Protein 5KCK (pdb70)

B-factor: mean 40.06, std 18.2, range [15.93, 125.51]

Structure (mmCIF, N/CA/C/O backbone):
data_5KCK
#
_entry.id   5KCK
#
_cell.length_a   120.946
_cell.length_b   86.127
_cell.length_c   55.792
_cell.angle_alpha   90.000
_cell.angle_beta   93.450
_cell.angle_gamma   90.000
#
_symmetry.space_group_name_H-M   'C 1 2 1'
#
loop_
_entity.id
_entity.type
_entity.pdbx_description
1 polymer 'Anthranilate synthase component I'
2 non-polymer GLYCEROL
3 water water
#
loop_
_atom_site.group_PDB
_atom_site.id
_atom_site.type_symbol
_atom_site.label_atom_id
_atom_site.label_alt_id
_atom_site.label_comp_id
_atom_site.label_asym_id
_atom_site.label_entity_id
_atom_site.label_seq_id
_atom_site.pdbx_PDB_ins_code
_atom_site.Cartn_x
_atom_site.Cartn_y
_atom_site.Cartn_z
_atom_site.occupancy
_atom_site.B_iso_or_equiv
_atom_site.auth_seq_id
_atom_site.auth_comp_id
_atom_site.auth_asym_id
_atom_site.auth_atom_id
_atom_site.pdbx_PDB_model_num
ATOM 1 N N . SER A 1 1 ? -25.091 24.362 16.695 1.00 67.63 -1 SER A N 1
ATOM 2 C CA . SER A 1 1 ? -25.470 25.289 15.634 1.00 70.77 -1 SER A CA 1
ATOM 3 C C . SER A 1 1 ? -24.258 25.866 14.898 1.00 65.78 -1 SER A C 1
ATOM 4 O O . SER A 1 1 ? -24.409 26.573 13.899 1.00 72.10 -1 SER A O 1
ATOM 7 N N . ASN A 1 2 ? -23.055 25.592 15.402 1.00 71.17 0 ASN A N 1
ATOM 8 C CA . ASN A 1 2 ? -21.848 26.016 14.705 1.00 57.22 0 ASN A CA 1
ATOM 9 C C . ASN A 1 2 ? -20.675 25.171 15.180 1.00 43.63 0 ASN A C 1
ATOM 10 O O . ASN A 1 2 ? -20.546 24.897 16.376 1.00 50.14 0 ASN A O 1
ATOM 15 N N . ALA A 1 3 ? -19.846 24.738 14.233 1.00 30.38 1 ALA A N 1
ATOM 16 C CA . ALA A 1 3 ? -18.578 24.083 14.524 1.00 32.21 1 ALA A CA 1
ATOM 17 C C . ALA A 1 3 ? -17.530 24.689 13.603 1.00 30.45 1 ALA A C 1
ATOM 18 O O . ALA A 1 3 ? -17.828 25.004 12.448 1.00 33.76 1 ALA A O 1
ATOM 20 N N . GLU A 1 4 ? -16.311 24.861 14.108 1.00 30.25 2 GLU A N 1
ATOM 21 C CA . GLU A 1 4 ? -15.285 25.548 13.339 1.00 33.24 2 GLU A CA 1
ATOM 22 C C . GLU A 1 4 ? -13.913 24.975 13.652 1.00 29.94 2 GLU A C 1
ATOM 23 O O . GLU A 1 4 ? -13.603 24.688 14.808 1.00 32.69 2 GLU A O 1
ATOM 29 N N . ARG A 1 5 ? -13.095 24.825 12.613 1.00 25.23 3 ARG A N 1
ATOM 30 C CA . ARG A 1 5 ? -11.677 24.542 12.763 1.00 28.50 3 ARG A CA 1
ATOM 31 C C . ARG A 1 5 ? -10.876 25.664 12.116 1.00 31.18 3 ARG A C 1
ATOM 32 O O . ARG A 1 5 ? -11.216 26.138 11.026 1.00 28.26 3 ARG A O 1
ATOM 40 N N . ILE A 1 6 ? -9.829 26.105 12.803 1.00 26.59 4 ILE A N 1
ATOM 41 C CA . ILE A 1 6 ? -8.915 27.110 12.277 1.00 29.05 4 ILE A CA 1
ATOM 42 C C . ILE A 1 6 ? -7.684 26.385 11.767 1.00 26.09 4 ILE A C 1
ATOM 43 O O . ILE A 1 6 ? -7.080 25.593 12.498 1.00 28.27 4 ILE A O 1
ATOM 48 N N . ILE A 1 7 ? -7.324 26.638 10.514 1.00 26.60 5 ILE A N 1
ATOM 49 C CA . ILE A 1 7 ? -6.102 26.114 9.917 1.00 26.59 5 ILE A CA 1
ATOM 50 C C . ILE A 1 7 ? -5.142 27.273 9.696 1.00 24.25 5 ILE A C 1
ATOM 51 O O . ILE A 1 7 ? -5.543 28.339 9.216 1.00 27.36 5 ILE A O 1
ATOM 56 N N . HIS A 1 8 ? -3.875 27.067 10.044 1.00 25.29 6 HIS A N 1
ATOM 57 C CA . HIS A 1 8 ? -2.881 28.102 9.795 1.00 33.10 6 HIS A CA 1
ATOM 58 C C . HIS A 1 8 ? -2.725 28.316 8.291 1.00 32.22 6 HIS A C 1
ATOM 59 O O . HIS A 1 8 ? -2.749 27.366 7.501 1.00 25.73 6 HIS A O 1
ATOM 66 N N . GLY A 1 9 ? -2.601 29.582 7.893 1.00 31.88 7 GLY A N 1
ATOM 67 C CA . GLY A 1 9 ? -2.676 29.950 6.486 1.00 28.71 7 GLY A CA 1
ATOM 68 C C . GLY A 1 9 ? -1.505 29.493 5.628 1.00 33.65 7 GLY A C 1
ATOM 69 O O . GLY A 1 9 ? -1.585 29.610 4.399 1.00 29.93 7 GLY A O 1
ATOM 70 N N . ASP A 1 10 ? -0.440 28.971 6.230 1.00 29.27 8 ASP A N 1
ATOM 71 C CA . ASP A 1 10 ? 0.784 28.688 5.495 1.00 24.39 8 ASP A CA 1
ATOM 72 C C . ASP A 1 10 ? 0.861 27.261 4.971 1.00 29.64 8 ASP A C 1
ATOM 73 O O . ASP A 1 10 ? 1.897 26.886 4.411 1.00 29.69 8 ASP A O 1
ATOM 78 N N . VAL A 1 11 ? -0.182 26.450 5.151 1.00 22.73 9 VAL A N 1
ATOM 79 C CA . VAL A 1 11 ? -0.169 25.063 4.696 1.00 26.60 9 VAL A CA 1
ATOM 80 C C . VAL A 1 11 ? -1.316 24.751 3.753 1.00 29.94 9 VAL A C 1
ATOM 81 O O . VAL A 1 11 ? -1.476 23.594 3.348 1.00 33.55 9 VAL A O 1
ATOM 85 N N . LEU A 1 12 ? -2.115 25.744 3.390 1.00 29.83 10 LEU A N 1
ATOM 86 C CA . LEU A 1 12 ? -3.259 25.539 2.521 1.00 24.11 10 LEU A CA 1
ATOM 87 C C . LEU A 1 12 ? -3.553 26.861 1.831 1.00 24.10 10 LEU A C 1
ATOM 88 O O . LEU A 1 12 ? -3.528 27.912 2.467 1.00 28.59 10 LEU A O 1
ATOM 93 N N . SER A 1 13 ? -3.801 26.798 0.533 1.00 31.13 11 SER A N 1
ATOM 94 C CA . SER A 1 13 ? -4.283 27.908 -0.262 1.00 26.21 11 SER A CA 1
ATOM 95 C C . SER A 1 13 ? -5.702 27.607 -0.741 1.00 24.58 11 SER A C 1
ATOM 96 O O . SER A 1 13 ? -6.158 26.461 -0.664 1.00 25.44 11 SER A O 1
ATOM 99 N N . PRO A 1 14 ? -6.446 28.612 -1.218 1.00 25.46 12 PRO A N 1
ATOM 100 C CA . PRO A 1 14 ? -7.799 28.312 -1.718 1.00 26.89 12 PRO A CA 1
ATOM 101 C C . PRO A 1 14 ? -7.783 27.448 -2.967 1.00 24.08 12 PRO A C 1
ATOM 102 O O . PRO A 1 14 ? -8.732 26.687 -3.199 1.00 23.56 12 PRO A O 1
ATOM 106 N N . ILE A 1 15 ? -6.719 27.515 -3.763 1.00 21.98 13 ILE A N 1
ATOM 107 C CA . ILE A 1 15 ? -6.597 26.610 -4.898 1.00 21.56 13 ILE A CA 1
ATOM 108 C C . ILE A 1 15 ? -6.403 25.175 -4.421 1.00 29.43 13 ILE A C 1
ATOM 109 O O . ILE A 1 15 ? -7.092 24.254 -4.880 1.00 25.73 13 ILE A O 1
ATOM 114 N N . LEU A 1 16 ? -5.461 24.962 -3.493 1.00 26.04 14 LEU A N 1
ATOM 115 C CA . LEU A 1 16 ? -5.247 23.619 -2.957 1.00 23.59 14 LEU A CA 1
ATOM 116 C C . LEU A 1 16 ? -6.516 23.072 -2.319 1.00 26.66 14 LEU A C 1
ATOM 117 O O . LEU A 1 16 ? -6.849 21.895 -2.492 1.00 28.27 14 LEU A O 1
ATOM 122 N N . ALA A 1 17 ? -7.240 23.907 -1.575 1.00 27.76 15 ALA A N 1
ATOM 123 C CA . ALA A 1 17 ? -8.480 23.435 -0.971 1.00 24.14 15 ALA A CA 1
ATOM 124 C C . ALA A 1 17 ? -9.465 22.987 -2.041 1.00 23.12 15 ALA A C 1
ATOM 125 O O . ALA A 1 17 ? -10.057 21.903 -1.945 1.00 27.48 15 ALA A O 1
ATOM 127 N N . TYR A 1 18 ? -9.636 23.800 -3.088 1.00 25.65 16 TYR A N 1
ATOM 128 C CA . TYR A 1 18 ? -10.5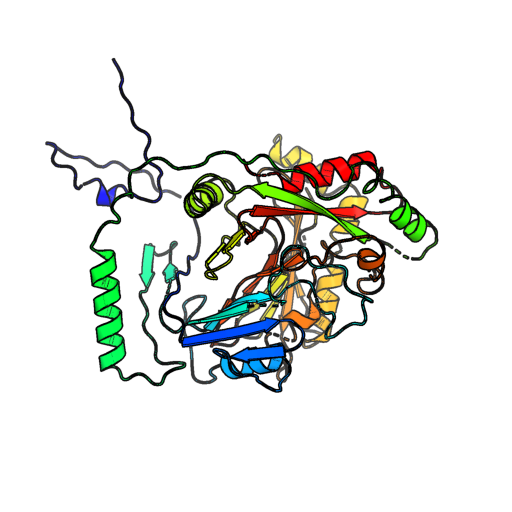89 23.455 -4.141 1.00 26.32 16 TYR A CA 1
ATOM 129 C C . TYR A 1 18 ? -10.244 22.116 -4.785 1.00 30.66 16 TYR A C 1
ATOM 130 O O . TYR A 1 18 ? -11.121 21.267 -4.991 1.00 31.45 16 TYR A O 1
ATOM 147 N N . ARG A 1 20 ? -8.601 19.608 -3.582 1.00 35.14 18 ARG A N 1
ATOM 148 C CA . ARG A 1 20 ? -8.657 18.473 -2.665 1.00 24.70 18 ARG A CA 1
ATOM 149 C C . ARG A 1 20 ? -10.063 18.183 -2.155 1.00 30.05 18 ARG A C 1
ATOM 150 O O . ARG A 1 20 ? -10.361 17.030 -1.820 1.00 33.15 18 ARG A O 1
ATOM 158 N N . LEU A 1 21 ? -10.927 19.193 -2.074 1.00 26.73 19 LEU A N 1
ATOM 159 C CA . LEU A 1 21 ? -12.264 18.975 -1.543 1.00 26.67 19 LEU A CA 1
ATOM 160 C C . LEU A 1 21 ? -13.076 18.100 -2.483 1.00 26.75 19 LEU A C 1
ATOM 161 O O . LEU A 1 21 ? -12.996 18.226 -3.708 1.00 32.25 19 LEU A O 1
ATOM 166 N N . LYS A 1 22 ? -13.866 17.206 -1.900 1.00 26.89 20 LYS A N 1
ATOM 167 C CA . LYS A 1 22 ? -14.661 16.258 -2.668 1.00 33.29 20 LYS A CA 1
ATOM 168 C C . LYS A 1 22 ? -16.151 16.568 -2.642 1.00 26.72 20 LYS A C 1
ATOM 169 O O . LYS A 1 22 ? -16.938 15.785 -3.178 1.00 36.82 20 LYS A O 1
ATOM 175 N N . GLY A 1 23 ? -16.556 17.688 -2.042 1.00 26.71 21 GLY A N 1
ATOM 176 C CA . GLY A 1 23 ? -17.963 18.022 -1.935 1.00 28.25 21 GLY A CA 1
ATOM 177 C C . GLY A 1 23 ? -18.595 18.438 -3.255 1.00 25.98 21 GLY A C 1
ATOM 178 O O . GLY A 1 23 ? -17.933 18.729 -4.252 1.00 27.57 21 GLY A O 1
ATOM 179 N N . GLN A 1 24 ? -19.925 18.464 -3.244 1.00 20.75 22 GLN A N 1
ATOM 180 C CA . GLN A 1 24 ? -20.715 18.826 -4.411 1.00 23.00 22 GLN A CA 1
ATOM 181 C C . GLN A 1 24 ? -20.782 20.343 -4.586 1.00 27.43 22 GLN A C 1
ATOM 182 O O . GLN A 1 24 ? -20.693 21.101 -3.617 1.00 26.82 22 GLN A O 1
ATOM 188 N N . HIS A 1 25 ? -20.948 20.774 -5.842 1.00 28.97 23 HIS A N 1
ATOM 189 C CA . HIS A 1 25 ? -21.254 22.166 -6.216 1.00 30.95 23 HIS A CA 1
ATOM 190 C C . HIS A 1 25 ? -20.299 23.174 -5.566 1.00 21.26 23 HIS A C 1
ATOM 191 O O . HIS A 1 25 ? -20.714 24.105 -4.875 1.00 23.88 23 HIS A O 1
ATOM 198 N N . LYS A 1 26 ? -19.002 22.969 -5.803 1.00 23.82 24 LYS A N 1
ATOM 199 C CA . LYS A 1 26 ? -17.956 23.812 -5.227 1.00 22.69 24 LYS A CA 1
ATOM 200 C C . LYS A 1 26 ? -17.874 25.164 -5.937 1.00 23.30 24 LYS A C 1
ATOM 201 O O . LYS A 1 26 ? -17.828 25.228 -7.170 1.00 33.92 24 LYS A O 1
ATOM 207 N N . VAL A 1 27 ? -17.846 26.243 -5.162 1.00 25.70 25 VAL A N 1
ATOM 208 C CA . VAL A 1 27 ? -17.703 27.594 -5.697 1.00 20.03 25 VAL A CA 1
ATOM 209 C C . VAL A 1 27 ? -16.564 28.286 -4.963 1.00 23.36 25 VAL A C 1
ATOM 210 O O . VAL A 1 27 ? -16.288 27.995 -3.794 1.00 22.63 25 VAL A O 1
ATOM 214 N N . ILE A 1 28 ? -15.889 29.198 -5.665 1.00 21.45 26 ILE A N 1
ATOM 215 C CA . ILE A 1 28 ? -14.871 30.066 -5.083 1.00 23.79 26 ILE A CA 1
ATOM 216 C C . ILE A 1 28 ? -15.264 31.500 -5.368 1.00 17.23 26 ILE A C 1
ATOM 217 O O . ILE A 1 28 ? -15.546 31.844 -6.518 1.00 21.70 26 ILE A O 1
ATOM 222 N N . LEU A 1 29 ? -15.203 32.341 -4.343 1.00 23.34 27 LEU A N 1
ATOM 223 C CA . LEU A 1 29 ? -15.375 33.783 -4.465 1.00 19.71 27 LEU A CA 1
ATOM 224 C C . LEU A 1 29 ? -14.253 34.441 -3.675 1.00 27.67 27 LEU A C 1
ATOM 225 O O . LEU A 1 29 ? -14.036 34.103 -2.506 1.00 26.61 27 LEU A O 1
ATOM 230 N N . GLU A 1 30 ? -13.523 35.352 -4.314 1.00 20.11 28 GLU A N 1
ATOM 231 C CA . GLU A 1 30 ? -12.317 35.908 -3.723 1.00 23.30 28 GLU A CA 1
ATOM 232 C C . GLU A 1 30 ? -12.286 37.416 -3.913 1.00 29.82 28 GLU A C 1
ATOM 233 O O . GLU A 1 30 ? -12.886 37.962 -4.841 1.00 33.08 28 GLU A O 1
ATOM 239 N N . SER A 1 31 ? -11.537 38.079 -3.032 1.00 39.06 29 SER A N 1
ATOM 240 C CA . SER A 1 31 ? -11.271 39.514 -3.119 1.00 49.23 29 SER A CA 1
ATOM 241 C C . SER A 1 31 ? -9.766 39.707 -3.005 1.00 50.76 29 SER A C 1
ATOM 242 O O . SER A 1 31 ? -9.188 39.440 -1.947 1.00 52.14 29 SER A O 1
ATOM 245 N N . ILE A 1 32 ? -9.131 40.152 -4.086 1.00 54.63 30 ILE A N 1
ATOM 246 C CA . ILE A 1 32 ? -7.675 40.302 -4.114 1.00 59.49 30 ILE A CA 1
ATOM 247 C C . ILE A 1 32 ? -7.303 41.689 -4.635 1.00 69.02 30 ILE A C 1
ATOM 248 O O . ILE A 1 32 ? -6.955 41.840 -5.816 1.00 76.30 30 ILE A O 1
ATOM 253 N N . PRO A 1 33 ? -7.382 42.739 -3.803 1.00 70.15 31 PRO A N 1
ATOM 254 C CA . PRO A 1 33 ? -6.818 44.035 -4.189 1.00 76.91 31 PRO A CA 1
ATOM 255 C C . PRO A 1 33 ? -5.297 43.995 -4.338 1.00 82.31 31 PRO A C 1
ATOM 256 O O . PRO A 1 33 ? -4.751 44.779 -5.118 1.00 90.05 31 PRO A O 1
ATOM 260 N N . ALA A 1 39 ? 4.752 41.260 0.933 1.00 86.37 37 ALA A N 1
ATOM 261 C CA . ALA A 1 39 ? 5.479 40.029 0.641 1.00 79.46 37 ALA A CA 1
ATOM 262 C C . ALA A 1 39 ? 6.232 40.150 -0.681 1.00 76.12 37 ALA A C 1
ATOM 263 O O . ALA A 1 39 ? 5.622 40.361 -1.731 1.00 82.54 37 ALA A O 1
ATOM 265 N N . ARG A 1 40 ? 7.558 40.013 -0.626 1.00 65.35 38 ARG A N 1
ATOM 266 C CA . ARG A 1 40 ? 8.407 40.155 -1.804 1.00 57.24 38 ARG A CA 1
ATOM 267 C C . ARG A 1 40 ? 9.061 38.829 -2.181 1.00 51.76 38 ARG A C 1
ATOM 268 O O . ARG A 1 40 ? 8.670 38.217 -3.179 1.00 44.38 38 ARG A O 1
ATOM 276 N N . PHE A 1 41 ? 10.037 38.350 -1.410 1.00 24.79 39 PHE A N 1
ATOM 277 C CA . PHE A 1 41 ? 10.769 37.140 -1.776 1.00 31.48 39 PHE A CA 1
ATOM 278 C C . PHE A 1 41 ? 10.958 36.241 -0.563 1.00 30.47 39 PHE A C 1
ATOM 279 O O . PHE A 1 41 ? 11.080 36.715 0.567 1.00 26.01 39 PHE A O 1
ATOM 287 N N . SER A 1 42 ? 11.005 34.933 -0.818 1.00 25.24 40 SER A N 1
ATOM 288 C CA . SER A 1 42 ? 11.425 33.951 0.171 1.00 26.53 40 SER A CA 1
ATOM 289 C C . SER A 1 42 ? 12.471 33.049 -0.464 1.00 24.85 40 SER A C 1
ATOM 290 O O . SER A 1 42 ? 12.278 32.544 -1.574 1.00 28.21 40 SER A O 1
ATOM 293 N N . ILE A 1 43 ? 13.577 32.862 0.235 1.00 17.72 41 ILE A N 1
ATOM 294 C CA . ILE A 1 43 ? 14.654 32.000 -0.213 1.00 21.05 41 ILE A CA 1
ATOM 295 C C . ILE A 1 43 ? 14.690 30.789 0.698 1.00 22.80 41 ILE A C 1
ATOM 296 O O . ILE A 1 43 ? 14.684 30.923 1.929 1.00 23.76 41 ILE A O 1
ATOM 301 N N . LEU A 1 44 ? 14.723 29.615 0.089 1.00 19.28 42 LEU A N 1
ATOM 302 C CA . LEU A 1 44 ? 14.919 28.356 0.781 1.00 20.73 42 LEU A CA 1
ATOM 303 C C . LEU A 1 44 ? 16.127 27.695 0.135 1.00 24.26 42 LEU A C 1
ATOM 304 O O . LEU A 1 44 ? 16.196 27.610 -1.097 1.00 24.25 42 LEU A O 1
ATOM 309 N N . ALA A 1 45 ? 17.094 27.271 0.947 1.00 16.90 43 ALA A N 1
ATOM 310 C CA . ALA A 1 45 ? 18.319 26.675 0.421 1.00 26.74 43 ALA A CA 1
ATOM 311 C C . ALA A 1 45 ? 18.661 25.400 1.177 1.00 27.18 43 ALA A C 1
ATOM 312 O O . ALA A 1 45 ? 18.385 25.280 2.375 1.00 24.16 43 ALA A O 1
ATOM 314 N N . TYR A 1 46 ? 19.298 24.463 0.470 1.00 17.54 44 TYR A N 1
ATOM 315 C CA . TYR A 1 46 ? 19.531 23.121 0.997 1.00 23.04 44 TYR A CA 1
ATOM 316 C C . TYR A 1 46 ? 20.734 22.498 0.296 1.00 24.78 44 TYR A C 1
ATOM 317 O O . TYR A 1 46 ? 21.164 22.953 -0.768 1.00 23.00 44 TYR A O 1
ATOM 326 N N . ASN A 1 47 ? 21.261 21.442 0.912 1.00 23.13 45 ASN A N 1
ATOM 327 C CA . ASN A 1 47 ? 22.401 20.694 0.393 1.00 27.82 45 ASN A CA 1
ATOM 328 C C . ASN A 1 47 ? 23.583 21.595 0.017 1.00 26.97 45 ASN A C 1
ATOM 329 O O . ASN A 1 47 ? 24.029 21.595 -1.129 1.00 22.75 45 ASN A O 1
ATOM 334 N N . PRO A 1 48 ? 24.127 22.347 0.973 1.00 23.72 46 PRO A N 1
ATOM 335 C CA . PRO A 1 48 ? 25.208 23.279 0.637 1.00 19.40 46 PRO A CA 1
ATOM 336 C C . PRO A 1 48 ? 26.460 22.543 0.182 1.00 23.12 46 PRO A C 1
ATOM 337 O O . PRO A 1 48 ? 26.748 21.434 0.629 1.00 20.71 46 PRO A O 1
ATOM 341 N N . VAL A 1 49 ? 27.201 23.175 -0.732 1.00 22.52 47 VAL A N 1
ATOM 342 C CA . VAL A 1 49 ? 28.470 22.618 -1.197 1.00 20.82 47 VAL A CA 1
ATOM 343 C C . VAL A 1 49 ? 29.571 22.811 -0.155 1.00 21.96 47 VAL A C 1
ATOM 344 O O . VAL A 1 49 ? 30.439 21.945 0.015 1.00 27.34 47 VAL A O 1
ATOM 348 N N . PHE A 1 50 ? 29.558 23.944 0.550 1.00 20.46 48 PHE A N 1
ATOM 349 C CA . PHE A 1 50 ? 30.578 24.300 1.530 1.00 28.36 48 PHE A CA 1
ATOM 350 C C . PHE A 1 50 ? 29.943 24.819 2.806 1.00 27.33 48 PHE A C 1
ATOM 351 O O . PHE A 1 50 ? 28.886 25.465 2.787 1.00 19.27 48 PHE A O 1
ATOM 359 N N . GLU A 1 51 ? 30.651 24.581 3.902 1.00 23.66 49 GLU A N 1
ATOM 360 C CA . GLU A 1 51 ? 30.456 25.272 5.167 1.00 21.80 49 GLU A CA 1
ATOM 361 C C . GLU A 1 51 ? 31.696 26.111 5.436 1.00 23.01 49 GLU A C 1
ATOM 362 O O . GLU A 1 51 ? 32.818 25.593 5.407 1.00 23.62 49 GLU A O 1
ATOM 368 N N . ILE A 1 52 ? 31.504 27.398 5.687 1.00 20.04 50 ILE A N 1
ATOM 369 C CA . ILE A 1 52 ? 32.609 28.294 6.005 1.00 26.25 50 ILE A CA 1
ATOM 370 C C . ILE A 1 52 ? 32.352 28.877 7.381 1.00 27.81 50 ILE A C 1
ATOM 371 O O . ILE A 1 52 ? 31.294 29.469 7.626 1.00 27.61 50 ILE A O 1
ATOM 376 N N . LYS A 1 53 ? 33.313 28.706 8.278 1.00 25.90 51 LYS A N 1
ATOM 377 C CA . LYS A 1 53 ? 33.093 29.005 9.681 1.00 32.28 51 LYS A CA 1
ATOM 378 C C . LYS A 1 53 ? 34.372 29.570 10.281 1.00 29.06 51 LYS A C 1
ATOM 379 O O . LYS A 1 53 ? 35.475 29.153 9.916 1.00 30.32 51 LYS A O 1
ATOM 385 N N . PHE A 1 54 ? 34.211 30.540 11.181 1.00 28.17 52 PHE A N 1
ATOM 386 C CA . PHE A 1 54 ? 35.306 31.123 11.953 1.00 22.84 52 PHE A CA 1
ATOM 387 C C . PHE A 1 54 ? 34.985 30.944 13.430 1.00 29.65 52 PHE A C 1
ATOM 388 O O . PHE A 1 54 ? 33.985 31.483 13.924 1.00 27.25 52 PHE A O 1
ATOM 396 N N . GLU A 1 55 ? 35.807 30.171 14.128 1.00 25.08 53 GLU A N 1
ATOM 397 C CA . GLU A 1 55 ? 35.612 30.031 15.560 1.00 31.61 53 GLU A CA 1
ATOM 398 C C . GLU A 1 55 ? 36.959 29.816 16.229 1.00 34.00 53 GLU A C 1
ATOM 399 O O . GLU A 1 55 ? 37.875 29.232 15.642 1.00 36.52 53 GLU A O 1
ATOM 405 N N . ASN A 1 56 ? 37.075 30.336 17.452 1.00 30.00 54 ASN A N 1
ATOM 406 C CA . ASN A 1 56 ? 38.286 30.199 18.258 1.00 36.87 54 ASN A CA 1
ATOM 407 C C . ASN A 1 56 ? 39.516 30.675 17.489 1.00 35.65 54 ASN A C 1
ATOM 408 O O . ASN A 1 56 ? 40.596 30.091 17.576 1.00 42.32 54 ASN A O 1
ATOM 413 N N . GLY A 1 57 ? 39.340 31.738 16.706 1.00 31.71 55 GLY A N 1
ATOM 414 C CA . GLY A 1 57 ? 40.431 32.334 15.961 1.00 31.99 55 GLY A CA 1
ATOM 415 C C . GLY A 1 57 ? 40.904 31.569 14.743 1.00 35.77 55 GLY A C 1
ATOM 416 O O . GLY A 1 57 ? 41.965 31.899 14.209 1.00 34.69 55 GLY A O 1
ATOM 417 N N . VAL A 1 58 ? 40.149 30.571 14.274 1.00 39.09 56 VAL A N 1
ATOM 418 C CA . VAL A 1 58 ? 40.576 29.692 13.191 1.00 33.97 56 VAL A CA 1
ATOM 419 C C . VAL A 1 58 ? 39.496 29.650 12.112 1.00 30.55 56 VAL A C 1
ATOM 420 O O . VAL A 1 58 ? 38.300 29.603 12.417 1.00 30.19 56 VAL A O 1
ATOM 424 N N . LEU A 1 59 ? 39.923 29.665 10.849 1.00 30.29 57 LEU A N 1
ATOM 425 C CA . LEU A 1 59 ? 39.025 29.643 9.698 1.00 30.47 57 LEU A CA 1
ATOM 426 C C . LEU A 1 59 ? 38.946 28.230 9.126 1.00 36.60 57 LEU A C 1
ATOM 427 O O . LEU A 1 59 ? 39.979 27.611 8.845 1.00 27.39 57 LEU A O 1
ATOM 432 N N . TYR A 1 60 ? 37.723 27.729 8.938 1.00 30.56 58 TYR A N 1
ATOM 433 C CA . TYR A 1 60 ? 37.496 26.379 8.435 1.00 28.09 58 TYR A CA 1
ATOM 434 C C . TYR A 1 60 ? 36.648 26.405 7.175 1.00 26.47 58 TYR A C 1
ATOM 435 O O . TYR A 1 60 ? 35.704 27.194 7.065 1.00 29.31 58 TYR A O 1
ATOM 444 N N . GLN A 1 61 ? 36.983 25.524 6.233 1.00 24.94 59 GLN A N 1
ATOM 445 C CA . GLN A 1 61 ? 36.133 25.229 5.084 1.00 24.25 59 GLN A CA 1
ATOM 446 C C . GLN A 1 61 ? 35.943 23.723 5.026 1.00 24.78 59 GLN A C 1
ATOM 447 O O . GLN A 1 61 ? 36.913 22.986 4.820 1.00 26.02 59 GLN A O 1
ATOM 453 N N . ASN A 1 62 ? 34.696 23.274 5.199 1.00 26.14 60 ASN A N 1
ATOM 454 C CA . ASN A 1 62 ? 34.374 21.851 5.319 1.00 26.35 60 ASN A CA 1
ATOM 455 C C . ASN A 1 62 ? 35.352 21.142 6.248 1.00 26.85 60 ASN A C 1
ATOM 456 O O . ASN A 1 62 ? 35.864 20.065 5.921 1.00 28.63 60 ASN A O 1
ATOM 461 N N . GLY A 1 63 ? 35.656 21.759 7.387 1.00 25.85 61 GLY A N 1
ATOM 462 C CA . GLY A 1 63 ? 36.522 21.149 8.368 1.00 27.18 61 GLY A CA 1
ATOM 463 C C . GLY A 1 63 ? 38.004 21.374 8.166 1.00 28.40 61 GLY A C 1
ATOM 464 O O . GLY A 1 63 ? 38.780 21.078 9.080 1.00 34.78 61 GLY A O 1
ATOM 465 N N . GLN A 1 64 ? 38.430 21.891 7.017 1.00 28.31 62 GLN A N 1
ATOM 466 C CA . GLN A 1 64 ? 39.851 22.103 6.762 1.00 31.84 62 GLN A CA 1
ATOM 467 C C . GLN A 1 64 ? 40.257 23.516 7.160 1.00 33.64 62 GLN A C 1
ATOM 468 O O . GLN A 1 64 ? 39.543 24.484 6.887 1.00 41.30 62 GLN A O 1
ATOM 474 N N . VAL A 1 65 ? 41.413 23.622 7.810 1.00 39.62 63 VAL A N 1
ATOM 475 C CA . VAL A 1 65 ? 41.935 24.909 8.252 1.00 32.10 63 VAL A CA 1
ATOM 476 C C . VAL A 1 65 ? 42.399 25.707 7.041 1.00 34.14 63 VAL A C 1
ATOM 477 O O . VAL A 1 65 ? 43.115 25.190 6.172 1.00 37.49 63 VAL A O 1
ATOM 481 N N . ILE A 1 66 ? 41.994 26.973 6.976 1.00 31.49 64 ILE A N 1
ATOM 482 C CA . ILE A 1 66 ? 42.406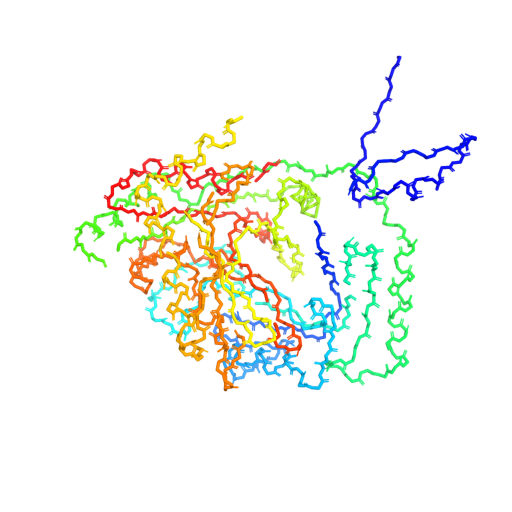 27.884 5.914 1.00 33.77 64 ILE A CA 1
ATOM 483 C C . ILE A 1 66 ? 43.161 29.042 6.556 1.00 36.64 64 ILE A C 1
ATOM 484 O O . ILE A 1 66 ? 42.658 29.672 7.495 1.00 35.98 64 ILE A O 1
ATOM 489 N N . ASP A 1 67 ? 44.366 29.319 6.054 1.00 35.96 65 ASP A N 1
ATOM 490 C CA . ASP A 1 67 ? 45.210 30.376 6.621 1.00 39.41 65 ASP A CA 1
ATOM 491 C C . ASP A 1 67 ? 44.970 31.703 5.891 1.00 43.78 65 ASP A C 1
ATOM 492 O O . ASP A 1 67 ? 45.836 32.241 5.195 1.00 38.81 65 ASP A O 1
ATOM 497 N N . ARG A 1 68 ? 43.760 32.241 6.078 1.00 42.70 66 ARG A N 1
ATOM 498 C CA . ARG A 1 68 ? 43.328 33.461 5.402 1.00 29.67 66 ARG A CA 1
ATOM 499 C C . ARG A 1 68 ? 42.467 34.290 6.338 1.00 34.04 66 ARG A C 1
ATOM 500 O O . ARG A 1 68 ? 41.885 33.773 7.296 1.00 30.67 66 ARG A O 1
ATOM 508 N N . ASP A 1 69 ? 42.376 35.586 6.042 1.00 30.36 67 ASP A N 1
ATOM 509 C CA . ASP A 1 69 ? 41.370 36.411 6.698 1.00 28.92 67 ASP A CA 1
ATOM 510 C C . ASP A 1 69 ? 39.975 35.879 6.375 1.00 25.92 67 ASP A C 1
ATOM 511 O O . ASP A 1 69 ? 39.690 35.552 5.218 1.00 41.24 67 ASP A O 1
ATOM 516 N N . PRO A 1 70 ? 39.075 35.805 7.361 1.00 31.45 68 PRO A N 1
ATOM 517 C CA . PRO A 1 70 ? 37.785 35.132 7.117 1.00 31.73 68 PRO A CA 1
ATOM 518 C C . PRO A 1 70 ? 36.892 35.837 6.116 1.00 27.07 68 PRO A C 1
ATOM 519 O O . PRO A 1 70 ? 36.198 35.165 5.348 1.00 25.40 68 PRO A O 1
ATOM 523 N N . LEU A 1 71 ? 36.860 37.170 6.109 1.00 27.29 69 LEU A N 1
ATOM 524 C CA . LEU A 1 71 ? 35.961 37.843 5.179 1.00 26.64 69 LEU A CA 1
ATOM 525 C C . LEU A 1 71 ? 36.537 37.870 3.766 1.00 27.67 69 LEU A C 1
ATOM 526 O O . LEU A 1 71 ? 35.796 37.684 2.794 1.00 29.07 69 LEU A O 1
ATOM 531 N N . ASP A 1 72 ? 37.848 38.091 3.627 1.00 24.39 70 ASP A N 1
ATOM 532 C CA . ASP A 1 72 ? 38.460 38.012 2.302 1.00 32.07 70 ASP A CA 1
ATOM 533 C C . ASP A 1 72 ? 38.285 36.623 1.703 1.00 35.63 70 ASP A C 1
ATOM 534 O O . ASP A 1 72 ? 37.976 36.489 0.514 1.00 32.73 70 ASP A O 1
ATOM 539 N N . PHE A 1 73 ? 38.467 35.575 2.512 1.00 24.79 71 PHE A N 1
ATOM 540 C CA . PHE A 1 73 ? 38.297 34.225 1.990 1.00 29.34 71 PHE A CA 1
ATOM 541 C C . PHE A 1 73 ? 36.846 33.963 1.609 1.00 25.53 71 PHE A C 1
ATOM 542 O O . PHE A 1 73 ? 36.569 33.400 0.544 1.00 25.54 71 PHE A O 1
ATOM 550 N N . LEU A 1 74 ? 35.907 34.362 2.467 1.00 27.92 72 LEU A N 1
ATOM 551 C CA . LEU A 1 74 ? 34.503 34.131 2.159 1.00 23.59 72 LEU A CA 1
ATOM 552 C C . LEU A 1 74 ? 34.126 34.758 0.823 1.00 27.61 72 LEU A C 1
ATOM 553 O O . LEU A 1 74 ? 33.460 34.125 -0.005 1.00 24.48 72 LEU A O 1
ATOM 558 N N . TYR A 1 75 ? 34.563 35.996 0.583 1.00 28.52 73 TYR A N 1
ATOM 559 C CA . TYR A 1 75 ? 34.212 36.650 -0.669 1.00 26.22 73 TYR A CA 1
ATOM 560 C C . TYR A 1 75 ? 34.849 35.941 -1.851 1.00 31.66 73 TYR A C 1
ATOM 561 O O . TYR A 1 75 ? 34.194 35.708 -2.872 1.00 25.69 73 TYR A O 1
ATOM 570 N N . GLU A 1 76 ? 36.130 35.599 -1.726 1.00 23.91 74 GLU A N 1
ATOM 571 C CA . GLU A 1 76 ? 36.832 34.907 -2.797 1.00 28.98 74 GLU A CA 1
ATOM 572 C C . GLU A 1 76 ? 36.143 33.596 -3.170 1.00 27.92 74 GLU A C 1
ATOM 573 O O . GLU A 1 76 ? 35.990 33.287 -4.357 1.00 35.19 74 GLU A O 1
ATOM 579 N N . VAL A 1 77 ? 35.693 32.826 -2.176 1.00 23.54 75 VAL A N 1
ATOM 580 C CA . VAL A 1 77 ? 35.038 31.553 -2.472 1.00 29.36 75 VAL A CA 1
ATOM 581 C C . VAL A 1 77 ? 33.653 31.780 -3.073 1.00 30.40 75 VAL A C 1
ATOM 582 O O . VAL A 1 77 ? 33.219 31.041 -3.965 1.00 29.93 75 VAL A O 1
ATOM 586 N N . ILE A 1 78 ? 32.949 32.817 -2.619 1.00 26.57 76 ILE A N 1
ATOM 587 C CA . ILE A 1 78 ? 31.552 32.998 -3.009 1.00 22.02 76 ILE A CA 1
ATOM 588 C C . ILE A 1 78 ? 31.425 33.660 -4.376 1.00 25.63 76 ILE A C 1
ATOM 589 O O . ILE A 1 78 ? 30.580 33.268 -5.186 1.00 21.39 76 ILE A O 1
ATOM 594 N N . HIS A 1 79 ? 32.246 34.672 -4.646 1.00 28.78 77 HIS A N 1
ATOM 595 C CA . HIS A 1 79 ? 32.046 35.547 -5.794 1.00 22.86 77 HIS A CA 1
ATOM 596 C C . HIS A 1 79 ? 32.421 34.848 -7.095 1.00 27.88 77 HIS A C 1
ATOM 597 O O . HIS A 1 79 ? 33.521 34.303 -7.220 1.00 28.94 77 HIS A O 1
ATOM 604 N N . LYS A 1 80 ? 31.516 34.897 -8.075 1.00 29.76 78 LYS A N 1
ATOM 605 C CA . LYS A 1 80 ? 31.727 34.301 -9.396 1.00 31.86 78 LYS A CA 1
ATOM 606 C C . LYS A 1 80 ? 31.506 35.368 -10.464 1.00 42.91 78 LYS A C 1
ATOM 607 O O . LYS A 1 80 ? 30.363 35.761 -10.725 1.00 41.23 78 LYS A O 1
ATOM 613 N N . SER A 1 81 ? 32.604 35.803 -11.099 1.00 52.61 79 SER A N 1
ATOM 614 C CA . SER A 1 81 ? 32.580 36.979 -11.972 1.00 63.58 79 SER A CA 1
ATOM 615 C C . SER A 1 81 ? 31.621 36.811 -13.146 1.00 61.56 79 SER A C 1
ATOM 616 O O . SER A 1 81 ? 30.892 37.745 -13.496 1.00 64.99 79 SER A O 1
ATOM 619 N N . GLN A 1 82 ? 31.622 35.643 -13.781 1.00 58.54 80 GLN A N 1
ATOM 620 C CA . GLN A 1 82 ? 30.795 35.427 -14.963 1.00 57.71 80 GLN A CA 1
ATOM 621 C C . GLN A 1 82 ? 29.347 35.081 -14.629 1.00 57.32 80 GLN A C 1
ATOM 622 O O . GLN A 1 82 ? 28.539 34.930 -15.552 1.00 61.58 80 GLN A O 1
ATOM 624 N N . HIS A 1 83 ? 28.998 34.959 -13.350 1.00 44.98 81 HIS A N 1
ATOM 625 C CA . HIS A 1 83 ? 27.655 34.559 -12.948 1.00 50.99 81 HIS A CA 1
ATOM 626 C C . HIS A 1 83 ? 26.720 35.757 -12.859 1.00 52.71 81 HIS A C 1
ATOM 627 O O . HIS A 1 83 ? 27.037 36.754 -12.204 1.00 54.74 81 HIS A O 1
ATOM 634 N N . HIS A 1 84 ? 25.549 35.635 -13.481 1.00 53.78 82 HIS A N 1
ATOM 635 C CA . HIS A 1 84 ? 24.509 36.643 -13.356 1.00 59.04 82 HIS A CA 1
ATOM 636 C C . HIS A 1 84 ? 23.158 35.964 -13.184 1.00 58.96 82 HIS A C 1
ATOM 637 O O . HIS A 1 84 ? 22.948 34.837 -13.644 1.00 54.26 82 HIS A O 1
ATOM 644 N N . SER A 1 85 ? 22.252 36.658 -12.495 1.00 58.94 83 SER A N 1
ATOM 645 C CA . SER A 1 85 ? 20.881 36.196 -12.316 1.00 63.88 83 SER A CA 1
ATOM 646 C C . SER A 1 85 ? 20.014 37.373 -11.892 1.00 57.82 83 SER A C 1
ATOM 647 O O . SER A 1 85 ? 20.500 38.328 -11.280 1.00 62.73 83 SER A O 1
ATOM 650 N N . GLU A 1 86 ? 18.726 37.287 -12.214 1.00 48.72 84 GLU A N 1
ATOM 651 C CA . GLU A 1 86 ? 17.761 38.346 -11.935 1.00 51.33 84 GLU A CA 1
ATOM 652 C C . GLU A 1 86 ? 16.903 38.066 -10.704 1.00 48.43 84 GLU A C 1
ATOM 653 O O . GLU A 1 86 ? 15.989 38.844 -10.411 1.00 45.08 84 GLU A O 1
ATOM 659 N N . LEU A 1 87 ? 17.165 36.935 -9.972 1.00 43.58 85 LEU A N 1
ATOM 660 C CA . LEU A 1 87 ? 16.557 36.637 -8.682 1.00 35.60 85 LEU A CA 1
ATOM 661 C C . LEU A 1 87 ? 17.371 37.285 -7.566 1.00 33.08 85 LEU A C 1
ATOM 662 O O . LEU A 1 87 ? 18.580 37.481 -7.713 1.00 37.53 85 LEU A O 1
ATOM 667 N N . PRO A 1 88 ? 16.740 37.638 -6.439 1.00 39.99 86 PRO A N 1
ATOM 668 C CA . PRO A 1 88 ? 17.474 38.376 -5.389 1.00 45.67 86 PRO A CA 1
ATOM 669 C C . PRO A 1 88 ? 18.747 37.692 -4.900 1.00 45.91 86 PRO A C 1
ATOM 670 O O . PRO A 1 88 ? 19.758 38.374 -4.658 1.00 40.79 86 PRO A O 1
ATOM 674 N N . PHE A 1 89 ? 18.732 36.365 -4.748 1.00 28.45 87 PHE A N 1
ATOM 675 C CA . PHE A 1 89 ? 19.870 35.642 -4.179 1.00 29.28 87 PHE A CA 1
ATOM 676 C C . PHE A 1 89 ? 20.744 35.017 -5.264 1.00 33.16 87 PHE A C 1
ATOM 677 O O . PHE A 1 89 ? 21.939 35.312 -5.342 1.00 42.57 87 PHE A O 1
ATOM 685 N N . GLY A 1 90 ? 20.174 34.172 -6.117 1.00 29.38 88 GLY A N 1
ATOM 686 C CA . GLY A 1 90 ? 20.964 33.610 -7.208 1.00 26.53 88 GLY A CA 1
ATOM 687 C C . GLY A 1 90 ? 22.135 32.729 -6.811 1.00 30.67 88 GLY A C 1
ATOM 688 O O . GLY A 1 90 ? 23.058 32.536 -7.613 1.00 29.45 88 GLY A O 1
ATOM 689 N N . GLY A 1 91 ? 22.126 32.170 -5.611 1.00 27.80 89 GLY A N 1
ATOM 690 C CA . GLY A 1 91 ? 23.277 31.356 -5.224 1.00 18.67 89 GLY A CA 1
ATOM 691 C C . GLY A 1 91 ? 24.294 32.149 -4.429 1.00 29.70 89 GLY A C 1
ATOM 692 O O . GLY A 1 91 ? 24.428 33.370 -4.565 1.00 28.02 89 GLY A O 1
ATOM 693 N N . GLY A 1 92 ? 25.025 31.436 -3.574 1.00 18.31 90 GLY A N 1
ATOM 694 C CA . GLY A 1 92 ? 25.969 32.075 -2.679 1.00 23.88 90 GLY A CA 1
ATOM 695 C C . GLY A 1 92 ? 25.868 31.608 -1.235 1.00 26.89 90 GLY A C 1
ATOM 696 O O . GLY A 1 92 ? 25.461 30.472 -0.978 1.00 26.09 90 GLY A O 1
ATOM 697 N N . ALA A 1 93 ? 26.244 32.469 -0.287 1.00 17.58 91 ALA A N 1
ATOM 698 C CA . ALA A 1 93 ? 26.344 32.114 1.123 1.00 18.28 91 ALA A CA 1
ATOM 699 C C . ALA A 1 93 ? 25.172 32.675 1.914 1.00 23.32 91 ALA A C 1
ATOM 700 O O . ALA A 1 93 ? 24.729 33.802 1.678 1.00 21.46 91 ALA A O 1
ATOM 702 N N . ILE A 1 94 ? 24.679 31.885 2.861 1.00 16.54 92 ILE A N 1
ATOM 703 C CA . ILE A 1 94 ? 23.632 32.301 3.786 1.00 16.24 92 ILE A CA 1
ATOM 704 C C . ILE A 1 94 ? 24.115 31.966 5.188 1.00 20.81 92 ILE A C 1
ATOM 705 O O . ILE A 1 94 ? 24.613 30.858 5.426 1.00 20.39 92 ILE A O 1
ATOM 710 N N . GLY A 1 95 ? 24.005 32.928 6.103 1.00 21.18 93 GLY A N 1
ATOM 711 C CA . GLY A 1 95 ? 24.566 32.755 7.438 1.00 17.65 93 GLY A CA 1
ATOM 712 C C . GLY A 1 95 ? 24.624 34.076 8.175 1.00 22.95 93 GLY A C 1
ATOM 713 O O . GLY A 1 95 ? 23.840 34.985 7.902 1.00 25.31 93 GLY A O 1
ATOM 714 N N . PHE A 1 96 ? 25.562 34.170 9.119 1.00 30.44 94 PHE A N 1
ATOM 715 C CA . PHE A 1 96 ? 25.674 35.355 9.962 1.00 23.44 94 PHE A CA 1
ATOM 716 C C . PHE A 1 96 ? 27.132 35.693 10.243 1.00 26.07 94 PHE A C 1
ATOM 717 O O . PHE A 1 96 ? 28.038 34.863 10.121 1.00 24.20 94 PHE A O 1
ATOM 725 N N . VAL A 1 97 ? 27.322 36.932 10.675 1.00 23.92 95 VAL A N 1
ATOM 726 C CA . VAL A 1 97 ? 28.589 37.445 11.173 1.00 21.62 95 VAL A CA 1
ATOM 727 C C . VAL A 1 97 ? 28.328 37.938 12.591 1.00 25.74 95 VAL A C 1
ATOM 728 O O . VAL A 1 97 ? 27.484 38.819 12.806 1.00 25.17 95 VAL A O 1
ATOM 732 N N . GLY A 1 98 ? 29.010 37.340 13.560 1.00 21.71 96 GLY A N 1
ATOM 733 C CA . GLY A 1 98 ? 28.789 37.714 14.941 1.00 20.50 96 GLY A CA 1
ATOM 734 C C . GLY A 1 98 ? 29.316 39.104 15.248 1.00 21.02 96 GLY A C 1
ATOM 735 O O . GLY A 1 98 ? 30.210 39.623 14.584 1.00 20.64 96 GLY A O 1
ATOM 736 N N . TYR A 1 99 ? 28.730 39.714 16.278 1.00 23.06 97 TYR A N 1
ATOM 737 C CA . TYR A 1 99 ? 29.174 41.027 16.732 1.00 26.05 97 TYR A CA 1
ATOM 738 C C . TYR A 1 99 ? 30.679 41.059 16.939 1.00 25.14 97 TYR A C 1
ATOM 739 O O . TYR A 1 99 ? 31.349 42.030 16.566 1.00 31.36 97 TYR A O 1
ATOM 748 N N . ASP A 1 100 ? 31.232 39.980 17.493 1.00 24.03 98 ASP A N 1
ATOM 749 C CA . ASP A 1 100 ? 32.628 39.952 17.902 1.00 25.33 98 ASP A CA 1
ATOM 750 C C . ASP A 1 100 ? 33.600 39.845 16.737 1.00 23.41 98 ASP A C 1
ATOM 751 O O . ASP A 1 100 ? 34.809 39.987 16.950 1.00 36.74 98 ASP A O 1
ATOM 764 N N . ILE A 1 102 ? 34.097 42.083 14.660 1.00 27.56 100 ILE A N 1
ATOM 765 C CA . ILE A 1 102 ? 34.734 43.392 14.551 1.00 29.52 100 ILE A CA 1
ATOM 766 C C . ILE A 1 102 ? 36.014 43.463 15.383 1.00 25.58 100 ILE A C 1
ATOM 767 O O . ILE A 1 102 ? 36.876 44.308 15.117 1.00 32.40 100 ILE A O 1
ATOM 772 N N . SER A 1 103 ? 36.175 42.573 16.368 1.00 31.17 101 SER A N 1
ATOM 773 C CA . SER A 1 103 ? 37.413 42.536 17.143 1.00 35.14 101 SER A CA 1
ATOM 774 C C . SER A 1 103 ? 38.621 42.186 16.283 1.00 35.55 101 SER A C 1
ATOM 775 O O . SER A 1 103 ? 39.753 42.477 16.685 1.00 32.50 101 SER A O 1
ATOM 778 N N . LEU A 1 104 ? 38.410 41.568 15.114 1.00 30.51 102 LEU A N 1
ATOM 779 C CA . LEU A 1 104 ? 39.507 41.320 14.187 1.00 33.26 102 LEU A CA 1
ATOM 780 C C . LEU A 1 104 ? 40.017 42.595 13.538 1.00 33.90 102 LEU A C 1
ATOM 781 O O . LEU A 1 104 ? 41.139 42.606 13.021 1.00 31.31 102 LEU A O 1
ATOM 786 N N . TYR A 1 105 ? 39.224 43.665 13.547 1.00 29.85 103 TYR A N 1
ATOM 787 C CA . TYR A 1 105 ? 39.579 44.871 12.822 1.00 31.56 103 TYR A CA 1
ATOM 788 C C . TYR A 1 105 ? 39.600 46.111 13.697 1.00 36.54 103 TYR A C 1
ATOM 789 O O . TYR A 1 105 ? 40.101 47.149 13.250 1.00 42.32 103 TYR A O 1
ATOM 798 N N . GLU A 1 106 ? 39.103 46.028 14.931 1.00 29.06 104 GLU A N 1
ATOM 799 C CA . GLU A 1 106 ? 39.236 47.084 15.925 1.00 32.53 104 GLU A CA 1
ATOM 800 C C . GLU A 1 106 ? 39.652 46.483 17.261 1.00 34.96 104 GLU A C 1
ATOM 801 O O . GLU A 1 106 ? 39.317 45.338 17.573 1.00 39.90 104 GLU A O 1
ATOM 807 N N . GLU A 1 107 ? 40.373 47.269 18.059 1.00 38.73 105 GLU A N 1
ATOM 808 C CA . GLU A 1 107 ? 40.778 46.848 19.403 1.00 38.40 105 GLU A CA 1
ATOM 809 C C . GLU A 1 107 ? 39.673 47.222 20.384 1.00 36.95 105 GLU A C 1
ATOM 810 O O . GLU A 1 107 ? 39.605 48.357 20.857 1.00 38.47 105 GLU A O 1
ATOM 816 N N . ILE A 1 108 ? 38.805 46.259 20.702 1.00 34.07 106 ILE A N 1
ATOM 817 C CA . ILE A 1 108 ? 37.689 46.507 21.603 1.00 35.87 106 ILE A CA 1
ATOM 818 C C . ILE A 1 108 ? 37.935 45.958 23.002 1.00 42.76 106 ILE A C 1
ATOM 819 O O . ILE A 1 108 ? 37.049 46.057 23.860 1.00 43.77 106 ILE A O 1
ATOM 824 N N . GLY A 1 109 ? 39.116 45.397 23.264 1.00 42.71 107 GLY A N 1
ATOM 825 C CA . GLY A 1 109 ? 39.441 44.890 24.583 1.00 36.41 107 GLY A CA 1
ATOM 826 C C . GLY A 1 109 ? 39.113 43.418 24.734 1.00 43.48 107 GLY A C 1
ATOM 827 O O . GLY A 1 109 ? 38.696 42.731 23.794 1.00 42.29 107 GLY A O 1
ATOM 828 N N . GLN A 1 110 ? 39.293 42.922 25.960 1.00 45.48 108 GLN A N 1
ATOM 829 C CA . GLN A 1 110 ? 39.099 41.500 26.211 1.00 44.93 108 GLN A CA 1
ATOM 830 C C . GLN A 1 110 ? 37.625 41.135 26.095 1.00 45.38 108 GLN A C 1
ATOM 831 O O . GLN A 1 110 ? 36.756 41.803 26.663 1.00 50.11 108 GLN A O 1
ATOM 837 N N . ILE A 1 111 ? 37.349 40.077 25.350 1.00 43.88 109 ILE A N 1
ATOM 838 C CA . ILE A 1 111 ? 35.972 39.641 25.118 1.00 37.22 109 ILE A CA 1
ATOM 839 C C . ILE A 1 111 ? 35.528 38.771 26.292 1.00 39.07 109 ILE A C 1
ATOM 840 O O . ILE A 1 111 ? 36.265 37.854 26.686 1.00 38.67 109 ILE A O 1
ATOM 845 N N . PRO A 1 112 ? 34.359 39.034 26.883 1.00 40.02 110 PRO A N 1
ATOM 846 C CA . PRO A 1 112 ? 33.931 38.257 28.057 1.00 33.40 110 PRO A CA 1
ATOM 847 C C . PRO A 1 112 ? 33.632 36.802 27.737 1.00 32.76 110 PRO A C 1
ATOM 848 O O . PRO A 1 112 ? 33.656 36.369 26.578 1.00 29.91 110 PRO A O 1
ATOM 852 N N . GLU A 1 113 ? 33.348 36.046 28.790 1.00 33.49 111 GLU A N 1
ATOM 853 C CA . GLU A 1 113 ? 33.049 34.627 28.676 1.00 38.63 111 GLU A CA 1
ATOM 854 C C . GLU A 1 113 ? 31.865 34.388 27.743 1.00 33.32 111 GLU A C 1
ATOM 855 O O . GLU A 1 113 ? 30.876 35.125 27.763 1.00 32.63 111 GLU A O 1
ATOM 861 N N . ASP A 1 114 ? 31.980 33.351 26.918 1.00 29.57 112 ASP A N 1
ATOM 862 C CA . ASP A 1 114 ? 30.918 32.936 26.010 1.00 33.98 112 ASP A CA 1
ATOM 863 C C . ASP A 1 114 ? 30.074 31.867 26.700 1.00 39.52 112 ASP A C 1
ATOM 864 O O . ASP A 1 114 ? 30.540 30.746 26.918 1.00 40.80 112 ASP A O 1
ATOM 869 N N . THR A 1 115 ? 28.833 32.209 27.040 1.00 36.99 113 THR A N 1
ATOM 870 C CA . THR A 1 115 ? 27.921 31.252 27.649 1.00 35.31 113 THR A CA 1
ATOM 871 C C . THR A 1 115 ? 27.044 30.527 26.633 1.00 36.83 113 THR A C 1
ATOM 872 O O . THR A 1 115 ? 26.278 29.645 27.027 1.00 44.72 113 THR A O 1
ATOM 876 N N . ILE A 1 116 ? 27.134 30.861 25.347 1.00 33.29 114 ILE A N 1
ATOM 877 C CA . ILE A 1 116 ? 26.330 30.227 24.308 1.00 28.96 114 ILE A CA 1
ATOM 878 C C . ILE A 1 116 ? 27.182 29.333 23.409 1.00 28.73 114 ILE A C 1
ATOM 879 O O . ILE A 1 116 ? 26.827 28.183 23.147 1.00 28.97 114 ILE A O 1
ATOM 884 N N . GLY A 1 117 ? 28.294 29.858 22.901 1.00 31.54 115 GLY A N 1
ATOM 885 C CA . GLY A 1 117 ? 29.220 29.050 22.132 1.00 32.51 115 GLY A CA 1
ATOM 886 C C . GLY A 1 117 ? 28.984 29.001 20.641 1.00 32.58 115 GLY A C 1
ATOM 887 O O . GLY A 1 117 ? 29.412 28.039 20.000 1.00 32.92 115 GLY A O 1
ATOM 888 N N . THR A 1 118 ? 28.313 29.992 20.063 1.00 31.97 116 THR A N 1
ATOM 889 C CA . THR A 1 118 ? 28.221 30.041 18.613 1.00 32.54 116 THR A CA 1
ATOM 890 C C . THR A 1 118 ? 29.569 30.455 18.027 1.00 31.44 116 THR A C 1
ATOM 891 O O . THR A 1 118 ? 30.345 31.165 18.675 1.00 28.44 116 THR A O 1
ATOM 895 N N . PRO A 1 119 ? 29.880 30.016 16.810 1.00 27.71 117 PRO A N 1
ATOM 896 C CA . PRO A 1 119 ? 31.069 30.541 16.134 1.00 23.81 117 PRO A CA 1
ATOM 897 C C . PRO A 1 119 ? 30.904 32.021 15.834 1.00 23.44 117 PRO A C 1
ATOM 898 O O . PRO A 1 119 ? 29.796 32.563 15.805 1.00 30.68 117 PRO A O 1
ATOM 902 N N . ASP A 1 120 ? 32.033 32.684 15.605 1.00 23.90 118 ASP A N 1
ATOM 903 C CA . ASP A 1 120 ? 31.971 34.104 15.301 1.00 28.22 118 ASP A CA 1
ATOM 904 C C . ASP A 1 120 ? 31.443 34.368 13.900 1.00 35.32 118 ASP A C 1
ATOM 905 O O . ASP A 1 120 ? 30.916 35.455 13.645 1.00 36.52 118 ASP A O 1
ATOM 918 N N . HIS A 1 122 ? 29.492 31.945 10.540 1.00 19.99 120 HIS A N 1
ATOM 919 C CA . HIS A 1 122 ? 29.045 30.652 10.038 1.00 21.85 120 HIS A CA 1
ATOM 920 C C . HIS A 1 122 ? 28.195 30.881 8.796 1.00 27.12 120 HIS A C 1
ATOM 921 O O . HIS A 1 122 ? 27.129 31.504 8.872 1.00 22.21 120 HIS A O 1
ATOM 928 N N . PHE A 1 123 ? 28.666 30.385 7.656 1.00 22.34 121 PHE A N 1
ATOM 929 C CA . PHE A 1 123 ? 27.915 30.446 6.412 1.00 22.14 121 PHE A CA 1
ATOM 930 C C . PHE A 1 123 ? 27.843 29.065 5.786 1.00 26.99 121 PHE A C 1
ATOM 931 O O . PHE A 1 123 ? 28.805 28.291 5.848 1.00 18.35 121 PHE A O 1
ATOM 939 N N . PHE A 1 124 ? 26.707 28.767 5.176 1.00 20.70 122 PHE A N 1
ATOM 940 C CA . PHE A 1 124 ? 26.613 27.666 4.232 1.00 24.14 122 PHE A CA 1
ATOM 941 C C . PHE A 1 124 ? 26.584 28.234 2.812 1.00 26.24 122 PHE A C 1
ATOM 942 O O . PHE A 1 124 ? 26.014 29.301 2.563 1.00 21.13 122 PHE A O 1
ATOM 950 N N . VAL A 1 125 ? 27.186 27.504 1.876 1.00 20.45 123 VAL A N 1
ATOM 951 C CA . VAL A 1 125 ? 27.341 27.961 0.495 1.00 26.11 123 VAL A CA 1
ATOM 952 C C . VAL A 1 125 ? 26.514 27.058 -0.412 1.00 22.13 123 VAL A C 1
ATOM 953 O O . VAL A 1 125 ? 26.759 25.849 -0.476 1.00 26.10 123 VAL A O 1
ATOM 957 N N . TYR A 1 126 ? 25.554 27.645 -1.129 1.00 21.38 124 TYR A N 1
ATOM 958 C CA . TYR A 1 126 ? 24.507 26.895 -1.817 1.00 18.04 124 TYR A CA 1
ATOM 959 C C . TYR A 1 126 ? 24.494 27.146 -3.321 1.00 28.68 124 TYR A C 1
ATOM 960 O O . TYR A 1 126 ? 24.600 28.293 -3.779 1.00 23.34 124 TYR A O 1
ATOM 969 N N . GLU A 1 127 ? 24.297 26.065 -4.077 1.00 25.04 125 GLU A N 1
ATOM 970 C CA . GLU A 1 127 ? 23.901 26.124 -5.479 1.00 24.72 125 GLU A CA 1
ATOM 971 C C . GLU A 1 127 ? 22.580 25.403 -5.715 1.00 19.52 125 GLU A C 1
ATOM 972 O O . GLU A 1 127 ? 22.177 25.224 -6.870 1.00 24.12 125 GLU A O 1
ATOM 978 N N . SER A 1 128 ? 21.898 24.992 -4.648 1.00 21.53 126 SER A N 1
ATOM 979 C CA . SER A 1 128 ? 20.590 24.350 -4.726 1.00 19.37 126 SER A CA 1
ATOM 980 C C . SER A 1 128 ? 19.651 25.127 -3.823 1.00 23.04 126 SER A C 1
ATOM 981 O O . SER A 1 128 ? 19.863 25.171 -2.607 1.00 23.53 126 SER A O 1
ATOM 984 N N . TYR A 1 129 ? 18.615 25.722 -4.403 1.00 18.54 127 TYR A N 1
ATOM 985 C CA . TYR A 1 129 ? 17.765 26.621 -3.637 1.00 21.54 127 TYR A CA 1
ATOM 986 C C . TYR A 1 129 ? 16.491 26.904 -4.429 1.00 18.54 127 TYR A C 1
ATOM 987 O O . TYR A 1 129 ? 16.392 26.609 -5.624 1.00 23.67 127 TYR A O 1
ATOM 1004 N N . VAL A 1 131 ? 13.498 30.159 -4.933 1.00 19.29 129 VAL A N 1
ATOM 1005 C CA . VAL A 1 131 ? 13.140 31.548 -4.684 1.00 23.89 129 VAL A CA 1
ATOM 1006 C C . VAL A 1 131 ? 11.645 31.690 -4.936 1.00 25.55 129 VAL A C 1
ATOM 1007 O O . VAL A 1 131 ? 11.163 31.397 -6.038 1.00 26.13 129 VAL A O 1
ATOM 1011 N N . PHE A 1 132 ? 10.912 32.103 -3.909 1.00 25.44 130 PHE A N 1
ATOM 1012 C CA . PHE A 1 132 ? 9.494 32.421 -4.039 1.00 20.90 130 PHE A CA 1
ATOM 1013 C C . PHE A 1 132 ? 9.382 33.882 -4.458 1.00 25.30 130 PHE A C 1
ATOM 1014 O O . PHE A 1 132 ? 9.691 34.782 -3.673 1.00 32.39 130 PHE A O 1
ATOM 1022 N N . ASP A 1 133 ? 8.955 34.123 -5.694 1.00 28.06 131 ASP A N 1
ATOM 1023 C CA . ASP A 1 133 ? 8.681 35.482 -6.161 1.00 25.68 131 ASP A CA 1
ATOM 1024 C C . ASP A 1 133 ? 7.203 35.732 -5.894 1.00 26.52 131 ASP A C 1
ATOM 1025 O O . ASP A 1 133 ? 6.341 35.475 -6.739 1.00 30.15 131 ASP A O 1
ATOM 1030 N N . HIS A 1 134 ? 6.910 36.232 -4.690 1.00 23.81 132 HIS A N 1
ATOM 1031 C CA . HIS A 1 134 ? 5.522 36.358 -4.256 1.00 27.91 132 HIS A CA 1
ATOM 1032 C C . HIS A 1 134 ? 4.743 37.348 -5.104 1.00 31.96 132 HIS A C 1
ATOM 1033 O O . HIS A 1 134 ? 3.545 37.149 -5.333 1.00 34.98 132 HIS A O 1
ATOM 1040 N N . LYS A 1 135 ? 5.390 38.413 -5.585 1.00 33.23 133 LYS A N 1
ATOM 1041 C CA . LYS A 1 135 ? 4.663 39.387 -6.393 1.00 37.41 133 LYS A CA 1
ATOM 1042 C C . LYS A 1 135 ? 4.140 38.752 -7.675 1.00 38.89 133 LYS A C 1
ATOM 1043 O O . LYS A 1 135 ? 2.988 38.980 -8.062 1.00 31.99 133 LYS A O 1
ATOM 1049 N N . LYS A 1 136 ? 4.964 37.938 -8.336 1.00 42.08 134 LYS A N 1
ATOM 1050 C CA . LYS A 1 136 ? 4.565 37.230 -9.544 1.00 39.43 134 LYS A CA 1
ATOM 1051 C C . LYS A 1 136 ? 3.900 35.887 -9.258 1.00 39.01 134 LYS A C 1
ATOM 1052 O O . LYS A 1 136 ? 3.407 35.250 -10.196 1.00 33.89 134 LYS A O 1
ATOM 1058 N N . GLU A 1 137 ? 3.887 35.440 -7.999 1.00 41.71 135 GLU A N 1
ATOM 1059 C CA . GLU A 1 137 ? 3.320 34.139 -7.627 1.00 37.73 135 GLU A CA 1
ATOM 1060 C C . GLU A 1 137 ? 3.970 33.015 -8.424 1.00 37.48 135 GLU A C 1
ATOM 1061 O O . GLU A 1 137 ? 3.301 32.106 -8.917 1.00 36.70 135 GLU A O 1
ATOM 1067 N N . LYS A 1 138 ? 5.287 33.099 -8.577 1.00 26.22 136 LYS A N 1
ATOM 1068 C CA . LYS A 1 138 ? 6.067 32.088 -9.270 1.00 25.84 136 LYS A CA 1
ATOM 1069 C C . LYS A 1 138 ? 7.156 31.588 -8.336 1.00 30.06 136 LYS A C 1
ATOM 1070 O O . LYS A 1 138 ? 7.730 32.358 -7.557 1.00 26.80 136 LYS A O 1
ATOM 1076 N N . ILE A 1 139 ? 7.428 30.293 -8.410 1.00 24.10 137 ILE A N 1
ATOM 1077 C CA . ILE A 1 139 ? 8.434 29.659 -7.577 1.00 22.95 137 ILE A CA 1
ATOM 1078 C C . ILE A 1 139 ? 9.534 29.126 -8.486 1.00 22.83 137 ILE A C 1
ATOM 1079 O O . ILE A 1 139 ? 9.266 28.321 -9.384 1.00 24.70 137 ILE A O 1
ATOM 1084 N N . HIS A 1 140 ? 10.760 29.586 -8.263 1.00 22.09 138 HIS A N 1
ATOM 1085 C CA . HIS A 1 140 ? 11.915 29.199 -9.064 1.00 25.64 138 HIS A CA 1
ATOM 1086 C C . HIS A 1 140 ? 12.703 28.150 -8.291 1.00 21.30 138 HIS A C 1
ATOM 1087 O O . HIS A 1 140 ? 13.304 28.456 -7.257 1.00 21.91 138 HIS A O 1
ATOM 1094 N N . VAL A 1 141 ? 12.705 26.916 -8.783 1.00 21.67 139 VAL A N 1
ATOM 1095 C CA . VAL A 1 141 ? 13.476 25.840 -8.170 1.00 21.19 139 VAL A CA 1
ATOM 1096 C C . VAL A 1 141 ? 14.754 25.684 -8.976 1.00 22.75 139 VAL A C 1
ATOM 1097 O O . VAL A 1 141 ? 14.702 25.340 -10.162 1.00 24.13 139 VAL A O 1
ATOM 1101 N N . ILE A 1 142 ? 15.901 25.921 -8.339 1.00 25.86 140 ILE A N 1
ATOM 1102 C CA . ILE A 1 142 ? 17.169 26.111 -9.042 1.00 22.61 140 ILE A CA 1
ATOM 1103 C C . ILE A 1 142 ? 18.172 25.056 -8.596 1.00 24.09 140 ILE A C 1
ATOM 1104 O O . ILE A 1 142 ? 18.345 24.821 -7.397 1.00 21.55 140 ILE A O 1
ATOM 1109 N N . GLU A 1 143 ? 18.846 24.441 -9.566 1.00 21.43 141 GLU A N 1
ATOM 1110 C CA . GLU A 1 143 ? 20.053 23.662 -9.332 1.00 22.66 141 GLU A CA 1
ATOM 1111 C C . GLU A 1 143 ? 21.126 24.231 -10.243 1.00 24.58 141 GLU A C 1
ATOM 1112 O O . GLU A 1 143 ? 20.937 24.269 -11.462 1.00 26.86 141 GLU A O 1
ATOM 1118 N N . ASP A 1 144 ? 22.240 24.675 -9.660 1.00 24.22 142 ASP A N 1
ATOM 1119 C CA . ASP A 1 144 ? 23.275 25.403 -10.386 1.00 22.18 142 ASP A CA 1
ATOM 1120 C C . ASP A 1 144 ? 24.626 24.728 -10.168 1.00 28.10 142 ASP A C 1
ATOM 1121 O O . ASP A 1 144 ? 24.791 23.917 -9.255 1.00 28.19 142 ASP A O 1
ATOM 1126 N N . ALA A 1 145 ? 25.601 25.049 -11.028 1.00 23.96 143 ALA A N 1
ATOM 1127 C CA . ALA A 1 145 ? 26.926 24.435 -10.946 1.00 27.05 143 ALA A CA 1
ATOM 1128 C C . ALA A 1 145 ? 28.025 25.433 -10.585 1.00 28.03 143 ALA A C 1
ATOM 1129 O O . ALA A 1 145 ? 29.199 25.176 -10.866 1.00 35.89 143 ALA A O 1
ATOM 1131 N N . LEU A 1 146 ? 27.662 26.537 -9.925 1.00 30.89 144 LEU A N 1
ATOM 1132 C CA . LEU A 1 146 ? 28.603 27.591 -9.545 1.00 32.23 144 LEU A CA 1
ATOM 1133 C C . LEU A 1 146 ? 29.840 27.055 -8.840 1.00 23.36 144 LEU A C 1
ATOM 1134 O O . LEU A 1 146 ? 30.965 27.453 -9.149 1.00 38.38 144 LEU A O 1
ATOM 1139 N N . TYR A 1 147 ? 29.646 26.200 -7.839 1.00 30.63 145 TYR A N 1
ATOM 1140 C CA . TYR A 1 147 ? 30.723 25.838 -6.934 1.00 23.06 145 TYR A CA 1
ATOM 1141 C C . TYR A 1 147 ? 31.232 24.417 -7.131 1.00 35.16 145 TYR A C 1
ATOM 1142 O O . TYR A 1 147 ? 32.277 24.069 -6.567 1.00 29.88 145 TYR A O 1
ATOM 1151 N N . SER A 1 148 ? 30.541 23.603 -7.932 1.00 31.46 146 SER A N 1
ATOM 1152 C CA . SER A 1 148 ? 30.880 22.201 -8.112 1.00 32.59 146 SER A CA 1
ATOM 1153 C C . SER A 1 148 ? 31.315 21.836 -9.524 1.00 34.75 146 SER A C 1
ATOM 1154 O O . SER A 1 148 ? 31.982 20.808 -9.692 1.00 36.57 146 SER A O 1
ATOM 1157 N N . GLU A 1 149 ? 30.957 22.636 -10.533 1.00 26.39 147 GLU A N 1
ATOM 1158 C CA . GLU A 1 149 ? 31.106 22.275 -11.948 1.00 36.42 147 GLU A CA 1
ATOM 1159 C C . GLU A 1 149 ? 30.345 20.992 -12.295 1.00 36.87 147 GLU A C 1
ATOM 1160 O O . GLU A 1 149 ? 30.756 20.239 -13.179 1.00 40.67 147 GLU A O 1
ATOM 1166 N N . ARG A 1 150 ? 29.233 20.743 -11.599 1.00 38.36 148 ARG A N 1
ATOM 1167 C CA . ARG A 1 150 ? 28.340 19.631 -11.908 1.00 36.73 148 ARG A CA 1
ATOM 1168 C C . ARG A 1 150 ? 27.946 19.633 -13.381 1.00 30.82 148 ARG A C 1
ATOM 1169 O O . ARG A 1 150 ? 27.761 20.686 -13.995 1.00 33.85 148 ARG A O 1
ATOM 1177 N N . SER A 1 151 ? 27.773 18.440 -13.939 1.00 29.38 149 SER A N 1
ATOM 1178 C CA . SER A 1 151 ? 27.232 18.339 -15.284 1.00 30.89 149 SER A CA 1
ATOM 1179 C C . SER A 1 151 ? 25.756 18.735 -15.305 1.00 31.63 149 SER A C 1
ATOM 1180 O O . SER A 1 151 ? 25.060 18.714 -14.285 1.00 35.00 149 SER A O 1
ATOM 1183 N N . GLN A 1 152 ? 25.279 19.081 -16.504 1.00 31.80 150 GLN A N 1
ATOM 1184 C CA . GLN A 1 152 ? 23.860 19.360 -16.693 1.00 29.33 150 GLN A CA 1
ATOM 1185 C C . GLN A 1 152 ? 23.005 18.146 -16.347 1.00 35.69 150 GLN A C 1
ATOM 1186 O O . GLN A 1 152 ? 21.873 18.300 -15.868 1.00 34.35 150 GLN A O 1
ATOM 1192 N N . GLU A 1 153 ? 23.531 16.937 -16.574 1.00 30.38 151 GLU A N 1
ATOM 1193 C CA . GLU A 1 153 ? 22.824 15.724 -16.172 1.00 32.25 151 GLU A CA 1
ATOM 1194 C C . GLU A 1 153 ? 22.624 15.677 -14.662 1.00 33.36 151 GLU A C 1
ATOM 1195 O O . GLU A 1 153 ? 21.558 15.280 -14.182 1.00 31.01 151 GLU A O 1
ATOM 1201 N N . ALA A 1 154 ? 23.644 16.077 -13.897 1.00 33.66 152 ALA A N 1
ATOM 1202 C CA . ALA A 1 154 ? 23.531 16.069 -12.444 1.00 32.49 152 ALA A CA 1
ATOM 1203 C C . ALA A 1 154 ? 22.539 17.122 -11.950 1.00 32.89 152 ALA A C 1
ATOM 1204 O O . ALA A 1 154 ? 21.822 16.889 -10.969 1.00 27.07 152 ALA A O 1
ATOM 1206 N N . LEU A 1 155 ? 22.499 18.295 -12.595 1.00 32.33 153 LEU A N 1
ATOM 1207 C CA . LEU A 1 155 ? 21.517 19.304 -12.204 1.00 28.22 153 LEU A CA 1
ATOM 1208 C C . LEU A 1 155 ? 20.104 18.781 -12.405 1.00 30.76 153 LEU A C 1
ATOM 1209 O O . LEU A 1 155 ? 19.241 18.942 -11.536 1.00 28.61 153 LEU A O 1
ATOM 1214 N N . GLU A 1 156 ? 19.859 18.123 -13.537 1.00 31.86 154 GLU A N 1
ATOM 1215 C CA . GLU A 1 156 ? 18.515 17.646 -13.827 1.00 32.22 154 GLU A CA 1
ATOM 1216 C C . GLU A 1 156 ? 18.087 16.559 -12.845 1.00 34.54 154 GLU A C 1
ATOM 1217 O O . GLU A 1 156 ? 16.923 16.521 -12.426 1.00 29.94 154 GLU A O 1
ATOM 1223 N N . LYS A 1 157 ? 19.011 15.675 -12.448 1.00 31.05 155 LYS A N 1
ATOM 1224 C CA . LYS A 1 157 ? 18.663 14.655 -11.461 1.00 33.53 155 LYS A CA 1
ATOM 1225 C C . LYS A 1 157 ? 18.341 15.283 -10.111 1.00 32.70 155 LYS A C 1
ATOM 1226 O O . LYS A 1 157 ? 17.365 14.900 -9.457 1.00 30.29 155 LYS A O 1
ATOM 1232 N N . SER A 1 158 ? 19.168 16.236 -9.666 1.00 25.64 156 SER A N 1
ATOM 1233 C CA . SER A 1 158 ? 18.908 16.897 -8.393 1.00 27.82 156 SER A CA 1
ATOM 1234 C C . SER A 1 158 ? 17.562 17.600 -8.421 1.00 28.50 156 SER A C 1
ATOM 1235 O O . SER A 1 158 ? 16.784 17.521 -7.461 1.00 24.70 156 SER A O 1
ATOM 1238 N N . LEU A 1 159 ? 17.264 18.271 -9.530 1.00 26.23 157 LEU A N 1
ATOM 1239 C CA . LEU A 1 159 ? 16.007 18.996 -9.641 1.00 25.56 157 LEU A CA 1
ATOM 1240 C C . LEU A 1 159 ? 14.822 18.040 -9.598 1.00 29.31 157 LEU A C 1
ATOM 1241 O O . LEU A 1 159 ? 13.826 18.305 -8.914 1.00 27.10 157 LEU A O 1
ATOM 1246 N N . ASN A 1 160 ? 14.918 16.909 -10.310 1.00 26.26 158 ASN A N 1
ATOM 1247 C CA . ASN A 1 160 ? 13.824 15.942 -10.299 1.00 27.61 158 ASN A CA 1
ATOM 1248 C C . ASN A 1 160 ? 13.579 15.410 -8.896 1.00 27.69 158 ASN A C 1
ATOM 1249 O O . ASN A 1 160 ? 12.427 15.200 -8.499 1.00 29.25 158 ASN A O 1
ATOM 1254 N N . GLN A 1 161 ? 14.650 15.205 -8.123 1.00 25.30 159 GLN A N 1
ATOM 1255 C CA . GLN A 1 161 ? 14.494 14.706 -6.760 1.00 37.18 159 GLN A CA 1
ATOM 1256 C C . GLN A 1 161 ? 13.802 15.731 -5.869 1.00 30.44 159 GLN A C 1
ATOM 1257 O O . GLN A 1 161 ? 12.921 15.375 -5.079 1.00 26.77 159 GLN A O 1
ATOM 1263 N N . VAL A 1 162 ? 14.186 17.004 -5.981 1.00 23.33 160 VAL A N 1
ATOM 1264 C CA . VAL A 1 162 ? 13.519 18.056 -5.211 1.00 26.79 160 VAL A CA 1
ATOM 1265 C C . VAL A 1 162 ? 12.027 18.077 -5.526 1.00 29.75 160 VAL A C 1
ATOM 1266 O O . VAL A 1 162 ? 11.183 18.115 -4.623 1.00 28.36 160 VAL A O 1
ATOM 1270 N N . LEU A 1 163 ? 11.686 18.025 -6.819 1.00 25.72 161 LEU A N 1
ATOM 1271 C CA . LEU A 1 163 ? 10.285 18.072 -7.230 1.00 30.16 161 LEU A CA 1
ATOM 1272 C C . LEU A 1 163 ? 9.509 16.876 -6.702 1.00 34.94 161 LEU A C 1
ATOM 1273 O O . LEU A 1 163 ? 8.339 17.002 -6.318 1.00 37.20 161 LEU A O 1
ATOM 1278 N N . GLU A 1 164 ? 10.128 15.700 -6.700 1.00 33.88 162 GLU A N 1
ATOM 1279 C CA . GLU A 1 164 ? 9.428 14.534 -6.181 1.00 37.45 162 GLU A CA 1
ATOM 1280 C C . GLU A 1 164 ? 9.189 14.673 -4.681 1.00 33.86 162 GLU A C 1
ATOM 1281 O O . GLU A 1 164 ? 8.126 14.293 -4.177 1.00 36.85 162 GLU A O 1
ATOM 1287 N N . GLU A 1 165 ? 10.153 15.247 -3.955 1.00 26.84 163 GLU A N 1
ATOM 1288 C CA . GLU A 1 165 ? 9.945 15.487 -2.531 1.00 30.13 163 GLU A CA 1
ATOM 1289 C C . GLU A 1 165 ? 8.804 16.474 -2.294 1.00 38.94 163 GLU A C 1
ATOM 1290 O O . GLU A 1 165 ? 7.990 16.283 -1.382 1.00 34.56 163 GLU A O 1
ATOM 1296 N N . LEU A 1 166 ? 8.702 17.513 -3.131 1.00 37.51 164 LEU A N 1
ATOM 1297 C CA . LEU A 1 166 ? 7.662 18.524 -2.956 1.00 31.31 164 LEU A CA 1
ATOM 1298 C C . LEU A 1 166 ? 6.256 17.974 -3.166 1.00 34.66 164 LEU A C 1
ATOM 1299 O O . LEU A 1 166 ? 5.302 18.536 -2.621 1.00 41.92 164 LEU A O 1
ATOM 1304 N N . ARG A 1 167 ? 6.101 16.886 -3.923 1.00 37.54 165 ARG A N 1
ATOM 1305 C CA . ARG A 1 167 ? 4.772 16.328 -4.146 1.00 44.55 165 ARG A CA 1
ATOM 1306 C C . ARG A 1 167 ? 4.233 15.595 -2.929 1.00 46.51 165 ARG A C 1
ATOM 1307 O O . ARG A 1 167 ? 3.025 15.347 -2.858 1.00 54.44 165 ARG A O 1
ATOM 1315 N N . ILE A 1 168 ? 5.091 15.235 -1.984 1.00 36.74 166 ILE A N 1
ATOM 1316 C CA . ILE A 1 168 ? 4.745 14.317 -0.902 1.00 36.46 166 ILE A CA 1
ATOM 1317 C C . ILE A 1 168 ? 4.485 15.142 0.352 1.00 35.90 166 ILE A C 1
ATOM 1318 O O . ILE A 1 168 ? 5.394 15.847 0.814 1.00 33.44 166 ILE A O 1
ATOM 1323 N N . PRO A 1 169 ? 3.294 15.081 0.935 1.00 34.91 167 PRO A N 1
ATOM 1324 C CA . PRO A 1 169 ? 3.024 15.919 2.106 1.00 38.39 167 PRO A CA 1
ATOM 1325 C C . PRO A 1 169 ? 3.788 15.422 3.324 1.00 37.79 167 PRO A C 1
ATOM 1326 O O . PRO A 1 169 ? 3.919 14.217 3.549 1.00 38.56 167 PRO A O 1
ATOM 1330 N N . ALA A 1 170 ? 4.318 16.364 4.092 1.00 31.48 168 ALA A N 1
ATOM 1331 C CA . ALA A 1 170 ? 4.801 16.034 5.421 1.00 31.97 168 ALA A CA 1
ATOM 1332 C C . ALA A 1 170 ? 3.629 15.538 6.264 1.00 37.10 168 ALA A C 1
ATOM 1333 O O . ALA A 1 170 ? 2.509 16.042 6.119 1.00 46.21 168 ALA A O 1
ATOM 1335 N N . PRO A 1 171 ? 3.837 14.552 7.143 1.00 44.69 169 PRO A N 1
ATOM 1336 C CA . PRO A 1 171 ? 2.687 13.924 7.827 1.00 41.85 169 PRO A CA 1
ATOM 1337 C C . PRO A 1 171 ? 1.995 14.835 8.826 1.00 37.74 169 PRO A C 1
ATOM 1338 O O . PRO A 1 171 ? 0.851 14.557 9.199 1.00 43.71 169 PRO A O 1
ATOM 1342 N N . ASN A 1 172 ? 2.641 15.914 9.257 1.00 33.90 170 ASN A N 1
ATOM 1343 C CA . ASN A 1 172 ? 2.109 16.791 10.290 1.00 41.15 170 ASN A CA 1
ATOM 1344 C C . ASN A 1 172 ? 1.677 18.155 9.750 1.00 36.49 170 ASN A C 1
ATOM 1345 O O . ASN A 1 172 ? 1.611 19.118 10.517 1.00 32.46 170 ASN A O 1
ATOM 1350 N N . GLU A 1 173 ? 1.362 18.254 8.453 1.00 35.40 171 GLU A N 1
ATOM 1351 C CA . GLU A 1 173 ? 1.068 19.560 7.861 1.00 38.33 171 GLU A CA 1
ATOM 1352 C C . GLU A 1 173 ? -0.137 20.237 8.511 1.00 37.33 171 GLU A C 1
ATOM 1353 O O . GLU A 1 173 ? -0.164 21.466 8.624 1.00 29.16 171 GLU A O 1
ATOM 1359 N N . PHE A 1 174 ? -1.124 19.472 8.973 1.00 31.51 172 PHE A N 1
ATOM 1360 C CA . PHE A 1 174 ? -2.338 20.073 9.509 1.00 33.35 172 PHE A CA 1
ATOM 1361 C C . PHE A 1 174 ? -2.463 19.943 11.021 1.00 38.62 172 PHE A C 1
ATOM 1362 O O . PHE A 1 174 ? -3.533 20.232 11.572 1.00 39.87 172 PHE A O 1
ATOM 1370 N N . GLU A 1 175 ? -1.397 19.546 11.709 1.00 32.47 173 GLU A N 1
ATOM 1371 C CA . GLU A 1 175 ? -1.421 19.579 13.161 1.00 44.71 173 GLU A CA 1
ATOM 1372 C C . GLU A 1 175 ? -1.318 21.022 13.643 1.00 43.15 173 GLU A C 1
ATOM 1373 O O . GLU A 1 175 ? -0.714 21.879 12.991 1.00 31.17 173 GLU A O 1
ATOM 1379 N N . ASP A 1 176 ? -1.920 21.293 14.795 1.00 38.40 174 ASP A N 1
ATOM 1380 C CA . ASP A 1 176 ? -1.866 22.640 15.336 1.00 43.31 174 ASP A CA 1
ATOM 1381 C C . ASP A 1 176 ? -0.443 22.983 15.763 1.00 40.49 174 ASP A C 1
ATOM 1382 O O . ASP A 1 176 ? 0.397 22.107 15.984 1.00 34.49 174 ASP A O 1
ATOM 1387 N N . LEU A 1 177 ? -0.171 24.282 15.853 1.00 44.50 175 LEU A N 1
ATOM 1388 C CA . LEU A 1 177 ? 1.172 24.738 16.186 1.00 44.66 175 LEU A CA 1
ATOM 1389 C C . LEU A 1 177 ? 1.528 24.337 17.613 1.00 47.32 175 LEU A C 1
ATOM 1390 O O . LEU A 1 177 ? 0.732 24.519 18.540 1.00 45.85 175 LEU A O 1
ATOM 1395 N N . ASP A 1 178 ? 2.723 23.766 17.775 1.00 52.14 176 ASP A N 1
ATOM 1396 C CA . ASP A 1 178 ? 3.244 23.348 19.075 1.00 55.20 176 ASP A CA 1
ATOM 1397 C C . ASP A 1 178 ? 3.996 24.529 19.685 1.00 58.06 176 ASP A C 1
ATOM 1398 O O . ASP A 1 178 ? 5.230 24.572 19.737 1.00 55.52 176 ASP A O 1
ATOM 1403 N N . LEU A 1 179 ? 3.225 25.516 20.153 1.00 56.01 177 LEU A N 1
ATOM 1404 C CA . LEU A 1 179 ? 3.808 26.732 20.726 1.00 56.68 177 LEU A CA 1
ATOM 1405 C C . LEU A 1 179 ? 3.746 26.757 22.245 1.00 63.52 177 LEU A C 1
ATOM 1406 O O . LEU A 1 179 ? 3.168 27.678 22.830 1.00 68.51 177 LEU A O 1
ATOM 1411 N N . SER A 1 180 ? 4.354 25.779 22.896 1.00 66.04 178 SER A N 1
ATOM 1412 C CA . SER A 1 180 ? 4.484 25.838 24.343 1.00 69.59 178 SER A CA 1
ATOM 1413 C C . SER A 1 180 ? 5.263 27.096 24.728 1.00 62.10 178 SER A C 1
ATOM 1414 O O . SER A 1 180 ? 6.322 27.369 24.142 1.00 61.62 178 SER A O 1
ATOM 1417 N N . PRO A 1 181 ? 4.782 27.887 25.683 1.00 60.69 179 PRO A N 1
ATOM 1418 C CA . PRO A 1 181 ? 5.491 29.118 26.044 1.00 59.96 179 PRO A CA 1
ATOM 1419 C C . PRO A 1 181 ? 6.651 28.865 26.999 1.00 56.09 179 PRO A C 1
ATOM 1420 O O . PRO A 1 181 ? 6.599 28.005 27.881 1.00 57.33 179 PRO A O 1
ATOM 1424 N N . LEU A 1 182 ? 7.708 29.645 26.811 1.00 48.03 180 LEU A N 1
ATOM 1425 C CA . LEU A 1 182 ? 8.953 29.462 27.541 1.00 45.88 180 LEU A CA 1
ATOM 1426 C C . LEU A 1 182 ? 8.995 30.323 28.798 1.00 49.11 180 LEU A C 1
ATOM 1427 O O . LEU A 1 182 ? 8.452 31.432 28.842 1.00 46.79 180 LEU A O 1
ATOM 1432 N N . ASP A 1 183 ? 9.656 29.802 29.826 1.00 50.91 181 ASP A N 1
ATOM 1433 C CA . ASP A 1 183 ? 9.886 30.539 31.065 1.00 51.21 181 ASP A CA 1
ATOM 1434 C C . ASP A 1 183 ? 11.305 31.098 31.020 1.00 46.40 181 ASP A C 1
ATOM 1435 O O . ASP A 1 183 ? 12.267 30.415 31.382 1.00 43.01 181 ASP A O 1
ATOM 1440 N N . PHE A 1 184 ? 11.429 32.351 30.586 1.00 44.30 182 PHE A N 1
ATOM 1441 C CA . PHE A 1 184 ? 12.732 32.977 30.413 1.00 42.44 182 PHE A CA 1
ATOM 1442 C C . PHE A 1 184 ? 13.274 33.485 31.743 1.00 49.57 182 PHE A C 1
ATOM 1443 O O . PHE A 1 184 ? 12.555 34.126 32.514 1.00 62.44 182 PHE A O 1
ATOM 1451 N N . LYS A 1 185 ? 14.549 33.197 32.008 1.00 38.99 183 LYS A N 1
ATOM 1452 C CA . LYS A 1 185 ? 15.194 33.661 33.222 1.00 42.83 183 LYS A CA 1
ATOM 1453 C C . LYS A 1 185 ? 16.306 34.646 32.881 1.00 39.96 183 LYS A C 1
ATOM 1454 O O . LYS A 1 185 ? 17.017 34.455 31.889 1.00 38.51 183 LYS A O 1
ATOM 1460 N N . PRO A 1 186 ? 16.485 35.700 33.674 1.00 39.07 184 PRO A N 1
ATOM 1461 C CA . PRO A 1 186 ? 17.524 36.686 33.357 1.00 39.58 184 PRO A CA 1
ATOM 1462 C C . PRO A 1 186 ? 18.914 36.122 33.602 1.00 46.20 184 PRO A C 1
ATOM 1463 O O . PRO A 1 186 ? 19.113 35.234 34.432 1.00 49.19 184 PRO A O 1
ATOM 1467 N N . HIS A 1 187 ? 19.888 36.640 32.857 1.00 37.94 185 HIS A N 1
ATOM 1468 C CA . HIS A 1 187 ? 21.259 36.207 33.067 1.00 37.53 185 HIS A CA 1
ATOM 1469 C C . HIS A 1 187 ? 22.019 37.091 34.044 1.00 46.37 185 HIS A C 1
ATOM 1470 O O . HIS A 1 187 ? 23.088 36.689 34.515 1.00 52.15 185 HIS A O 1
ATOM 1477 N N . ILE A 1 188 ? 21.502 38.276 34.362 1.00 40.66 186 ILE A N 1
ATOM 1478 C CA . ILE A 1 188 ? 22.069 39.102 35.415 1.00 42.56 186 ILE A CA 1
ATOM 1479 C C . ILE A 1 188 ? 20.941 39.604 36.306 1.00 44.70 186 ILE A C 1
ATOM 1480 O O . ILE A 1 188 ? 19.772 39.644 35.912 1.00 44.30 186 ILE A O 1
ATOM 1485 N N . ALA A 1 189 ? 21.313 39.985 37.526 1.00 43.07 187 ALA A N 1
ATOM 1486 C CA . ALA A 1 189 ? 20.353 40.550 38.456 1.00 43.22 187 ALA A CA 1
ATOM 1487 C C . ALA A 1 189 ? 19.841 41.889 37.935 1.00 46.95 187 ALA A C 1
ATOM 1488 O O . ALA A 1 189 ? 20.606 42.655 37.338 1.00 41.79 187 ALA A O 1
ATOM 1490 N N . PRO A 1 190 ? 18.560 42.201 38.153 1.00 51.24 188 PRO A N 1
ATOM 1491 C CA . PRO A 1 190 ? 18.049 43.532 37.781 1.00 46.82 188 PRO A CA 1
ATOM 1492 C C . PRO A 1 190 ? 18.862 44.687 38.348 1.00 48.51 188 PRO A C 1
ATOM 1493 O O . PRO A 1 190 ? 19.039 45.703 37.669 1.00 42.28 188 PRO A O 1
ATOM 1497 N N A HIS A 1 191 ? 19.369 44.545 39.575 0.53 43.74 189 HIS A N 1
ATOM 1498 N N B HIS A 1 191 ? 19.362 44.574 39.578 0.47 44.38 189 HIS A N 1
ATOM 1499 C CA A HI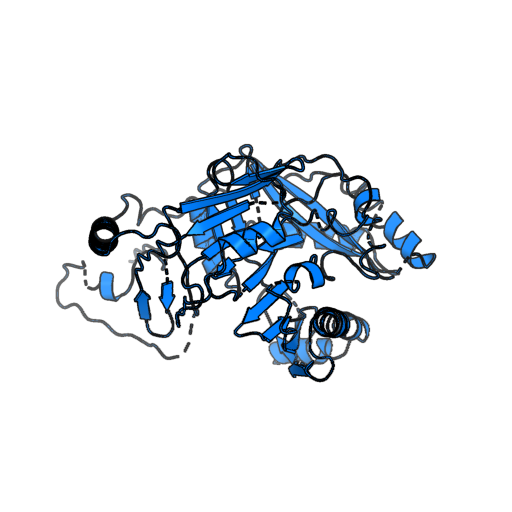S A 1 191 ? 20.127 45.617 40.213 0.53 47.80 189 HIS A CA 1
ATOM 1500 C CA B HIS A 1 191 ? 20.114 45.688 40.138 0.47 47.43 189 HIS A CA 1
ATOM 1501 C C A HIS A 1 191 ? 21.531 45.733 39.632 0.53 45.94 189 HIS A C 1
ATOM 1502 C C B HIS A 1 191 ? 21.542 45.746 39.614 0.47 45.95 189 HIS A C 1
ATOM 1503 O O A HIS A 1 191 ? 22.098 46.832 39.594 0.53 45.72 189 HIS A O 1
ATOM 1504 O O B HIS A 1 191 ? 22.142 46.828 39.613 0.47 45.87 189 HIS A O 1
ATOM 1517 N N . LYS A 1 192 ? 22.097 44.621 39.157 1.00 45.71 190 LYS A N 1
ATOM 1518 C CA . LYS A 1 192 ? 23.408 44.671 38.516 1.00 50.06 190 LYS A CA 1
ATOM 1519 C C . LYS A 1 192 ? 23.335 45.384 37.170 1.00 48.75 190 LYS A C 1
ATOM 1520 O O . LYS A 1 192 ? 24.229 46.170 36.831 1.00 52.00 190 LYS A O 1
ATOM 1526 N N . PHE A 1 193 ? 22.281 45.126 36.386 1.00 42.32 191 PHE A N 1
ATOM 1527 C CA . PHE A 1 193 ? 22.103 45.869 35.141 1.00 47.72 191 PHE A CA 1
ATOM 1528 C C . PHE A 1 193 ? 21.926 47.354 35.418 1.00 48.28 191 PHE A C 1
ATOM 1529 O O . PHE A 1 193 ? 22.479 48.198 34.704 1.00 45.43 191 PHE A O 1
ATOM 1537 N N . GLU A 1 194 ? 21.163 47.695 36.458 1.00 44.43 192 GLU A N 1
ATOM 1538 C CA . GLU A 1 194 ? 20.971 49.102 36.782 1.00 44.32 192 GLU A CA 1
ATOM 1539 C C . GLU A 1 194 ? 22.275 49.749 37.225 1.00 52.98 192 GLU A C 1
ATOM 1540 O O . GLU A 1 194 ? 22.495 50.935 36.962 1.00 57.88 192 GLU A O 1
ATOM 1546 N N . GLY A 1 195 ? 23.159 48.984 37.868 1.00 52.11 193 GLY A N 1
ATOM 1547 C CA . GLY A 1 195 ? 24.484 49.501 38.173 1.00 43.08 193 GLY A CA 1
ATOM 1548 C C . GLY A 1 195 ? 25.337 49.717 36.934 1.00 43.80 193 GLY A C 1
ATOM 1549 O O . GLY A 1 195 ? 26.124 50.665 36.873 1.00 49.15 193 GLY A O 1
ATOM 1558 N N . VAL A 1 197 ? 24.122 50.447 33.873 1.00 38.20 195 VAL A N 1
ATOM 1559 C CA . VAL A 1 197 ? 23.550 51.669 33.313 1.00 42.98 195 VAL A CA 1
ATOM 1560 C C . VAL A 1 197 ? 24.120 52.889 34.024 1.00 49.77 195 VAL A C 1
ATOM 1561 O O . VAL A 1 197 ? 24.528 53.869 33.389 1.00 49.76 195 VAL A O 1
ATOM 1565 N N . GLU A 1 198 ? 24.173 52.833 35.359 1.00 41.57 196 GLU A N 1
ATOM 1566 C CA . GLU A 1 198 ? 24.696 53.951 36.139 1.00 51.59 196 GLU A CA 1
ATOM 1567 C C . GLU A 1 198 ? 26.151 54.237 35.787 1.00 43.31 196 GLU A C 1
ATOM 1568 O O . GLU A 1 198 ? 26.543 55.395 35.606 1.00 48.68 196 GLU A O 1
ATOM 1574 N N . THR A 1 199 ? 26.968 53.185 35.697 1.00 48.14 197 THR A N 1
ATOM 1575 C CA . THR A 1 199 ? 28.377 53.349 35.357 1.00 46.67 197 THR A CA 1
ATOM 1576 C C . THR A 1 199 ? 28.536 53.994 33.985 1.00 44.18 197 THR A C 1
ATOM 1577 O O . THR A 1 199 ? 29.310 54.944 33.815 1.00 42.28 197 THR A O 1
ATOM 1581 N N . ALA A 1 200 ? 27.794 53.492 32.994 1.00 39.84 198 ALA A N 1
ATOM 1582 C CA . ALA A 1 200 ? 27.843 54.071 31.657 1.00 39.39 198 ALA A CA 1
ATOM 1583 C C . ALA A 1 200 ? 27.318 55.500 31.657 1.00 40.64 198 ALA A C 1
ATOM 1584 O O . ALA A 1 200 ? 27.899 56.381 31.009 1.00 40.95 198 ALA A O 1
ATOM 1586 N N . ARG A 1 201 ? 26.225 55.753 32.383 1.00 40.75 199 ARG A N 1
ATOM 1587 C CA . ARG A 1 201 ? 25.695 57.111 32.466 1.00 43.35 199 ARG A CA 1
ATOM 1588 C C . ARG A 1 201 ? 26.752 58.074 32.996 1.00 48.62 199 ARG A C 1
ATOM 1589 O O . ARG A 1 201 ? 26.958 59.153 32.434 1.00 44.18 199 ARG A O 1
ATOM 1597 N N . ASP A 1 202 ? 27.453 57.681 34.063 1.00 44.51 200 ASP A N 1
ATOM 1598 C CA . ASP A 1 202 ? 28.459 58.556 34.652 1.00 51.40 200 ASP A CA 1
ATOM 1599 C C . ASP A 1 202 ? 29.602 58.823 33.684 1.00 48.69 200 ASP A C 1
ATOM 1600 O O . ASP A 1 202 ? 30.121 59.945 33.630 1.00 49.22 200 ASP A O 1
ATOM 1605 N N . LEU A 1 203 ? 30.023 57.803 32.928 1.00 45.71 201 LEU A N 1
ATOM 1606 C CA . LEU A 1 203 ? 31.064 58.013 31.924 1.00 43.61 201 LEU A CA 1
ATOM 1607 C C . LEU A 1 203 ? 30.630 59.049 30.901 1.00 46.65 201 LEU A C 1
ATOM 1608 O O . LEU A 1 203 ? 31.406 59.941 30.540 1.00 48.97 201 LEU A O 1
ATOM 1613 N N . ILE A 1 204 ? 29.384 58.951 30.434 1.00 42.57 202 ILE A N 1
ATOM 1614 C CA . ILE A 1 204 ? 28.846 59.912 29.477 1.00 42.58 202 ILE A CA 1
ATOM 1615 C C . ILE A 1 204 ? 28.853 61.320 30.065 1.00 46.25 202 ILE A C 1
ATOM 1616 O O . ILE A 1 204 ? 29.203 62.290 29.379 1.00 45.32 202 ILE A O 1
ATOM 1621 N N . ARG A 1 205 ? 28.492 61.456 31.348 1.00 48.75 203 ARG A N 1
ATOM 1622 C CA . ARG A 1 205 ? 28.524 62.770 31.991 1.00 50.12 203 ARG A CA 1
ATOM 1623 C C . ARG A 1 205 ? 29.946 63.320 32.064 1.00 53.15 203 ARG A C 1
ATOM 1624 O O . ARG A 1 205 ? 30.160 64.528 31.911 1.00 50.63 203 ARG A O 1
ATOM 1632 N N . ASN A 1 206 ? 30.927 62.448 32.298 1.00 53.79 204 ASN A N 1
ATOM 1633 C CA . ASN A 1 206 ? 32.332 62.825 32.395 1.00 60.04 204 ASN A CA 1
ATOM 1634 C C . ASN A 1 206 ? 32.991 63.026 31.025 1.00 61.59 204 ASN A C 1
ATOM 1635 O O . ASN A 1 206 ? 34.215 63.186 30.955 1.00 66.32 204 ASN A O 1
ATOM 1640 N N . GLY A 1 207 ? 32.213 63.023 29.944 1.00 47.70 205 GLY A N 1
ATOM 1641 C CA . GLY A 1 207 ? 32.741 63.266 28.616 1.00 49.23 205 GLY A CA 1
ATOM 1642 C C . GLY A 1 207 ? 33.321 62.061 27.906 1.00 52.80 205 GLY A C 1
ATOM 1643 O O . GLY A 1 207 ? 33.907 62.225 26.830 1.00 52.54 205 GLY A O 1
ATOM 1644 N N . ASP A 1 208 ? 33.169 60.855 28.460 1.00 44.35 206 ASP A N 1
ATOM 1645 C CA . ASP A 1 208 ? 33.825 59.685 27.882 1.00 45.39 206 ASP A CA 1
ATOM 1646 C C . ASP A 1 208 ? 33.253 59.332 26.512 1.00 42.87 206 ASP A C 1
ATOM 1647 O O . ASP A 1 208 ? 33.982 58.824 25.651 1.00 40.88 206 ASP A O 1
ATOM 1660 N N . PHE A 1 210 ? 29.092 59.650 24.056 1.00 38.32 208 PHE A N 1
ATOM 1661 C CA . PHE A 1 210 ? 27.755 60.227 23.984 1.00 38.61 208 PHE A CA 1
ATOM 1662 C C . PHE A 1 210 ? 26.638 59.207 24.180 1.00 40.15 208 PHE A C 1
ATOM 1663 O O . PHE A 1 210 ? 25.577 59.559 24.706 1.00 47.17 208 PHE A O 1
ATOM 1671 N N . GLN A 1 211 ? 26.837 57.960 23.773 1.00 38.21 209 GLN A N 1
ATOM 1672 C CA . GLN A 1 211 ? 25.774 56.967 23.856 1.00 38.83 209 GLN A CA 1
ATOM 1673 C C . GLN A 1 211 ? 26.402 55.585 23.894 1.00 39.85 209 GLN A C 1
ATOM 1674 O O . GLN A 1 211 ? 27.440 55.344 23.271 1.00 46.53 209 GLN A O 1
ATOM 1680 N N . CYS A 1 212 ? 25.765 54.684 24.636 1.00 38.94 210 CYS A N 1
ATOM 1681 C CA . CYS A 1 212 ? 26.309 53.352 24.869 1.00 35.95 210 CYS A CA 1
ATOM 1682 C C . CYS A 1 212 ? 25.148 52.378 24.996 1.00 41.60 210 CYS A C 1
ATOM 1683 O O . CYS A 1 212 ? 24.323 52.513 25.903 1.00 31.99 210 CYS A O 1
ATOM 1686 N N . VAL A 1 213 ? 25.074 51.402 24.099 1.00 29.87 211 VAL A N 1
ATOM 1687 C CA . VAL A 1 213 ? 23.977 50.445 24.110 1.00 31.17 211 VAL A CA 1
ATOM 1688 C C . VAL A 1 213 ? 24.383 49.276 24.999 1.00 36.07 211 VAL A C 1
ATOM 1689 O O . VAL A 1 213 ? 25.291 48.512 24.662 1.00 39.20 211 VAL A O 1
ATOM 1693 N N . LEU A 1 214 ? 23.719 49.148 26.146 1.00 33.56 212 LEU A N 1
ATOM 1694 C CA . LEU A 1 214 ? 23.903 48.022 27.053 1.00 37.66 212 LEU A CA 1
ATOM 1695 C C . LEU A 1 214 ? 22.729 47.058 26.915 1.00 29.18 212 LEU A C 1
ATOM 1696 O O . LEU A 1 214 ? 21.576 47.482 26.786 1.00 35.55 212 LEU A O 1
ATOM 1701 N N . SER A 1 215 ? 23.020 45.760 26.963 1.00 31.47 213 SER A N 1
ATOM 1702 C CA . SER A 1 215 ? 22.021 44.738 26.693 1.00 27.89 213 SER A CA 1
ATOM 1703 C C . SER A 1 215 ? 21.917 43.739 27.840 1.00 37.77 213 SER A C 1
ATOM 1704 O O . SER A 1 215 ? 22.836 43.580 28.647 1.00 34.98 213 SER A O 1
ATOM 1707 N N . GLN A 1 216 ? 20.763 43.076 27.902 1.00 32.55 214 GLN A N 1
ATOM 1708 C CA . GLN A 1 216 ? 20.508 41.963 28.806 1.00 34.05 214 GLN A CA 1
ATOM 1709 C C . GLN A 1 216 ? 20.168 40.729 27.996 1.00 30.89 214 GLN A C 1
ATOM 1710 O O . GLN A 1 216 ? 19.475 40.817 26.978 1.00 29.93 214 GLN A O 1
ATOM 1716 N N . ARG A 1 217 ? 20.608 39.578 28.480 1.00 29.34 215 ARG A N 1
ATOM 1717 C CA . ARG A 1 217 ? 20.273 38.300 27.880 1.00 27.37 215 ARG A CA 1
ATOM 1718 C C . ARG A 1 217 ? 19.281 37.566 28.778 1.00 35.77 215 ARG A C 1
ATOM 1719 O O . ARG A 1 217 ? 19.262 37.762 29.998 1.00 29.62 215 ARG A O 1
ATOM 1727 N N . PHE A 1 218 ? 18.427 36.755 28.152 1.00 27.74 216 PHE A N 1
ATOM 1728 C CA . PHE A 1 218 ? 17.469 35.909 28.850 1.00 28.62 216 PHE A CA 1
ATOM 1729 C C . PHE A 1 218 ? 17.476 34.547 28.179 1.00 33.88 216 PHE A C 1
ATOM 1730 O O . PHE A 1 218 ? 17.756 34.442 26.982 1.00 29.87 216 PHE A O 1
ATOM 1738 N N . SER A 1 219 ? 17.178 33.499 28.943 1.00 28.91 217 SER A N 1
ATOM 1739 C CA . SER A 1 219 ? 17.127 32.187 28.315 1.00 32.13 217 SER A CA 1
ATOM 1740 C C . SER A 1 219 ? 16.157 31.272 29.049 1.00 29.63 217 SER A C 1
ATOM 1741 O O . SER A 1 219 ? 15.832 31.479 30.217 1.00 30.99 217 SER A O 1
ATOM 1744 N N . ALA A 1 220 ? 15.683 30.258 28.324 1.00 31.06 218 ALA A N 1
ATOM 1745 C CA . ALA A 1 220 ? 14.747 29.275 28.847 1.00 33.77 218 ALA A CA 1
ATOM 1746 C C . ALA A 1 220 ? 15.074 27.898 28.289 1.00 35.01 218 ALA A C 1
ATOM 1747 O O . ALA A 1 220 ? 15.605 27.769 27.182 1.00 30.65 218 ALA A O 1
ATOM 1749 N N . GLU A 1 221 ? 14.740 26.872 29.069 1.00 31.45 219 GLU A N 1
ATOM 1750 C CA . GLU A 1 221 ? 14.759 25.504 28.567 1.00 31.49 219 GLU A CA 1
ATOM 1751 C C . GLU A 1 221 ? 13.783 25.367 27.405 1.00 34.04 219 GLU A C 1
ATOM 1752 O O . GLU A 1 221 ? 12.610 25.731 27.527 1.00 36.98 219 GLU A O 1
ATOM 1758 N N . VAL A 1 222 ? 14.261 24.846 26.272 1.00 34.03 220 VAL A N 1
ATOM 1759 C CA . VAL A 1 222 ? 13.411 24.788 25.084 1.00 35.00 220 VAL A CA 1
ATOM 1760 C C . VAL A 1 222 ? 12.247 23.846 25.343 1.00 41.13 220 VAL A C 1
ATOM 1761 O O . VAL A 1 222 ? 12.421 22.741 25.870 1.00 42.64 220 VAL A O 1
ATOM 1765 N N . THR A 1 223 ? 11.049 24.301 25.008 1.00 52.42 221 THR A N 1
ATOM 1766 C CA . THR A 1 223 ? 9.866 23.461 24.991 1.00 56.37 221 THR A CA 1
ATOM 1767 C C . THR A 1 223 ? 9.104 23.776 23.716 1.00 55.41 221 THR A C 1
ATOM 1768 O O . THR A 1 223 ? 9.170 24.894 23.197 1.00 58.88 221 THR A O 1
ATOM 1772 N N . GLY A 1 224 ? 8.410 22.782 23.198 1.00 55.94 222 GLY A N 1
ATOM 1773 C CA . GLY A 1 224 ? 7.710 22.964 21.951 1.00 53.02 222 GLY A CA 1
ATOM 1774 C C . GLY A 1 224 ? 8.626 22.833 20.748 1.00 48.45 222 GLY A C 1
ATOM 1775 O O . GLY A 1 224 ? 9.765 22.365 20.824 1.00 54.84 222 GLY A O 1
ATOM 1776 N N . ASN A 1 225 ? 8.101 23.284 19.610 1.00 45.45 223 ASN A N 1
ATOM 1777 C CA . ASN A 1 225 ? 8.722 23.098 18.308 1.00 47.73 223 ASN A CA 1
ATOM 1778 C C . ASN A 1 225 ? 9.307 24.417 17.822 1.00 45.08 223 ASN A C 1
ATOM 1779 O O . ASN A 1 225 ? 8.565 25.404 17.696 1.00 44.53 223 ASN A O 1
ATOM 1784 N N . PRO A 1 226 ? 10.611 24.483 17.524 1.00 40.95 224 PRO A N 1
ATOM 1785 C CA . PRO A 1 226 ? 11.190 25.760 17.056 1.00 45.97 224 PRO A CA 1
ATOM 1786 C C . PRO A 1 226 ? 10.637 26.230 15.722 1.00 39.29 224 PRO A C 1
ATOM 1787 O O . PRO A 1 226 ? 10.391 27.429 15.539 1.00 31.09 224 PRO A O 1
ATOM 1791 N N . PHE A 1 227 ? 10.454 25.310 14.773 1.00 34.35 225 PHE A N 1
ATOM 1792 C CA . PHE A 1 227 ? 9.917 25.684 13.470 1.00 30.29 225 PHE A CA 1
ATOM 1793 C C . PHE A 1 227 ? 8.501 26.248 13.590 1.00 27.84 225 PHE A C 1
ATOM 1794 O O . PHE A 1 227 ? 8.148 27.210 12.897 1.00 29.37 225 PHE A O 1
ATOM 1802 N N . ASP A 1 228 ? 7.675 25.677 14.472 1.00 25.47 226 ASP A N 1
ATOM 1803 C CA . ASP A 1 228 ? 6.339 26.240 14.646 1.00 29.07 226 ASP A CA 1
ATOM 1804 C C . ASP A 1 228 ? 6.403 27.643 15.227 1.00 32.16 226 ASP A C 1
ATOM 1805 O O . ASP A 1 228 ? 5.551 28.483 14.912 1.00 28.32 226 ASP A O 1
ATOM 1810 N N . PHE A 1 229 ? 7.398 27.917 16.074 1.00 33.99 227 PHE A N 1
ATOM 1811 C CA . PHE A 1 229 ? 7.623 29.290 16.512 1.00 32.35 227 PHE A CA 1
ATOM 1812 C C . PHE A 1 229 ? 7.908 30.198 15.319 1.00 31.48 227 PHE A C 1
ATOM 1813 O O . PHE A 1 229 ? 7.346 31.297 15.218 1.00 29.39 227 PHE A O 1
ATOM 1821 N N . TYR A 1 230 ? 8.755 29.742 14.386 1.00 28.53 228 TYR A N 1
ATOM 1822 C CA . TYR A 1 230 ? 9.005 30.528 13.178 1.00 20.91 228 TYR A CA 1
ATOM 1823 C C . TYR A 1 230 ? 7.722 30.743 12.385 1.00 32.04 228 TYR A C 1
ATOM 1824 O O . TYR A 1 230 ? 7.449 31.861 11.936 1.00 21.42 228 TYR A O 1
ATOM 1833 N N . ARG A 1 231 ? 6.910 29.687 12.217 1.00 22.00 229 ARG A N 1
ATOM 1834 C CA . ARG A 1 231 ? 5.658 29.831 11.477 1.00 26.96 229 ARG A CA 1
ATOM 1835 C C . ARG A 1 231 ? 4.764 30.884 12.114 1.00 28.81 229 ARG A C 1
ATOM 1836 O O . ARG A 1 231 ? 4.096 31.655 11.412 1.00 26.28 229 ARG A O 1
ATOM 1844 N N . ASN A 1 232 ? 4.741 30.940 13.443 1.00 28.81 230 ASN A N 1
ATOM 1845 C CA . ASN A 1 232 ? 3.921 31.951 14.095 1.00 28.03 230 ASN A CA 1
ATOM 1846 C C . ASN A 1 232 ? 4.580 33.320 14.017 1.00 32.56 230 ASN A C 1
ATOM 1847 O O . ASN A 1 232 ? 3.892 34.338 13.875 1.00 32.85 230 ASN A O 1
ATOM 1852 N N . LEU A 1 233 ? 5.912 33.349 14.090 1.00 23.40 231 LEU A N 1
ATOM 1853 C CA . LEU A 1 233 ? 6.644 34.610 14.061 1.00 27.00 231 LEU A CA 1
ATOM 1854 C C . LEU A 1 233 ? 6.407 35.360 12.757 1.00 29.38 231 LEU A C 1
ATOM 1855 O O . LEU A 1 233 ? 6.190 36.578 12.762 1.00 32.08 231 LEU A O 1
ATOM 1860 N N . ARG A 1 234 ? 6.442 34.652 11.625 1.00 30.02 232 ARG A N 1
ATOM 1861 C CA . ARG A 1 234 ? 6.315 35.332 10.343 1.00 30.51 232 ARG A CA 1
ATOM 1862 C C . ARG A 1 234 ? 4.910 35.868 10.114 1.00 33.28 232 ARG A C 1
ATOM 1863 O O . ARG A 1 234 ? 4.728 3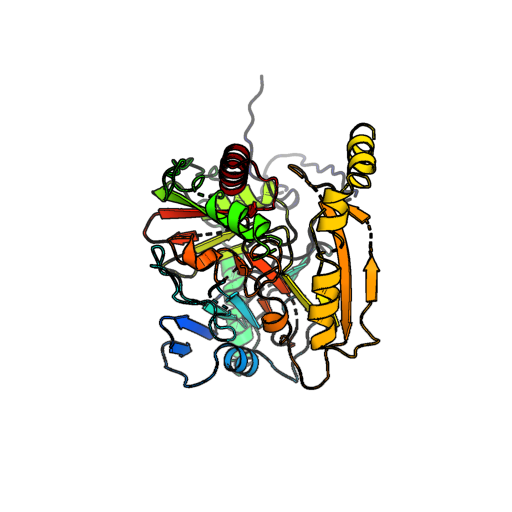6.732 9.250 1.00 35.45 232 ARG A O 1
ATOM 1871 N N . VAL A 1 235 ? 3.922 35.410 10.880 1.00 28.93 233 VAL A N 1
ATOM 1872 C CA . VAL A 1 235 ? 2.595 36.021 10.829 1.00 33.16 233 VAL A CA 1
ATOM 1873 C C . VAL A 1 235 ? 2.491 37.214 11.775 1.00 35.64 233 VAL A C 1
ATOM 1874 O O . VAL A 1 235 ? 1.862 38.222 11.444 1.00 39.79 233 VAL A O 1
ATOM 1878 N N . THR A 1 236 ? 3.106 37.138 12.954 1.00 30.81 234 THR A N 1
ATOM 1879 C CA . THR A 1 236 ? 2.973 38.200 13.941 1.00 40.15 234 THR A CA 1
ATOM 1880 C C . THR A 1 236 ? 4.051 39.280 13.837 1.00 44.36 234 THR A C 1
ATOM 1881 O O . THR A 1 236 ? 3.885 40.348 14.435 1.00 49.78 234 THR A O 1
ATOM 1885 N N . ASN A 1 237 ? 5.140 39.045 13.105 1.00 43.28 235 ASN A N 1
ATOM 1886 C CA . ASN A 1 237 ? 6.209 40.037 12.944 1.00 42.87 235 ASN A CA 1
ATOM 1887 C C . ASN A 1 237 ? 6.687 40.066 11.502 1.00 40.37 235 ASN A C 1
ATOM 1888 O O . ASN A 1 237 ? 7.831 39.714 11.202 1.00 49.85 235 ASN A O 1
ATOM 1893 N N . PRO A 1 238 ? 5.842 40.503 10.581 1.00 44.52 236 PRO A N 1
ATOM 1894 C CA . PRO A 1 238 ? 6.278 40.598 9.182 1.00 53.97 236 PRO A CA 1
ATOM 1895 C C . PRO A 1 238 ? 7.300 41.708 8.948 1.00 66.34 236 PRO A C 1
ATOM 1896 O O . PRO A 1 238 ? 6.935 42.856 8.668 1.00 72.08 236 PRO A O 1
ATOM 1900 N N . SER A 1 239 ? 8.584 41.369 9.047 1.00 62.88 237 SER A N 1
ATOM 1901 C CA . SER A 1 239 ? 9.679 42.308 8.846 1.00 54.03 237 SER A CA 1
ATOM 1902 C C . SER A 1 239 ? 10.308 42.108 7.477 1.00 49.86 237 SER A C 1
ATOM 1903 O O . SER A 1 239 ? 10.107 41.087 6.815 1.00 40.56 237 SER A O 1
ATOM 1906 N N . ASN A 1 240 ? 11.108 43.098 7.066 1.00 55.74 238 ASN A N 1
ATOM 1907 C CA . ASN A 1 240 ? 11.930 42.948 5.868 1.00 48.10 238 ASN A CA 1
ATOM 1908 C C . ASN A 1 240 ? 12.867 41.755 5.960 1.00 36.39 238 ASN A C 1
ATOM 1909 O O . ASN A 1 240 ? 13.382 41.309 4.927 1.00 33.59 238 ASN A O 1
ATOM 1914 N N . TYR A 1 241 ? 13.103 41.237 7.170 1.00 27.41 239 TYR A N 1
ATOM 1915 C CA . TYR A 1 241 ? 14.002 40.109 7.390 1.00 30.38 239 TYR A CA 1
ATOM 1916 C C . TYR A 1 241 ? 13.335 39.102 8.309 1.00 34.68 239 TYR A C 1
ATOM 1917 O O . TYR A 1 241 ? 13.124 39.377 9.494 1.00 43.89 239 TYR A O 1
ATOM 1926 N N . LEU A 1 242 ? 13.004 37.945 7.758 1.00 28.12 240 LEU A N 1
ATOM 1927 C CA . LEU A 1 242 ? 12.621 36.776 8.530 1.00 23.40 240 LEU A CA 1
ATOM 1928 C C . LEU A 1 242 ? 13.566 35.646 8.159 1.00 24.27 240 LEU A C 1
ATOM 1929 O O . LEU A 1 242 ? 13.958 35.517 6.994 1.00 19.04 240 LEU A O 1
ATOM 1934 N N . TYR A 1 243 ? 13.953 34.841 9.146 1.00 25.05 241 TYR A N 1
ATOM 1935 C CA . TYR A 1 243 ? 14.948 33.817 8.869 1.00 19.13 241 TYR A CA 1
ATOM 1936 C C . TYR A 1 243 ? 14.872 32.710 9.909 1.00 25.83 241 TYR A C 1
ATOM 1937 O O . TYR A 1 243 ? 14.704 32.963 11.109 1.00 22.89 241 TYR A O 1
ATOM 1946 N N . PHE A 1 244 ? 14.970 31.481 9.416 1.00 17.10 242 PHE A N 1
ATOM 1947 C CA . PHE A 1 244 ? 15.129 30.283 10.227 1.00 17.32 242 PHE A CA 1
ATOM 1948 C C . PHE A 1 244 ? 16.361 29.567 9.676 1.00 21.03 242 PHE A C 1
ATOM 1949 O O . PHE A 1 244 ? 16.319 29.025 8.568 1.00 20.63 242 PHE A O 1
ATOM 1957 N N . TYR A 1 245 ? 17.471 29.606 10.414 1.00 22.02 243 TYR A N 1
ATOM 1958 C CA . TYR A 1 245 ? 18.718 28.962 10.005 1.00 22.40 243 TYR A CA 1
ATOM 1959 C C . TYR A 1 245 ? 18.953 27.733 10.869 1.00 22.03 243 TYR A C 1
ATOM 1960 O O . TYR A 1 245 ? 19.072 27.852 12.091 1.00 25.81 243 TYR A O 1
ATOM 1969 N N . ASP A 1 246 ? 19.058 26.565 10.243 1.00 24.28 244 ASP A N 1
ATOM 1970 C CA . ASP A 1 246 ? 19.348 25.330 10.967 1.00 28.46 244 ASP A CA 1
ATOM 1971 C C . ASP A 1 246 ? 20.812 24.969 10.739 1.00 29.79 244 ASP A C 1
ATOM 1972 O O . ASP A 1 246 ? 21.178 24.464 9.677 1.00 29.57 244 ASP A O 1
ATOM 1977 N N . PHE A 1 247 ? 21.642 25.196 11.753 1.00 20.76 245 PHE A N 1
ATOM 1978 C CA . PHE A 1 247 ? 23.045 24.827 11.674 1.00 25.14 245 PHE A CA 1
ATOM 1979 C C . PHE A 1 247 ? 23.309 23.441 12.245 1.00 29.79 245 PHE A C 1
ATOM 1980 O O . PHE A 1 247 ? 24.470 23.046 12.372 1.00 30.31 245 PHE A O 1
ATOM 1988 N N . GLY A 1 248 ? 22.264 22.693 12.584 1.00 23.88 246 GLY A N 1
ATOM 1989 C CA . GLY A 1 248 ? 22.459 21.355 13.096 1.00 25.19 246 GLY A CA 1
ATOM 1990 C C . GLY A 1 248 ? 22.417 21.305 14.605 1.00 37.04 246 GLY A C 1
ATOM 1991 O O . GLY A 1 248 ? 21.401 20.910 15.184 1.00 44.75 246 GLY A O 1
ATOM 1992 N N . ASP A 1 249 ? 23.505 21.693 15.264 1.00 28.15 247 ASP A N 1
ATOM 1993 C CA . ASP A 1 249 ? 23.510 21.704 16.720 1.00 36.44 247 ASP A CA 1
ATOM 1994 C C . ASP A 1 249 ? 23.033 23.033 17.298 1.00 34.46 247 ASP A C 1
ATOM 1995 O O . ASP A 1 249 ? 22.953 23.164 18.522 1.00 34.48 247 ASP A O 1
ATOM 2000 N N . TYR A 1 250 ? 22.714 24.013 16.458 1.00 26.46 248 TYR A N 1
ATOM 2001 C CA . TYR A 1 250 ? 22.039 25.212 16.929 1.00 31.31 248 TYR A CA 1
ATOM 2002 C C . TYR A 1 250 ? 21.225 25.795 15.785 1.00 26.36 248 TYR A C 1
ATOM 2003 O O . TYR A 1 250 ? 21.462 25.499 14.610 1.00 25.55 248 TYR A O 1
ATOM 2012 N N . GLN A 1 251 ? 20.221 26.589 16.148 1.00 24.31 249 GLN A N 1
ATOM 2013 C CA . GLN A 1 251 ? 19.368 27.265 15.183 1.00 24.08 249 GLN A CA 1
ATOM 2014 C C . GLN A 1 251 ? 19.295 28.745 15.524 1.00 24.01 249 GLN A C 1
ATOM 2015 O O . GLN A 1 251 ? 19.390 29.139 16.689 1.00 30.55 249 GLN A O 1
ATOM 2021 N N . ILE A 1 252 ? 19.086 29.554 14.496 1.00 23.43 250 ILE A N 1
ATOM 2022 C CA . ILE A 1 252 ? 18.919 30.994 14.635 1.00 28.75 250 ILE A CA 1
ATOM 2023 C C . ILE A 1 252 ? 17.577 31.356 14.014 1.00 26.45 250 ILE A C 1
ATOM 2024 O O . ILE A 1 252 ? 17.307 31.013 12.854 1.00 23.51 250 ILE A O 1
ATOM 2029 N N . ILE A 1 253 ? 16.720 32.005 14.797 1.00 24.89 251 ILE A N 1
ATOM 2030 C CA . ILE A 1 253 ? 15.364 32.343 14.380 1.00 25.62 251 ILE A CA 1
ATOM 2031 C C . ILE A 1 253 ? 15.135 33.813 14.687 1.00 30.83 251 ILE A C 1
ATOM 2032 O O . ILE A 1 253 ? 15.280 34.236 15.840 1.00 26.64 251 ILE A O 1
ATOM 2037 N N . GLY A 1 254 ? 14.758 34.589 13.677 1.00 25.75 252 GLY A N 1
ATOM 2038 C CA . GLY A 1 254 ? 14.637 36.008 13.944 1.00 29.57 252 GLY A CA 1
ATOM 2039 C C . GLY A 1 254 ? 13.742 36.739 12.974 1.00 33.94 252 GLY A C 1
ATOM 2040 O O . GLY A 1 254 ? 13.381 36.235 11.908 1.00 26.05 252 GLY A O 1
ATOM 2041 N N . ALA A 1 255 ? 13.406 37.967 13.378 1.00 27.16 253 ALA A N 1
ATOM 2042 C CA . ALA A 1 255 ? 12.527 38.860 12.637 1.00 27.70 253 ALA A CA 1
ATOM 2043 C C . ALA A 1 255 ? 13.058 40.292 12.755 1.00 32.06 253 ALA A C 1
ATOM 2044 O O . ALA A 1 255 ? 12.380 41.206 13.212 1.00 33.04 253 ALA A O 1
ATOM 2046 N N . SER A 1 256 ? 14.308 40.488 12.364 1.00 26.46 254 SER A N 1
ATOM 2047 C CA . SER A 1 256 ? 14.921 41.809 12.465 1.00 31.54 254 SER A CA 1
ATOM 2048 C C . SER A 1 256 ? 14.242 42.787 11.515 1.00 32.06 254 SER A C 1
ATOM 2049 O O . SER A 1 256 ? 14.130 42.504 10.318 1.00 34.25 254 SER A O 1
ATOM 2052 N N . PRO A 1 257 ? 13.781 43.938 12.000 1.00 36.63 255 PRO A N 1
ATOM 2053 C CA . PRO A 1 257 ? 13.230 44.965 11.107 1.00 32.50 255 PRO A CA 1
ATOM 2054 C C . PRO A 1 257 ? 14.249 45.969 10.588 1.00 40.21 255 PRO A C 1
ATOM 2055 O O . PRO A 1 257 ? 13.872 46.860 9.818 1.00 40.50 255 PRO A O 1
ATOM 2059 N N . GLU A 1 258 ? 15.525 45.836 10.950 1.00 26.80 256 GLU A N 1
ATOM 2060 C CA . GLU A 1 258 ? 16.532 46.857 10.672 1.00 26.39 256 GLU A CA 1
ATOM 2061 C C . GLU A 1 258 ? 17.641 46.267 9.809 1.00 24.79 256 GLU A C 1
ATOM 2062 O O . GLU A 1 258 ? 18.381 45.385 10.257 1.00 28.21 256 GLU A O 1
ATOM 2068 N N . SER A 1 259 ? 17.756 46.760 8.581 1.00 24.32 257 SER A N 1
ATOM 2069 C CA . SER A 1 259 ? 18.874 46.398 7.727 1.00 22.99 257 SER A CA 1
ATOM 2070 C C . SER A 1 259 ? 20.169 46.976 8.282 1.00 28.39 257 SER A C 1
ATOM 2071 O O . SER A 1 259 ? 20.196 48.106 8.771 1.00 25.26 257 SER A O 1
ATOM 2074 N N . LEU A 1 260 ? 21.247 46.190 8.226 1.00 21.70 258 LEU A N 1
ATOM 2075 C CA . LEU A 1 260 ? 22.556 46.761 8.525 1.00 21.42 258 LEU A CA 1
ATOM 2076 C C . LEU A 1 260 ? 23.136 47.449 7.297 1.00 28.18 258 LEU A C 1
ATOM 2077 O O . LEU A 1 260 ? 23.517 48.619 7.354 1.00 24.72 258 LEU A O 1
ATOM 2082 N N . VAL A 1 261 ? 23.198 46.734 6.175 1.00 22.02 259 VAL A N 1
ATOM 2083 C CA . VAL A 1 261 ? 23.800 47.249 4.954 1.00 19.62 259 VAL A CA 1
ATOM 2084 C C . VAL A 1 261 ? 23.443 46.302 3.824 1.00 30.63 259 VAL A C 1
ATOM 2085 O O . VAL A 1 261 ? 23.293 45.093 4.036 1.00 28.72 259 VAL A O 1
ATOM 2089 N N . SER A 1 262 ? 23.285 46.841 2.624 1.00 24.10 260 SER A N 1
ATOM 2090 C CA . SER A 1 262 ? 23.122 46.020 1.443 1.00 18.47 260 SER A CA 1
ATOM 2091 C C . SER A 1 262 ? 24.007 46.560 0.329 1.00 24.01 260 SER A C 1
ATOM 2092 O O . SER A 1 262 ? 24.349 47.747 0.289 1.00 27.19 260 SER A O 1
ATOM 2095 N N . VAL A 1 263 ? 24.391 45.666 -0.568 1.00 18.92 261 VAL A N 1
ATOM 2096 C CA . VAL A 1 263 ? 25.138 46.021 -1.761 1.00 21.21 261 VAL A CA 1
ATOM 2097 C C . VAL A 1 263 ? 24.408 45.421 -2.944 1.00 20.31 261 VAL A C 1
ATOM 2098 O O . VAL A 1 263 ? 24.125 44.218 -2.953 1.00 21.27 261 VAL A O 1
ATOM 2102 N N . LYS A 1 264 ? 24.111 46.255 -3.939 1.00 21.59 262 LYS A N 1
ATOM 2103 C CA . LYS A 1 264 ? 23.314 45.831 -5.086 1.00 23.12 262 LYS A CA 1
ATOM 2104 C C . LYS A 1 264 ? 23.836 46.557 -6.318 1.00 22.87 262 LYS A C 1
ATOM 2105 O O . LYS A 1 264 ? 23.752 47.788 -6.394 1.00 27.07 262 LYS A O 1
ATOM 2111 N N . ASN A 1 265 ? 24.394 45.793 -7.257 1.00 25.38 263 ASN A N 1
ATOM 2112 C CA . ASN A 1 265 ? 24.978 46.317 -8.495 1.00 27.48 263 ASN A CA 1
ATOM 2113 C C . ASN A 1 265 ? 25.916 47.493 -8.223 1.00 28.41 263 ASN A C 1
ATOM 2114 O O . ASN A 1 265 ? 25.811 48.555 -8.835 1.00 21.85 263 ASN A O 1
ATOM 2119 N N . GLY A 1 266 ? 26.843 47.293 -7.289 1.00 23.57 264 GLY A N 1
ATOM 2120 C CA . GLY A 1 266 ? 27.833 48.296 -6.969 1.00 28.94 264 GLY A CA 1
ATOM 2121 C C . GLY A 1 266 ? 27.345 49.452 -6.121 1.00 29.83 264 GLY A C 1
ATOM 2122 O O . GLY A 1 266 ? 28.146 50.342 -5.803 1.00 28.77 264 GLY A O 1
ATOM 2123 N N . ILE A 1 267 ? 26.064 49.478 -5.756 1.00 20.24 265 ILE A N 1
ATOM 2124 C CA . ILE A 1 267 ? 25.496 50.513 -4.898 1.00 22.60 265 ILE A CA 1
ATOM 2125 C C . ILE A 1 267 ? 25.419 49.981 -3.467 1.00 27.11 265 ILE A C 1
ATOM 2126 O O . ILE A 1 267 ? 24.871 48.894 -3.226 1.00 25.22 265 ILE A O 1
ATOM 2131 N N . VAL A 1 268 ? 25.967 50.741 -2.520 1.00 20.92 266 VAL A N 1
ATOM 2132 C CA . VAL A 1 268 ? 25.856 50.451 -1.088 1.00 22.66 266 VAL A CA 1
ATOM 2133 C C . VAL A 1 268 ? 24.712 51.273 -0.509 1.00 29.64 266 VAL A C 1
ATOM 2134 O O . VAL A 1 268 ? 24.624 52.485 -0.747 1.00 29.57 266 VAL A O 1
ATOM 2138 N N . THR A 1 269 ? 23.841 50.625 0.260 1.00 20.05 267 THR A N 1
ATOM 2139 C CA . THR A 1 269 ? 22.670 51.278 0.834 1.00 23.82 267 THR A CA 1
ATOM 2140 C C . THR A 1 269 ? 22.596 51.004 2.330 1.00 22.91 267 THR A C 1
ATOM 2141 O O . THR A 1 269 ? 22.793 49.869 2.765 1.00 21.46 267 THR A O 1
ATOM 2145 N N . THR A 1 270 ? 22.308 52.042 3.117 1.00 22.89 268 THR A N 1
ATOM 2146 C CA . THR A 1 270 ? 21.892 51.868 4.499 1.00 22.95 268 THR A CA 1
ATOM 2147 C C . THR A 1 270 ? 20.521 52.496 4.685 1.00 31.72 268 THR A C 1
ATOM 2148 O O . THR A 1 270 ? 20.092 53.355 3.909 1.00 28.49 268 THR A O 1
ATOM 2152 N N . ASN A 1 271 ? 19.839 52.067 5.737 1.00 24.78 269 ASN A N 1
ATOM 2153 C CA . ASN A 1 271 ? 18.464 52.477 6.003 1.00 32.11 269 ASN A CA 1
ATOM 2154 C C . ASN A 1 271 ? 18.362 52.841 7.481 1.00 34.76 269 ASN A C 1
ATOM 2155 O O . ASN A 1 271 ? 17.841 52.064 8.294 1.00 32.15 269 ASN A O 1
ATOM 2160 N N . PRO A 1 272 ? 18.873 54.007 7.868 1.00 34.53 270 PRO A N 1
ATOM 2161 C CA . PRO A 1 272 ? 18.811 54.406 9.279 1.00 33.48 270 PRO A CA 1
ATOM 2162 C C . PRO A 1 272 ? 17.399 54.374 9.831 1.00 42.57 270 PRO A C 1
ATOM 2163 O O . PRO A 1 272 ? 16.482 54.990 9.275 1.00 46.35 270 PRO A O 1
ATOM 2167 N N . ILE A 1 273 ? 17.217 53.617 10.911 1.00 47.34 271 ILE A N 1
ATOM 2168 C CA . ILE A 1 273 ? 15.949 53.527 11.623 1.00 52.59 271 ILE A CA 1
ATOM 2169 C C . ILE A 1 273 ? 16.215 53.942 13.060 1.00 55.77 271 ILE A C 1
ATOM 2170 O O . ILE A 1 273 ? 16.973 53.269 13.771 1.00 55.39 271 ILE A O 1
ATOM 2175 N N . ALA A 1 274 ? 15.607 55.052 13.474 1.00 54.32 272 ALA A N 1
ATOM 2176 C CA . ALA A 1 274 ? 15.741 55.599 14.824 1.00 58.88 272 ALA A CA 1
ATOM 2177 C C . ALA A 1 274 ? 14.866 56.839 14.972 1.00 61.53 272 ALA A C 1
ATOM 2178 O O . ALA A 1 274 ? 14.642 57.321 16.083 1.00 76.92 272 ALA A O 1
ATOM 2180 N N . GLU A 1 284 ? -7.204 59.437 12.881 1.00 106.79 282 GLU A N 1
ATOM 2181 C CA . GLU A 1 284 ? -6.186 60.480 12.943 1.00 108.38 282 GLU A CA 1
ATOM 2182 C C . GLU A 1 284 ? -5.175 60.193 14.049 1.00 114.20 282 GLU A C 1
ATOM 2183 O O . GLU A 1 284 ? -4.108 60.807 14.092 1.00 116.23 282 GLU A O 1
ATOM 2185 N N . GLU A 1 285 ? -5.522 59.259 14.944 1.00 114.65 283 GLU A N 1
ATOM 2186 C CA . GLU A 1 285 ? -4.566 58.778 15.939 1.00 111.38 283 GLU A CA 1
ATOM 2187 C C . GLU A 1 285 ? -3.277 58.307 15.281 1.00 116.23 283 GLU A C 1
ATOM 2188 O O . GLU A 1 285 ? -2.211 58.310 15.911 1.00 115.40 283 GLU A O 1
ATOM 2194 N N . ASP A 1 286 ? -3.363 57.885 14.020 1.00 117.79 284 ASP A N 1
ATOM 2195 C CA . ASP A 1 286 ? -2.205 57.707 13.157 1.00 113.59 284 ASP A CA 1
ATOM 2196 C C . ASP A 1 286 ? -1.359 58.974 13.133 1.00 108.30 284 ASP A C 1
ATOM 2197 O O . ASP A 1 286 ? -0.271 59.021 13.719 1.00 107.06 284 ASP A O 1
ATOM 2202 N N . LYS A 1 287 ? -1.871 60.014 12.470 1.00 101.86 285 LYS A N 1
ATOM 2203 C CA . LYS A 1 287 ? -1.119 61.242 12.240 1.00 97.65 285 LYS A CA 1
ATOM 2204 C C . LYS A 1 287 ? -0.801 62.004 13.519 1.00 97.77 285 LYS A C 1
ATOM 2205 O O . LYS A 1 287 ? 0.043 62.906 13.481 1.00 95.79 285 LYS A O 1
ATOM 2207 N N . ALA A 1 288 ? -1.446 61.675 14.639 1.00 98.65 286 ALA A N 1
ATOM 2208 C CA . ALA A 1 288 ? -1.236 62.410 15.882 1.00 99.30 286 ALA A CA 1
ATOM 2209 C C . ALA A 1 288 ? 0.189 62.227 16.383 1.00 91.46 286 ALA A C 1
ATOM 2210 O O . ALA A 1 288 ? 0.997 63.161 16.337 1.00 87.77 286 ALA A O 1
ATOM 2212 N N . LEU A 1 289 ? 0.508 61.018 16.851 1.00 88.99 287 LEU A N 1
ATOM 2213 C CA . LEU A 1 289 ? 1.864 60.720 17.292 1.00 86.41 287 LEU A CA 1
ATOM 2214 C C . LEU A 1 289 ? 2.885 60.826 16.164 1.00 85.32 287 LEU A C 1
ATOM 2215 O O . LEU A 1 289 ? 4.087 60.705 16.429 1.00 80.55 287 LEU A O 1
ATOM 2217 N N . ALA A 1 290 ? 2.438 61.057 14.924 1.00 89.19 288 ALA A N 1
ATOM 2218 C CA . ALA A 1 290 ? 3.349 61.243 13.798 1.00 94.12 288 ALA A CA 1
ATOM 2219 C C . ALA A 1 290 ? 4.001 62.620 13.827 1.00 90.73 288 ALA A C 1
ATOM 2220 O O . ALA A 1 290 ? 5.232 62.733 13.800 1.00 87.64 288 ALA A O 1
ATOM 2222 N N . THR A 1 291 ? 3.189 63.679 13.877 1.00 87.90 289 THR A N 1
ATOM 2223 C CA . THR A 1 291 ? 3.738 65.027 13.953 1.00 80.03 289 THR A CA 1
ATOM 2224 C C . THR A 1 291 ? 4.435 65.268 15.286 1.00 76.40 289 THR A C 1
ATOM 2225 O O . THR A 1 291 ? 5.372 66.073 15.361 1.00 69.44 289 THR A O 1
ATOM 2229 N N . ASP A 1 292 ? 3.992 64.585 16.344 1.00 78.12 290 ASP A N 1
ATOM 2230 C CA . ASP A 1 292 ? 4.722 64.630 17.606 1.00 76.51 290 ASP A CA 1
ATOM 2231 C C . ASP A 1 292 ? 6.120 64.051 17.440 1.00 71.48 290 ASP A C 1
ATOM 2232 O O . ASP A 1 292 ? 7.096 64.600 17.965 1.00 72.44 290 ASP A O 1
ATOM 2237 N N . LEU A 1 293 ? 6.240 62.950 16.694 1.00 71.66 291 LEU A N 1
ATOM 2238 C CA . LEU A 1 293 ? 7.551 62.350 16.466 1.00 64.08 291 LEU A CA 1
ATOM 2239 C C . LEU A 1 293 ? 8.447 63.265 15.637 1.00 59.73 291 LEU A C 1
ATOM 2240 O O . LEU A 1 293 ? 9.662 63.311 15.855 1.00 63.98 291 LEU A O 1
ATOM 2245 N N . LEU A 1 294 ? 7.874 63.993 14.676 1.00 53.96 292 LEU A N 1
ATOM 2246 C CA . LEU A 1 294 ? 8.674 64.941 13.907 1.00 59.38 292 LEU A CA 1
ATOM 2247 C C . LEU A 1 294 ? 9.109 66.141 14.743 1.00 68.74 292 LEU A C 1
ATOM 2248 O O . LEU A 1 294 ? 10.051 66.842 14.353 1.00 67.35 292 LEU A O 1
ATOM 2253 N N . SER A 1 295 ? 8.445 66.400 15.873 1.00 70.91 293 SER A N 1
ATOM 2254 C CA . SER A 1 295 ? 9.033 67.259 16.895 1.00 72.16 293 SER A CA 1
ATOM 2255 C C . SER A 1 295 ? 9.904 66.376 17.779 1.00 78.02 293 SER A C 1
ATOM 2256 O O . SER A 1 295 ? 10.463 65.389 17.293 1.00 86.28 293 SER A O 1
ATOM 2259 N N . ASP A 1 296 ? 10.022 66.698 19.065 1.00 80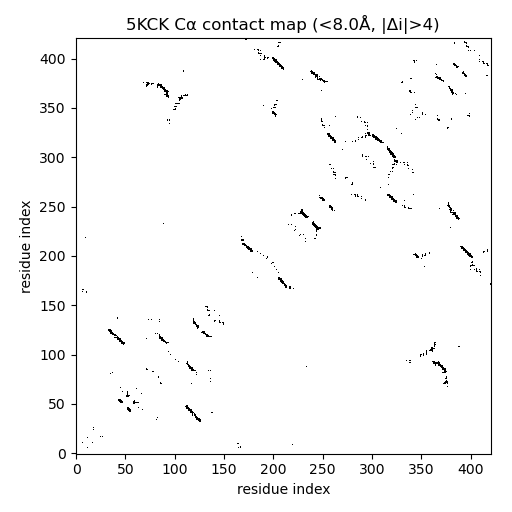.98 294 ASP A N 1
ATOM 2260 C CA . ASP A 1 296 ? 10.925 65.964 19.948 1.00 77.22 294 ASP A CA 1
ATOM 2261 C C . ASP A 1 296 ? 12.346 66.045 19.409 1.00 67.39 294 ASP A C 1
ATOM 2262 O O . ASP A 1 296 ? 12.833 65.108 18.766 1.00 66.17 294 ASP A O 1
ATOM 2267 N N . GLU A 1 297 ? 13.017 67.167 19.673 1.00 68.16 295 GLU A N 1
ATOM 2268 C CA . GLU A 1 297 ? 14.365 67.394 19.169 1.00 74.20 295 GLU A CA 1
ATOM 2269 C C . GLU A 1 297 ? 15.354 66.327 19.626 1.00 75.52 295 GLU A C 1
ATOM 2270 O O . GLU A 1 297 ? 16.454 66.256 19.070 1.00 75.08 295 GLU A O 1
ATOM 2276 N N . LYS A 1 298 ? 14.989 65.496 20.607 1.00 73.19 296 LYS A N 1
ATOM 2277 C CA . LYS A 1 298 ? 15.843 64.386 21.020 1.00 69.45 296 LYS A CA 1
ATOM 2278 C C . LYS A 1 298 ? 15.739 63.210 20.058 1.00 62.57 296 LYS A C 1
ATOM 2279 O O . LYS A 1 298 ? 16.751 62.573 19.745 1.00 48.01 296 LYS A O 1
ATOM 2285 N N . GLU A 1 299 ? 14.526 62.906 19.582 1.00 62.84 297 GLU A N 1
ATOM 2286 C CA . GLU A 1 299 ? 14.329 61.769 18.686 1.00 61.40 297 GLU A CA 1
ATOM 2287 C C . GLU A 1 299 ? 14.816 62.071 17.275 1.00 51.86 297 GLU A C 1
ATOM 2288 O O . GLU A 1 299 ? 15.410 61.204 16.624 1.00 50.46 297 GLU A O 1
ATOM 2294 N N . THR A 1 300 ? 14.565 63.286 16.779 1.00 54.40 298 THR A N 1
ATOM 2295 C CA . THR A 1 300 ? 15.100 63.661 15.476 1.00 57.77 298 THR A CA 1
ATOM 2296 C C . THR A 1 300 ? 16.622 63.723 15.507 1.00 58.65 298 THR A C 1
ATOM 2297 O O . THR A 1 300 ? 17.282 63.259 14.572 1.00 59.76 298 THR A O 1
ATOM 2301 N N . ALA A 1 301 ? 17.195 64.288 16.576 1.00 46.57 299 ALA A N 1
ATOM 2302 C CA . ALA A 1 301 ? 18.649 64.296 16.716 1.00 50.91 299 ALA A CA 1
ATOM 2303 C C . ALA A 1 301 ? 19.210 62.880 16.708 1.00 55.93 299 ALA A C 1
ATOM 2304 O O . ALA A 1 301 ? 20.236 62.616 16.070 1.00 53.96 299 ALA A O 1
ATOM 2306 N N . GLU A 1 302 ? 18.552 61.956 17.415 1.00 57.33 300 GLU A N 1
ATOM 2307 C CA . GLU A 1 302 ? 18.925 60.546 17.348 1.00 60.26 300 GLU A CA 1
ATOM 2308 C C . GLU A 1 302 ? 18.982 60.067 15.904 1.00 51.79 300 GLU A C 1
ATOM 2309 O O . GLU A 1 302 ? 19.987 59.500 15.459 1.00 43.56 300 GLU A O 1
ATOM 2315 N N . HIS A 1 303 ? 17.904 60.297 15.154 1.00 48.99 301 HIS A N 1
ATOM 2316 C CA . HIS A 1 303 ? 17.845 59.819 13.781 1.00 46.64 301 HIS A CA 1
ATOM 2317 C C . HIS A 1 303 ? 18.910 60.485 12.917 1.00 49.24 301 HIS A C 1
ATOM 2318 O O . HIS A 1 303 ? 19.641 59.812 12.183 1.00 40.35 301 HIS A O 1
ATOM 2325 N N . ARG A 1 304 ? 19.000 61.814 12.982 1.00 38.86 302 ARG A N 1
ATOM 2326 C CA . ARG A 1 304 ? 19.997 62.533 12.200 1.00 44.73 302 ARG A CA 1
ATOM 2327 C C . ARG A 1 304 ? 21.397 61.983 12.455 1.00 44.94 302 ARG A C 1
ATOM 2328 O O . ARG A 1 304 ? 22.201 61.846 11.526 1.00 42.85 302 ARG A O 1
ATOM 2344 N N . LEU A 1 306 ? 22.183 58.969 13.205 1.00 33.78 304 LEU A N 1
ATOM 2345 C CA . LEU A 1 306 ? 22.325 57.703 12.494 1.00 33.67 304 LEU A CA 1
ATOM 2346 C C . LEU A 1 306 ? 22.455 57.927 10.994 1.00 37.42 304 LEU A C 1
ATOM 2347 O O . LEU A 1 306 ? 23.175 57.190 10.314 1.00 29.43 304 LEU A O 1
ATOM 2352 N N . VAL A 1 307 ? 21.757 58.930 10.456 1.00 38.01 305 VAL A N 1
ATOM 2353 C CA . VAL A 1 307 ? 21.920 59.260 9.043 1.00 31.32 305 VAL A CA 1
ATOM 2354 C C . VAL A 1 307 ? 23.357 59.678 8.769 1.00 30.76 305 VAL A C 1
ATOM 2355 O O . VAL A 1 307 ? 23.988 59.211 7.815 1.00 31.09 305 VAL A O 1
ATOM 2359 N N . ASP A 1 308 ? 23.904 60.545 9.620 1.00 31.91 306 ASP A N 1
ATOM 2360 C CA . ASP A 1 308 ? 25.270 61.009 9.420 1.00 33.46 306 ASP A CA 1
ATOM 2361 C C . ASP A 1 308 ? 26.282 59.885 9.596 1.00 39.27 306 ASP A C 1
ATOM 2362 O O . ASP A 1 308 ? 27.321 59.880 8.928 1.00 41.68 306 ASP A O 1
ATOM 2367 N N . LEU A 1 309 ? 26.001 58.925 10.476 1.00 37.58 307 LEU A N 1
ATOM 2368 C CA . LEU A 1 309 ? 26.873 57.764 10.573 1.00 33.65 307 LEU A CA 1
ATOM 2369 C C . LEU A 1 309 ? 26.864 56.982 9.268 1.00 34.95 307 LEU A C 1
ATOM 2370 O O . LEU A 1 309 ? 27.913 56.516 8.805 1.00 32.55 307 LEU A O 1
ATOM 2375 N N . GLY A 1 310 ? 25.689 56.853 8.645 1.00 31.06 308 GLY A N 1
ATOM 2376 C CA . GLY A 1 310 ? 25.604 56.140 7.381 1.00 27.34 308 GLY A CA 1
ATOM 2377 C C . GLY A 1 310 ? 26.280 56.882 6.241 1.00 28.10 308 GLY A C 1
ATOM 2378 O O . GLY A 1 310 ? 26.934 56.267 5.393 1.00 24.48 308 GLY A O 1
ATOM 2379 N N . ARG A 1 311 ? 26.121 58.207 6.199 1.00 26.65 309 ARG A N 1
ATOM 2380 C CA . ARG A 1 311 ? 26.827 59.016 5.210 1.00 27.72 309 ARG A CA 1
ATOM 2381 C C . ARG A 1 311 ? 28.339 58.830 5.317 1.00 34.28 309 ARG A C 1
ATOM 2382 O O . ARG A 1 311 ? 29.023 58.695 4.297 1.00 25.25 309 ARG A O 1
ATOM 2390 N N . ASN A 1 312 ? 28.883 58.823 6.540 1.00 26.42 310 ASN A N 1
ATOM 2391 C CA . ASN A 1 312 ? 30.327 58.671 6.687 1.00 36.29 310 ASN A CA 1
ATOM 2392 C C . ASN A 1 312 ? 30.783 57.242 6.382 1.00 32.24 310 ASN A C 1
ATOM 2393 O O . ASN A 1 312 ? 31.802 57.048 5.708 1.00 23.81 310 ASN A O 1
ATOM 2398 N N . ASP A 1 313 ? 30.057 56.230 6.876 1.00 25.48 311 ASP A N 1
ATOM 2399 C CA . ASP A 1 313 ? 30.421 54.842 6.581 1.00 26.56 311 ASP A CA 1
ATOM 2400 C C . ASP A 1 313 ? 30.467 54.599 5.078 1.00 27.90 311 ASP A C 1
ATOM 2401 O O . ASP A 1 313 ? 31.458 54.085 4.548 1.00 27.42 311 ASP A O 1
ATOM 2406 N N . ILE A 1 314 ? 29.400 54.982 4.373 1.00 28.38 312 ILE A N 1
ATOM 2407 C CA . ILE A 1 314 ? 29.352 54.818 2.925 1.00 24.97 312 ILE A CA 1
ATOM 2408 C C . ILE A 1 314 ? 30.411 55.689 2.253 1.00 27.05 312 ILE A C 1
ATOM 2409 O O . ILE A 1 314 ? 31.085 55.257 1.309 1.00 24.91 312 ILE A O 1
ATOM 2414 N N . GLY A 1 315 ? 30.605 56.910 2.756 1.00 28.48 313 GLY A N 1
ATOM 2415 C CA . GLY A 1 315 ? 31.563 57.818 2.145 1.00 23.60 313 GLY A CA 1
ATOM 2416 C C . GLY A 1 315 ? 32.990 57.304 2.183 1.00 26.64 313 GLY A C 1
ATOM 2417 O O . GLY A 1 315 ? 33.773 57.579 1.274 1.00 28.67 313 GLY A O 1
ATOM 2418 N N . ARG A 1 316 ? 33.344 56.542 3.222 1.00 28.07 314 ARG A N 1
ATOM 2419 C CA . ARG A 1 316 ? 34.694 55.993 3.325 1.00 28.64 314 ARG A CA 1
ATOM 2420 C C . ARG A 1 316 ? 34.989 54.930 2.270 1.00 25.76 314 ARG A C 1
ATOM 2421 O O . ARG A 1 316 ? 36.160 54.677 1.985 1.00 28.83 314 ARG A O 1
ATOM 2429 N N . ILE A 1 317 ? 33.972 54.306 1.679 1.00 22.81 315 ILE A N 1
ATOM 2430 C CA . ILE A 1 317 ? 34.191 53.217 0.737 1.00 19.30 315 ILE A CA 1
ATOM 2431 C C . ILE A 1 317 ? 33.625 53.523 -0.641 1.00 24.17 315 ILE A C 1
ATOM 2432 O O . ILE A 1 317 ? 33.488 52.616 -1.461 1.00 23.48 315 ILE A O 1
ATOM 2437 N N . SER A 1 318 ? 33.283 54.779 -0.917 1.00 20.04 316 SER A N 1
ATOM 2438 C CA . SER A 1 318 ? 32.600 55.114 -2.156 1.00 20.15 316 SER A CA 1
ATOM 2439 C C . SER A 1 318 ? 33.276 56.294 -2.841 1.00 20.83 316 SER A C 1
ATOM 2440 O O . SER A 1 318 ? 34.170 56.940 -2.286 1.00 27.24 316 SER A O 1
ATOM 2443 N N A GLU A 1 319 ? 32.833 56.577 -4.061 0.43 25.77 317 GLU A N 1
ATOM 2444 N N B GLU A 1 319 ? 32.855 56.577 -4.071 0.57 25.52 317 GLU A N 1
ATOM 2445 C CA A GLU A 1 319 ? 33.100 57.880 -4.653 0.43 28.77 317 GLU A CA 1
ATOM 2446 C CA B GLU A 1 319 ? 33.166 57.885 -4.631 0.57 28.98 317 GLU A CA 1
ATOM 2447 C C A GLU A 1 319 ? 32.424 58.942 -3.793 0.43 28.94 317 GLU A C 1
ATOM 2448 C C B GLU A 1 319 ? 32.449 58.927 -3.786 0.57 28.95 317 GLU A C 1
ATOM 2449 O O A GLU A 1 319 ? 31.201 58.913 -3.615 0.43 27.45 317 GLU A O 1
ATOM 2450 O O B GLU A 1 319 ? 31.227 58.864 -3.615 0.57 26.89 317 GLU A O 1
ATOM 2461 N N . THR A 1 320 ? 33.221 59.863 -3.232 1.00 31.55 318 THR A N 1
ATOM 2462 C CA . THR A 1 320 ? 32.703 60.736 -2.176 1.00 37.62 318 THR A CA 1
ATOM 2463 C C . THR A 1 320 ? 31.549 61.618 -2.642 1.00 33.16 318 THR A C 1
ATOM 2464 O O . THR A 1 320 ? 30.664 61.947 -1.845 1.00 31.60 318 THR A O 1
ATOM 2468 N N . THR A 1 321 ? 31.514 61.995 -3.912 1.00 25.57 319 THR A N 1
ATOM 2469 C CA . THR A 1 321 ? 30.411 62.821 -4.388 1.00 31.09 319 THR A CA 1
ATOM 2470 C C . THR A 1 321 ? 29.255 61.997 -4.939 1.00 28.36 319 THR A C 1
ATOM 2471 O O . THR A 1 321 ? 28.363 62.557 -5.580 1.00 32.90 319 THR A O 1
ATOM 2475 N N . SER A 1 322 ? 29.249 60.685 -4.702 1.00 26.00 320 SER A N 1
ATOM 2476 C CA . SER A 1 322 ? 28.115 59.846 -5.061 1.00 25.33 320 SER A CA 1
ATOM 2477 C C . SER A 1 322 ? 27.194 59.566 -3.882 1.00 24.42 320 SER A C 1
ATOM 2478 O O . SER A 1 322 ? 26.110 59.015 -4.089 1.00 27.82 320 SER A O 1
ATOM 2481 N N . VAL A 1 323 ? 27.597 59.929 -2.661 1.00 27.30 321 VAL A N 1
ATOM 2482 C CA . VAL A 1 323 ? 26.761 59.707 -1.484 1.00 25.08 321 VAL A CA 1
ATOM 2483 C C . VAL A 1 323 ? 25.527 60.598 -1.550 1.00 26.34 321 VAL A C 1
ATOM 2484 O O . VAL A 1 323 ? 25.632 61.824 -1.695 1.00 27.44 321 VAL A O 1
ATOM 2488 N N . GLN A 1 324 ? 24.349 59.982 -1.442 1.00 26.30 322 GLN A N 1
ATOM 2489 C CA . GLN A 1 324 ? 23.077 60.686 -1.556 1.00 32.77 322 GLN A CA 1
ATOM 2490 C C . GLN A 1 324 ? 22.141 60.220 -0.456 1.00 27.87 322 GLN A C 1
ATOM 2491 O O . GLN A 1 324 ? 21.999 59.017 -0.226 1.00 30.47 322 GLN A O 1
ATOM 2497 N N . VAL A 1 325 ? 21.506 61.176 0.215 1.00 32.01 323 VAL A N 1
ATOM 2498 C CA . VAL A 1 325 ? 20.395 60.902 1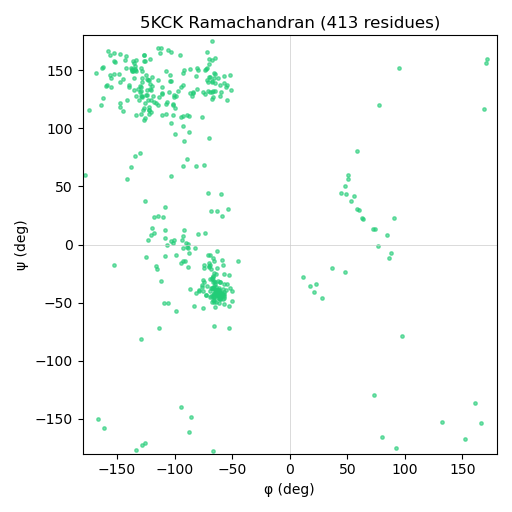.117 1.00 33.61 323 VAL A CA 1
ATOM 2499 C C . VAL A 1 325 ? 19.137 61.043 0.270 1.00 36.33 323 VAL A C 1
ATOM 2500 O O . VAL A 1 325 ? 18.719 62.152 -0.056 1.00 35.54 323 VAL A O 1
ATOM 2504 N N . THR A 1 326 ? 18.561 59.910 -0.132 1.00 43.39 324 THR A N 1
ATOM 2505 C CA . THR A 1 326 ? 17.516 59.903 -1.151 1.00 45.48 324 THR A CA 1
ATOM 2506 C C . THR A 1 326 ? 16.129 59.930 -0.556 1.00 49.05 324 THR A C 1
ATOM 2507 O O . THR A 1 326 ? 15.160 60.215 -1.268 1.00 65.14 324 THR A O 1
ATOM 2511 N N . LYS A 1 327 ? 16.018 59.626 0.726 1.00 45.27 325 LYS A N 1
ATOM 2512 C CA . LYS A 1 327 ? 14.753 59.679 1.437 1.00 52.25 325 LYS A CA 1
ATOM 2513 C C . LYS A 1 327 ? 15.141 60.069 2.847 1.00 62.73 325 LYS A C 1
ATOM 2514 O O . LYS A 1 327 ? 15.989 59.400 3.446 1.00 69.71 325 LYS A O 1
ATOM 2520 N N . TYR A 1 328 ? 14.605 61.179 3.349 1.00 46.15 326 TYR A N 1
ATOM 2521 C CA . TYR A 1 328 ? 15.156 61.772 4.560 1.00 38.69 326 TYR A CA 1
ATOM 2522 C C . TYR A 1 328 ? 14.081 61.958 5.614 1.00 42.06 326 TYR A C 1
ATOM 2523 O O . TYR A 1 328 ? 13.114 62.696 5.399 1.00 42.75 326 TYR A O 1
ATOM 2540 N N . GLU A 1 330 ? 11.609 60.621 6.722 1.00 50.31 328 GLU A N 1
ATOM 2541 C CA . GLU A 1 330 ? 10.208 60.298 6.568 1.00 55.43 328 GLU A CA 1
ATOM 2542 C C . GLU A 1 330 ? 9.804 59.313 7.658 1.00 62.03 328 GLU A C 1
ATOM 2543 O O . GLU A 1 330 ? 10.639 58.658 8.287 1.00 63.51 328 GLU A O 1
ATOM 2549 N N . VAL A 1 331 ? 8.508 59.246 7.915 1.00 68.15 329 VAL A N 1
ATOM 2550 C CA . VAL A 1 331 ? 7.993 58.577 9.101 1.00 68.73 329 VAL A CA 1
ATOM 2551 C C . VAL A 1 331 ? 7.386 57.240 8.692 1.00 61.92 329 VAL A C 1
ATOM 2552 O O . VAL A 1 331 ? 6.616 57.169 7.725 1.00 61.16 329 VAL A O 1
ATOM 2556 N N . GLU A 1 332 ? 7.760 56.177 9.410 1.00 57.20 330 GLU A N 1
ATOM 2557 C CA . GLU A 1 332 ? 7.285 54.821 9.152 1.00 66.92 330 GLU A CA 1
ATOM 2558 C C . GLU A 1 332 ? 6.742 54.223 10.444 1.00 72.58 330 GLU A C 1
ATOM 2559 O O . GLU A 1 332 ? 7.436 54.212 11.467 1.00 61.96 330 GLU A O 1
ATOM 2561 N N . LEU A 1 333 ? 5.508 53.718 10.396 1.00 81.28 331 LEU A N 1
ATOM 2562 C CA . LEU A 1 333 ? 4.782 53.283 11.589 1.00 85.62 331 LEU A CA 1
ATOM 2563 C C . LEU A 1 333 ? 4.640 51.765 11.572 1.00 88.55 331 LEU A C 1
ATOM 2564 O O . LEU A 1 333 ? 3.905 51.215 10.746 1.00 89.42 331 LEU A O 1
ATOM 2566 N N . PHE A 1 334 ? 5.336 51.097 12.490 1.00 91.82 332 PHE A N 1
ATOM 2567 C CA . PHE A 1 334 ? 5.232 49.656 12.661 1.00 88.24 332 PHE A CA 1
ATOM 2568 C C . PHE A 1 334 ? 4.081 49.349 13.624 1.00 99.82 332 PHE A C 1
ATOM 2569 O O . PHE A 1 334 ? 3.214 50.196 13.862 1.00 102.42 332 PHE A O 1
ATOM 2571 N N . ARG A 1 335 ? 4.059 48.141 14.199 1.00 102.89 333 ARG A N 1
ATOM 2572 C CA . ARG A 1 335 ? 2.908 47.671 14.969 1.00 104.35 333 ARG A CA 1
ATOM 2573 C C . ARG A 1 335 ? 3.243 47.396 16.433 1.00 103.87 333 ARG A C 1
ATOM 2574 O O . ARG A 1 335 ? 2.550 46.608 17.084 1.00 98.58 333 ARG A O 1
ATOM 2582 N N . TYR A 1 336 ? 4.286 48.030 16.964 1.00 105.46 334 TYR A N 1
ATOM 2583 C CA . TYR A 1 336 ? 4.570 47.989 18.393 1.00 101.41 334 TYR A CA 1
ATOM 2584 C C . TYR A 1 336 ? 5.327 49.248 18.791 1.00 99.36 334 TYR A C 1
ATOM 2585 O O . TYR A 1 336 ? 5.378 49.605 19.974 1.00 99.10 334 TYR A O 1
ATOM 2587 N N . VAL A 1 337 ? 5.898 49.934 17.800 1.00 94.06 335 VAL A N 1
ATOM 2588 C CA . VAL A 1 337 ? 6.723 51.113 18.038 1.00 85.94 335 VAL A CA 1
ATOM 2589 C C . VAL A 1 337 ? 6.813 51.893 16.729 1.00 85.06 335 VAL A C 1
ATOM 2590 O O . VAL A 1 337 ? 6.513 51.367 15.653 1.00 77.02 335 VAL A O 1
ATOM 2602 N N . HIS A 1 339 ? 9.072 54.902 14.254 1.00 88.76 337 HIS A N 1
ATOM 2603 C CA . HIS A 1 339 ? 10.449 55.290 13.964 1.00 81.30 337 HIS A CA 1
ATOM 2604 C C . HIS A 1 339 ? 10.511 56.284 12.810 1.00 69.17 337 HIS A C 1
ATOM 2605 O O . HIS A 1 339 ? 9.630 56.331 11.947 1.00 62.49 337 HIS A O 1
ATOM 2612 N N . LEU A 1 340 ? 11.594 57.058 12.794 1.00 67.55 338 LEU A N 1
ATOM 2613 C CA . LEU A 1 340 ? 11.937 57.912 11.663 1.00 60.51 338 LEU A CA 1
ATOM 2614 C C . LEU A 1 340 ? 12.896 57.171 10.739 1.00 56.71 338 LEU A C 1
ATOM 2615 O O . LEU A 1 340 ? 13.847 56.535 11.203 1.00 56.71 338 LEU A O 1
ATOM 2620 N N . THR A 1 341 ? 12.645 57.254 9.428 1.00 55.35 339 THR A N 1
ATOM 2621 C CA . THR A 1 341 ? 13.360 56.432 8.459 1.00 55.37 339 THR A CA 1
ATOM 2622 C C . THR A 1 341 ? 14.034 57.275 7.379 1.00 46.67 339 THR A C 1
ATOM 2623 O O . THR A 1 341 ? 13.519 58.316 6.953 1.00 33.69 339 THR A O 1
ATOM 2627 N N . SER A 1 342 ? 15.191 56.792 6.923 1.00 40.76 340 SER A N 1
ATOM 2628 C CA . SER A 1 342 ? 15.946 57.443 5.861 1.00 33.29 340 SER A CA 1
ATOM 2629 C C . SER A 1 342 ? 16.675 56.395 5.029 1.00 37.72 340 SER A C 1
ATOM 2630 O O . SER A 1 342 ? 16.858 55.248 5.453 1.00 31.13 340 SER A O 1
ATOM 2633 N N . VAL A 1 343 ? 17.122 56.817 3.846 1.00 37.68 341 VAL A N 1
ATOM 2634 C CA . VAL A 1 343 ? 17.886 55.973 2.931 1.00 31.17 341 VAL A CA 1
ATOM 2635 C C . VAL A 1 343 ? 19.153 56.719 2.519 1.00 32.39 341 VAL A C 1
ATOM 2636 O O . VAL A 1 343 ? 19.090 57.876 2.083 1.00 25.85 341 VAL A O 1
ATOM 2640 N N . VAL A 1 344 ? 20.300 56.062 2.673 1.00 31.27 342 VAL A N 1
ATOM 2641 C CA . VAL A 1 344 ? 21.593 56.589 2.251 1.00 23.48 342 VAL A CA 1
ATOM 2642 C C . VAL A 1 344 ? 22.195 55.613 1.251 1.00 32.55 342 VAL A C 1
ATOM 2643 O O . VAL A 1 344 ? 22.185 54.398 1.485 1.00 21.63 342 VAL A O 1
ATOM 2647 N N . LYS A 1 345 ? 22.717 56.142 0.143 1.00 23.05 343 LYS A N 1
ATOM 2648 C CA . LYS A 1 345 ? 23.283 55.326 -0.922 1.00 25.61 343 LYS A CA 1
ATOM 2649 C C . LYS A 1 345 ? 24.587 55.938 -1.412 1.00 26.98 343 LYS A C 1
ATOM 2650 O O . LYS A 1 345 ? 24.764 57.162 -1.394 1.00 23.75 343 LYS A O 1
ATOM 2656 N N . GLY A 1 346 ? 25.487 55.072 -1.878 1.00 24.44 344 GLY A N 1
ATOM 2657 C CA . GLY A 1 346 ? 26.693 55.520 -2.552 1.00 22.63 344 GLY A CA 1
ATOM 2658 C C . GLY A 1 346 ? 27.197 54.481 -3.533 1.00 23.14 344 GLY A C 1
ATOM 2659 O O . GLY A 1 346 ? 26.802 53.312 -3.490 1.00 22.63 344 GLY A O 1
ATOM 2660 N N . ARG A 1 347 ? 28.101 54.918 -4.410 1.00 24.06 345 ARG A N 1
ATOM 2661 C CA . ARG A 1 347 ? 28.695 54.046 -5.421 1.00 22.90 345 ARG A CA 1
ATOM 2662 C C . ARG A 1 347 ? 30.014 53.475 -4.897 1.00 22.57 345 ARG A C 1
ATOM 2663 O O . ARG A 1 347 ? 31.005 54.196 -4.765 1.00 24.87 345 ARG A O 1
ATOM 2671 N N . LEU A 1 348 ? 30.021 52.179 -4.613 1.00 21.83 346 LEU A N 1
ATOM 2672 C CA . LEU A 1 348 ? 31.204 51.500 -4.093 1.00 23.37 346 LEU A CA 1
ATOM 2673 C C . LEU A 1 348 ? 32.417 51.711 -5.000 1.00 22.58 346 LEU A C 1
ATOM 2674 O O . LEU A 1 348 ? 32.313 51.640 -6.225 1.00 23.08 346 LEU A O 1
ATOM 2679 N N . LEU A 1 349 ? 33.569 51.979 -4.394 1.00 22.95 347 LEU A N 1
ATOM 2680 C CA . LEU A 1 349 ? 34.782 52.197 -5.170 1.00 25.88 347 LEU A CA 1
ATOM 2681 C C . LEU A 1 349 ? 35.168 50.919 -5.914 1.00 24.12 347 LEU A C 1
ATOM 2682 O O . LEU A 1 349 ? 34.940 49.813 -5.418 1.00 23.45 347 LEU A O 1
ATOM 2687 N N . PRO A 1 350 ? 35.760 51.050 -7.106 1.00 25.12 348 PRO A N 1
ATOM 2688 C CA . PRO A 1 350 ? 35.930 49.876 -7.984 1.00 26.90 348 PRO A CA 1
ATOM 2689 C C . PRO A 1 350 ? 36.832 48.789 -7.418 1.00 33.09 348 PRO A C 1
ATOM 2690 O O . PRO A 1 350 ? 36.659 47.618 -7.775 1.00 34.90 348 PRO A O 1
ATOM 2694 N N . GLU A 1 351 ? 37.756 49.110 -6.528 1.00 32.26 349 GLU A N 1
ATOM 2695 C CA . GLU A 1 351 ? 38.616 48.077 -5.970 1.00 33.87 349 GLU A CA 1
ATOM 2696 C C . GLU A 1 351 ? 38.035 47.413 -4.724 1.00 38.37 349 GLU A C 1
ATOM 2697 O O . GLU A 1 351 ? 38.644 46.471 -4.207 1.00 40.70 349 GLU A O 1
ATOM 2703 N N . LEU A 1 352 ? 36.875 47.853 -4.239 1.00 28.70 350 LEU A N 1
ATOM 2704 C CA . LEU A 1 352 ? 36.304 47.326 -3.005 1.00 25.99 350 LEU A CA 1
ATOM 2705 C C . LEU A 1 352 ? 35.127 46.404 -3.309 1.00 29.83 350 LEU A C 1
ATOM 2706 O O . LEU A 1 352 ? 34.628 46.338 -4.436 1.00 29.13 350 LEU A O 1
ATOM 2711 N N . THR A 1 353 ? 34.690 45.670 -2.285 1.00 28.05 351 THR A N 1
ATOM 2712 C CA . THR A 1 353 ? 33.639 44.665 -2.432 1.00 26.74 351 THR A CA 1
ATOM 2713 C C . THR A 1 353 ? 32.621 44.815 -1.305 1.00 34.55 351 THR A C 1
ATOM 2714 O O . THR A 1 353 ? 32.731 45.697 -0.444 1.00 26.80 351 THR A O 1
ATOM 2718 N N . ALA A 1 354 ? 31.639 43.905 -1.294 1.00 23.18 352 ALA A N 1
ATOM 2719 C CA . ALA A 1 354 ? 30.658 43.895 -0.214 1.00 22.81 352 ALA A CA 1
ATOM 2720 C C . ALA A 1 354 ? 31.308 43.686 1.150 1.00 26.66 352 ALA A C 1
ATOM 2721 O O . ALA A 1 354 ? 30.762 44.136 2.162 1.00 23.64 352 ALA A O 1
ATOM 2731 N N . ASP A 1 356 ? 34.003 45.089 2.269 1.00 25.37 354 ASP A N 1
ATOM 2732 C CA . ASP A 1 356 ? 34.321 46.426 2.755 1.00 25.24 354 ASP A CA 1
ATOM 2733 C C . ASP A 1 356 ? 33.071 47.150 3.237 1.00 22.27 354 ASP A C 1
ATOM 2734 O O . ASP A 1 356 ? 33.134 47.894 4.219 1.00 23.20 354 ASP A O 1
ATOM 2739 N N . ALA A 1 357 ? 31.925 46.911 2.593 1.00 19.99 355 ALA A N 1
ATOM 2740 C CA . ALA A 1 357 ? 30.672 47.469 3.089 1.00 19.75 355 ALA A CA 1
ATOM 2741 C C . ALA A 1 357 ? 30.333 46.893 4.453 1.00 27.80 355 ALA A C 1
ATOM 2742 O O . ALA A 1 357 ? 29.856 47.611 5.342 1.00 20.82 355 ALA A O 1
ATOM 2744 N N . LEU A 1 358 ? 30.579 45.594 4.635 1.00 26.02 356 LEU A N 1
ATOM 2745 C CA . LEU A 1 358 ? 30.305 44.955 5.914 1.00 22.82 356 LEU A CA 1
ATOM 2746 C C . LEU A 1 358 ? 31.230 45.496 6.993 1.00 23.93 356 LEU A C 1
ATOM 2747 O O . LEU A 1 358 ? 30.782 45.860 8.083 1.00 25.22 356 LEU A O 1
ATOM 2752 N N . LYS A 1 359 ? 32.528 45.571 6.699 1.00 21.59 357 LYS A N 1
ATOM 2753 C CA . LYS A 1 359 ? 33.466 46.074 7.690 1.00 26.56 357 LYS A CA 1
ATOM 2754 C C . LYS A 1 359 ? 33.230 47.547 7.993 1.00 28.16 357 LYS A C 1
ATOM 2755 O O . LYS A 1 359 ? 33.512 47.996 9.107 1.00 32.53 357 LYS A O 1
ATOM 2761 N N . ALA A 1 360 ? 32.693 48.307 7.037 1.00 22.64 358 ALA A N 1
ATOM 2762 C CA . ALA A 1 360 ? 32.463 49.728 7.273 1.00 26.07 358 ALA A CA 1
ATOM 2763 C C . ALA A 1 360 ? 31.274 49.990 8.188 1.00 29.43 358 ALA A C 1
ATOM 2764 O O . ALA A 1 360 ? 31.199 51.076 8.766 1.00 25.80 358 ALA A O 1
ATOM 2766 N N . THR A 1 361 ? 30.348 49.030 8.331 1.00 21.07 359 THR A N 1
ATOM 2767 C CA . THR A 1 361 ? 29.112 49.251 9.071 1.00 21.29 359 THR A CA 1
ATOM 2768 C C . THR A 1 361 ? 28.956 48.396 10.323 1.00 28.94 359 THR A C 1
ATOM 2769 O O . THR A 1 361 ? 28.131 48.739 11.176 1.00 30.92 359 THR A O 1
ATOM 2773 N N . LEU A 1 362 ? 29.696 47.302 10.455 1.00 26.78 360 LEU A N 1
ATOM 2774 C CA . LEU A 1 362 ? 29.479 46.373 11.561 1.00 28.14 360 LEU A CA 1
ATOM 2775 C C . LEU A 1 362 ? 30.239 46.843 12.797 1.00 24.10 360 LEU A C 1
ATOM 2776 O O . LEU A 1 362 ? 31.445 47.086 12.717 1.00 29.61 360 LEU A O 1
ATOM 2781 N N . PRO A 1 363 ? 29.583 46.958 13.957 1.00 22.53 361 PRO A N 1
ATOM 2782 C CA . PRO A 1 363 ? 28.146 46.742 14.144 1.00 23.89 361 PRO A CA 1
ATOM 2783 C C . PRO A 1 363 ? 27.393 48.054 14.062 1.00 26.09 361 PRO A C 1
ATOM 2784 O O . PRO A 1 363 ? 27.998 49.124 14.191 1.00 32.96 361 PRO A O 1
ATOM 2788 N N . ALA A 1 364 ? 26.084 47.967 13.859 1.00 22.22 362 ALA A N 1
ATOM 2789 C CA . ALA A 1 364 ? 25.264 49.162 13.708 1.00 20.06 362 ALA A CA 1
ATOM 2790 C C . ALA A 1 364 ? 25.378 50.091 14.915 1.00 28.09 362 ALA A C 1
ATOM 2791 O O . ALA A 1 364 ? 25.503 49.646 16.060 1.00 24.72 362 ALA A O 1
ATOM 2793 N N . GLY A 1 365 ? 25.328 51.399 14.648 1.00 34.72 363 GLY A N 1
ATOM 2794 C CA . GLY A 1 365 ? 25.355 52.374 15.729 1.00 36.16 363 GLY A CA 1
ATOM 2795 C C . GLY A 1 365 ? 24.276 52.149 16.774 1.00 29.10 363 GLY A C 1
ATOM 2796 O O . GLY A 1 365 ? 24.504 52.382 17.961 1.00 31.91 363 GLY A O 1
ATOM 2797 N N . THR A 1 366 ? 23.101 51.675 16.357 1.00 25.91 364 THR A N 1
ATOM 2798 C CA . THR A 1 366 ? 21.994 51.457 17.284 1.00 36.65 364 THR A CA 1
ATOM 2799 C C . THR A 1 366 ? 22.211 50.281 18.237 1.00 32.18 364 THR A C 1
ATOM 2800 O O . THR A 1 366 ? 21.418 50.116 19.165 1.00 37.42 364 THR A O 1
ATOM 2804 N N . VAL A 1 367 ? 23.241 49.462 18.043 1.00 22.54 365 VAL A N 1
ATOM 2805 C CA . VAL A 1 367 ? 23.564 48.406 18.994 1.00 27.46 365 VAL A CA 1
ATOM 2806 C C . VAL A 1 367 ? 24.945 48.594 19.611 1.00 29.77 365 VAL A C 1
ATOM 2807 O O . VAL A 1 367 ? 25.436 47.704 20.302 1.00 30.94 365 VAL A O 1
ATOM 2811 N N . SER A 1 368 ? 25.581 49.739 19.385 1.00 23.87 366 SER A N 1
ATOM 2812 C CA . SER A 1 368 ? 26.916 49.955 19.928 1.00 25.76 366 SER A CA 1
ATOM 2813 C C . SER A 1 368 ? 26.972 51.287 20.665 1.00 32.96 366 SER A C 1
ATOM 2814 O O . SER A 1 368 ? 26.856 51.329 21.895 1.00 33.04 366 SER A O 1
ATOM 2817 N N . GLY A 1 369 ? 27.131 52.376 19.935 1.00 26.48 367 GLY A N 1
ATOM 2818 C CA . GLY A 1 369 ? 27.079 53.692 20.533 1.00 28.06 367 GLY A CA 1
ATOM 2819 C C . GLY A 1 369 ? 27.915 54.677 19.741 1.00 38.26 367 GLY A C 1
ATOM 2820 O O . GLY A 1 369 ? 28.345 54.404 18.622 1.00 40.33 367 GLY A O 1
ATOM 2821 N N . ALA A 1 370 ? 28.140 55.836 20.360 1.00 36.50 368 ALA A N 1
ATOM 2822 C CA . ALA A 1 370 ? 28.863 56.943 19.749 1.00 37.20 368 ALA A CA 1
ATOM 2823 C C . ALA A 1 370 ? 29.742 57.621 20.793 1.00 38.85 368 ALA A C 1
ATOM 2824 O O . ALA A 1 370 ? 29.238 58.022 21.849 1.00 43.59 368 ALA A O 1
ATOM 2826 N N . PRO A 1 371 ? 31.062 57.748 20.557 1.00 35.84 369 PRO A N 1
ATOM 2827 C CA . PRO A 1 371 ? 31.781 57.197 19.402 1.00 33.03 369 PRO A CA 1
ATOM 2828 C C . PRO A 1 371 ? 31.844 55.664 19.466 1.00 35.85 369 PRO A C 1
ATOM 2829 O O . PRO A 1 371 ? 31.981 55.111 20.561 1.00 34.54 369 PRO A O 1
ATOM 2833 N N . LYS A 1 372 ? 31.765 55.007 18.305 1.00 31.88 370 LYS A N 1
ATOM 2834 C CA . LYS A 1 372 ? 31.522 53.565 18.271 1.00 31.49 370 LYS A CA 1
ATOM 2835 C C . LYS A 1 372 ? 32.632 52.771 18.957 1.00 34.07 370 LYS A C 1
ATOM 2836 O O . LYS A 1 372 ? 32.350 51.841 19.718 1.00 39.13 370 LYS A O 1
ATOM 2842 N N . ILE A 1 373 ? 33.899 53.111 18.704 1.00 29.29 371 ILE A N 1
ATOM 2843 C CA . ILE A 1 373 ? 34.979 52.282 19.238 1.00 35.22 371 ILE A CA 1
ATOM 2844 C C . ILE A 1 373 ? 35.059 52.403 20.756 1.00 36.73 371 ILE A C 1
ATOM 2845 O O . ILE A 1 373 ? 35.197 51.398 21.467 1.00 35.37 371 ILE A O 1
ATOM 2850 N N . ARG A 1 374 ? 34.980 53.629 21.277 1.00 32.95 372 ARG A N 1
ATOM 2851 C CA . ARG A 1 374 ? 34.960 53.816 22.727 1.00 36.03 372 ARG A CA 1
ATOM 2852 C C . ARG A 1 374 ? 33.744 53.135 23.352 1.00 36.14 372 ARG A C 1
ATOM 2853 O O . ARG A 1 374 ? 33.849 52.503 24.410 1.00 40.56 372 ARG A O 1
ATOM 2861 N N . ALA A 1 375 ? 32.582 53.249 22.710 1.00 32.36 373 ALA A N 1
ATOM 2862 C CA . ALA A 1 375 ? 31.385 52.607 23.239 1.00 34.65 373 ALA A CA 1
ATOM 2863 C C . ALA A 1 375 ? 31.541 51.091 23.263 1.00 43.27 373 ALA A C 1
ATOM 2864 O O . ALA A 1 375 ? 31.078 50.426 24.198 1.00 30.95 373 ALA A O 1
ATOM 2874 N N . ARG A 1 377 ? 34.433 49.432 23.589 1.00 32.12 375 ARG A N 1
ATOM 2875 C CA . ARG A 1 377 ? 35.317 49.086 24.697 1.00 37.70 375 ARG A CA 1
ATOM 2876 C C . ARG A 1 377 ? 34.569 49.138 26.027 1.00 41.98 375 ARG A C 1
ATOM 2877 O O . ARG A 1 377 ? 34.732 48.250 26.874 1.00 36.43 375 ARG A O 1
ATOM 2885 N N . ARG A 1 378 ? 33.713 50.149 26.211 1.00 35.00 376 ARG A N 1
ATOM 2886 C CA . ARG A 1 378 ? 32.957 50.263 27.456 1.00 36.04 376 ARG A CA 1
ATOM 2887 C C . ARG A 1 378 ? 31.940 49.135 27.601 1.00 38.12 376 ARG A C 1
ATOM 2888 O O . ARG A 1 378 ? 31.731 48.624 28.709 1.00 35.73 376 ARG A O 1
ATOM 2896 N N . ILE A 1 379 ? 31.307 48.729 26.496 1.00 32.69 377 ILE A N 1
ATOM 2897 C CA . ILE A 1 379 ? 30.341 47.632 26.546 1.00 41.09 377 ILE A CA 1
ATOM 2898 C C . ILE A 1 379 ? 30.986 46.372 27.106 1.00 43.34 377 ILE A C 1
ATOM 2899 O O . ILE A 1 379 ? 30.382 45.656 27.914 1.00 43.30 377 ILE A O 1
ATOM 2904 N N . TYR A 1 380 ? 32.223 46.088 26.712 1.00 32.27 378 TYR A N 1
ATOM 2905 C CA . TYR A 1 380 ? 32.874 44.880 27.192 1.00 38.60 378 TYR A CA 1
ATOM 2906 C C . TYR A 1 380 ? 33.618 45.074 28.507 1.00 42.59 378 TYR A C 1
ATOM 2907 O O . TYR A 1 380 ? 34.207 44.115 29.020 1.00 41.19 378 TYR A O 1
ATOM 2916 N N . GLU A 1 381 ? 33.588 46.276 29.075 1.00 36.46 379 GLU A N 1
ATOM 2917 C CA . GLU A 1 381 ? 33.954 46.446 30.471 1.00 39.14 379 GLU A CA 1
ATOM 2918 C C . GLU A 1 381 ? 32.761 46.256 31.393 1.00 38.99 379 GLU A C 1
ATOM 2919 O O . GLU A 1 381 ? 32.948 45.967 32.576 1.00 47.19 379 GLU A O 1
ATOM 2925 N N . LEU A 1 382 ? 31.546 46.369 30.863 1.00 41.92 380 LEU A N 1
ATOM 2926 C CA . LEU A 1 382 ? 30.312 46.270 31.630 1.00 40.17 380 LEU A CA 1
ATOM 2927 C C . LEU A 1 382 ? 29.565 44.963 31.407 1.00 37.77 380 LEU A C 1
ATOM 2928 O O . LEU A 1 382 ? 29.174 44.304 32.369 1.00 36.94 380 LEU A O 1
ATOM 2933 N N . GLU A 1 383 ? 29.333 44.569 30.162 1.00 35.01 381 GLU A N 1
ATOM 2934 C CA . GLU A 1 383 ? 28.646 43.308 29.918 1.00 37.45 381 GLU A CA 1
ATOM 2935 C C . GLU A 1 383 ? 29.545 42.140 30.301 1.00 40.26 381 GLU A C 1
ATOM 2936 O O . GLU A 1 383 ? 30.769 42.198 30.146 1.00 36.92 381 GLU A O 1
ATOM 2942 N N . THR A 1 384 ? 28.931 41.083 30.830 1.00 34.50 382 THR A N 1
ATOM 2943 C CA . THR A 1 384 ? 29.665 39.945 31.361 1.00 37.61 382 THR A CA 1
ATOM 2944 C C . THR A 1 384 ? 29.596 38.716 30.463 1.00 35.68 382 THR A C 1
ATOM 2945 O O . THR A 1 384 ? 30.194 37.690 30.797 1.00 39.14 382 THR A O 1
ATOM 2949 N N . GLU A 1 385 ? 28.902 38.796 29.333 1.00 31.42 383 GLU A N 1
ATOM 2950 C CA . GLU A 1 385 ? 28.781 37.690 28.398 1.00 37.22 383 GLU A CA 1
ATOM 2951 C C . GLU A 1 385 ? 29.120 38.184 27.004 1.00 31.86 383 GLU A C 1
ATOM 2952 O O . GLU A 1 385 ? 28.676 39.261 26.600 1.00 36.35 383 GLU A O 1
ATOM 2958 N N . LYS A 1 386 ? 29.896 37.389 26.272 1.00 31.41 384 LYS A N 1
ATOM 2959 C CA . LYS A 1 386 ? 30.138 37.665 24.862 1.00 28.57 384 LYS A CA 1
ATOM 2960 C C . LYS A 1 386 ? 28.809 37.770 24.121 1.00 30.62 384 LYS A C 1
ATOM 2961 O O . LYS A 1 386 ? 27.899 36.963 24.329 1.00 28.95 384 LYS A O 1
ATOM 2967 N N . ARG A 1 387 ? 28.694 38.786 23.264 1.00 24.88 385 ARG A N 1
ATOM 2968 C CA . ARG A 1 387 ? 27.429 39.022 22.572 1.00 28.47 385 ARG A CA 1
ATOM 2969 C C . ARG A 1 387 ? 27.123 37.920 21.569 1.00 28.11 385 ARG A C 1
ATOM 2970 O O . ARG A 1 387 ? 25.983 37.445 21.496 1.00 28.68 385 ARG A O 1
ATOM 2978 N N . GLY A 1 388 ? 28.117 37.498 20.791 1.00 22.65 386 GLY A N 1
ATOM 2979 C CA . GLY A 1 388 ? 27.882 36.411 19.848 1.00 23.94 386 GLY A CA 1
ATOM 2980 C C . GLY A 1 388 ? 27.038 36.868 18.676 1.00 23.69 386 GLY A C 1
ATOM 2981 O O . GLY A 1 388 ? 27.334 37.878 18.022 1.00 20.42 386 GLY A O 1
ATOM 2982 N N . VAL A 1 389 ? 25.972 36.110 18.393 1.00 25.84 387 VAL A N 1
ATOM 2983 C CA . VAL A 1 389 ? 25.099 36.441 17.264 1.00 19.50 387 VAL A CA 1
ATOM 2984 C C . VAL A 1 389 ? 24.449 37.804 17.473 1.00 33.09 387 VAL A C 1
ATOM 2985 O O . VAL A 1 389 ? 24.402 38.635 16.557 1.00 29.78 387 VAL A O 1
ATOM 2989 N N . TYR A 1 390 ? 23.930 38.048 18.677 1.00 26.25 388 TYR A N 1
ATOM 2990 C CA . TYR A 1 390 ? 23.265 39.310 18.974 1.00 22.16 388 TYR A CA 1
ATOM 2991 C C . TYR A 1 390 ? 24.140 40.494 18.581 1.00 21.63 388 TYR A C 1
ATOM 2992 O O . TYR A 1 390 ? 25.332 40.531 18.900 1.00 21.89 388 TYR A O 1
ATOM 3001 N N . ALA A 1 391 ? 23.530 41.456 17.881 1.00 23.89 389 ALA A N 1
ATOM 3002 C CA . ALA A 1 391 ? 24.127 42.723 17.456 1.00 23.98 389 ALA A CA 1
ATOM 3003 C C . ALA A 1 391 ? 25.145 42.554 16.336 1.00 24.19 389 ALA A C 1
ATOM 3004 O O . ALA A 1 391 ? 25.917 43.484 16.065 1.00 21.55 389 ALA A O 1
ATOM 3006 N N . GLY A 1 392 ? 25.192 41.388 15.698 1.00 22.85 390 GLY A N 1
ATOM 3007 C CA . GLY A 1 392 ? 25.983 41.212 14.495 1.00 18.10 390 GLY A CA 1
ATOM 3008 C C . GLY A 1 392 ? 25.134 41.429 13.256 1.00 22.18 390 GLY A C 1
ATOM 3009 O O . GLY A 1 392 ? 24.270 42.314 13.247 1.00 21.86 390 GLY A O 1
ATOM 3010 N N . ALA A 1 393 ? 25.338 40.604 12.227 1.00 18.69 391 ALA A N 1
ATOM 3011 C CA . ALA A 1 393 ? 24.717 40.780 10.922 1.00 20.64 391 ALA A CA 1
ATOM 3012 C C . ALA A 1 393 ? 24.281 39.426 10.383 1.00 23.33 391 ALA A C 1
ATOM 3013 O O . ALA A 1 393 ? 25.041 38.457 10.444 1.00 18.88 391 ALA A O 1
ATOM 3015 N N . ILE A 1 394 ? 23.064 39.372 9.834 1.00 16.51 392 ILE A N 1
ATOM 3016 C CA . ILE A 1 394 ? 22.453 38.134 9.366 1.00 16.62 392 ILE A CA 1
ATOM 3017 C C . ILE A 1 394 ? 21.892 38.359 7.970 1.00 19.56 392 ILE A C 1
ATOM 3018 O O . ILE A 1 394 ? 21.194 39.352 7.727 1.00 18.86 392 ILE A O 1
ATOM 3023 N N . GLY A 1 395 ? 22.168 37.429 7.063 1.00 16.74 393 GLY A N 1
ATOM 3024 C CA . GLY A 1 395 ? 21.591 37.518 5.738 1.00 16.90 393 GLY A CA 1
ATOM 3025 C C . GLY A 1 395 ? 22.331 36.678 4.722 1.00 21.01 393 GLY A C 1
ATOM 3026 O O . GLY A 1 395 ? 22.683 35.538 5.029 1.00 23.70 393 GLY A O 1
ATOM 3027 N N . TYR A 1 396 ? 22.580 37.215 3.521 1.00 17.28 394 TYR A N 1
ATOM 3028 C CA . TYR A 1 396 ? 23.230 36.444 2.466 1.00 20.19 394 TYR A CA 1
ATOM 3029 C C . TYR A 1 396 ? 24.302 37.270 1.759 1.00 22.29 394 TYR A C 1
ATOM 3030 O O . TYR A 1 396 ? 24.284 38.505 1.765 1.00 20.88 394 TYR A O 1
ATOM 3039 N N . LEU A 1 397 ? 25.236 36.554 1.136 1.00 21.40 395 LEU A N 1
ATOM 3040 C CA . LEU A 1 397 ? 26.189 37.105 0.175 1.00 20.07 395 LEU A CA 1
ATOM 3041 C C . LEU A 1 397 ? 26.010 36.332 -1.129 1.00 24.94 395 LEU A C 1
ATOM 3042 O O . LEU A 1 397 ? 26.301 35.132 -1.195 1.00 21.39 395 LEU A O 1
ATOM 3047 N N . SER A 1 398 ? 25.519 37.010 -2.155 1.00 19.52 396 SER A N 1
ATOM 3048 C CA . SER A 1 398 ? 25.239 36.352 -3.417 1.00 21.11 396 SER A CA 1
ATOM 3049 C C . SER A 1 398 ? 26.511 36.161 -4.235 1.00 24.93 396 SER A C 1
ATOM 3050 O O . SER A 1 398 ? 27.459 36.949 -4.155 1.00 21.48 396 SER A O 1
ATOM 3053 N N . ALA A 1 399 ? 26.512 35.096 -5.041 1.00 25.70 397 ALA A N 1
ATOM 3054 C CA . ALA A 1 399 ? 27.616 34.833 -5.960 1.00 32.17 397 ALA A CA 1
ATOM 3055 C C . ALA A 1 399 ? 27.861 35.995 -6.919 1.00 31.96 397 ALA A C 1
ATOM 3056 O O . ALA A 1 399 ? 28.977 36.150 -7.431 1.00 32.69 397 ALA A O 1
ATOM 3058 N N . THR A 1 400 ? 26.839 36.811 -7.189 1.00 23.03 398 THR A N 1
ATOM 3059 C CA . THR A 1 400 ? 27.039 38.028 -7.971 1.00 23.15 398 THR A CA 1
ATOM 3060 C C . THR A 1 400 ? 27.906 39.056 -7.254 1.00 22.34 398 THR A C 1
ATOM 3061 O O . THR A 1 400 ? 28.313 40.039 -7.880 1.00 22.57 398 THR A O 1
ATOM 3065 N N . GLY A 1 401 ? 28.179 38.872 -5.964 1.00 21.53 399 GLY A N 1
ATOM 3066 C CA . GLY A 1 401 ? 28.784 39.909 -5.157 1.00 21.76 399 GLY A CA 1
ATOM 3067 C C . GLY A 1 401 ? 27.799 40.864 -4.509 1.00 26.16 399 GLY A C 1
ATOM 3068 O O . GLY A 1 401 ? 28.218 41.711 -3.711 1.00 23.00 399 GLY A O 1
ATOM 3069 N N . ASP A 1 402 ? 26.512 40.771 -4.845 1.00 21.20 400 ASP A N 1
ATOM 3070 C CA . ASP A 1 402 ? 25.482 41.480 -4.103 1.00 19.41 400 ASP A CA 1
ATOM 3071 C C . ASP A 1 402 ? 25.371 40.909 -2.692 1.00 27.60 400 ASP A C 1
ATOM 3072 O O . ASP A 1 402 ? 25.767 39.771 -2.417 1.00 26.37 400 ASP A O 1
ATOM 3085 N N . ASP A 1 404 ? 22.944 41.360 1.239 1.00 19.66 402 ASP A N 1
ATOM 3086 C CA . ASP A 1 404 ? 21.885 41.980 2.027 1.00 23.57 402 ASP A CA 1
ATOM 3087 C C . ASP A 1 404 ? 21.966 41.448 3.450 1.00 19.87 402 ASP A C 1
ATOM 3088 O O . ASP A 1 404 ? 21.776 40.252 3.677 1.00 22.98 402 ASP A O 1
ATOM 3093 N N . LEU A 1 405 ? 22.251 42.334 4.403 1.00 19.75 403 LEU A N 1
ATOM 3094 C CA . LEU A 1 405 ? 22.512 41.947 5.783 1.00 16.36 403 LEU A CA 1
ATOM 3095 C C . LEU A 1 405 ? 21.586 42.699 6.729 1.00 21.70 403 LEU A C 1
ATOM 3096 O O . LEU A 1 405 ? 21.500 43.930 6.672 1.00 19.76 403 LEU A O 1
ATOM 3101 N N . ALA A 1 406 ? 20.911 41.960 7.605 1.00 16.58 404 ALA A N 1
ATOM 3102 C CA . ALA A 1 406 ? 20.126 42.547 8.683 1.00 19.78 404 ALA A CA 1
ATOM 3103 C C . ALA A 1 406 ? 20.959 42.684 9.958 1.00 20.76 404 ALA A C 1
ATOM 3104 O O . ALA A 1 406 ? 21.873 41.894 10.218 1.00 21.67 404 ALA A O 1
ATOM 3106 N N . ILE A 1 407 ? 20.630 43.698 10.760 1.00 18.03 405 ILE A N 1
ATOM 3107 C CA . ILE A 1 407 ? 21.157 43.781 12.121 1.00 17.48 405 ILE A CA 1
ATOM 3108 C C . ILE A 1 407 ? 20.564 42.655 12.960 1.00 21.68 405 ILE A C 1
ATOM 3109 O O . ILE A 1 407 ? 19.343 42.469 12.994 1.00 21.91 405 ILE A O 1
ATOM 3114 N N . ALA A 1 408 ? 21.415 41.923 13.683 1.00 23.04 406 ALA A N 1
ATOM 3115 C CA . ALA A 1 408 ? 20.953 40.760 14.452 1.00 25.16 406 ALA A CA 1
ATOM 3116 C C . ALA A 1 408 ? 20.354 41.199 15.796 1.00 23.77 406 ALA A C 1
ATOM 3117 O O . ALA A 1 408 ? 20.881 40.949 16.880 1.00 26.67 406 ALA A O 1
ATOM 3119 N N . ILE A 1 409 ? 19.224 41.889 15.702 1.00 29.98 407 ILE A N 1
ATOM 3120 C CA . ILE A 1 409 ? 18.359 42.141 16.843 1.00 28.36 407 ILE A CA 1
ATOM 3121 C C . ILE A 1 409 ? 17.074 41.360 16.618 1.00 26.81 407 ILE A C 1
ATOM 3122 O O . ILE A 1 409 ? 16.815 40.851 15.529 1.00 24.14 407 ILE A O 1
ATOM 3127 N N . ARG A 1 410 ? 16.251 41.290 17.662 1.00 24.03 408 ARG A N 1
ATOM 3128 C CA . ARG A 1 410 ? 15.012 40.517 17.622 1.00 22.48 408 ARG A CA 1
ATOM 3129 C C . ARG A 1 410 ? 15.280 39.113 17.085 1.00 27.76 408 ARG A C 1
ATOM 3130 O O . ARG A 1 410 ? 14.543 38.575 16.254 1.00 30.23 408 ARG A O 1
ATOM 3138 N N . THR A 1 411 ? 16.363 38.521 17.563 1.00 20.24 409 THR A N 1
ATOM 3139 C CA . THR A 1 411 ? 16.847 37.244 17.069 1.00 31.76 409 THR A CA 1
ATOM 3140 C C . THR A 1 411 ? 17.003 36.291 18.242 1.00 35.18 409 THR A C 1
ATOM 3141 O O . THR A 1 411 ? 17.570 36.660 19.275 1.00 31.42 409 THR A O 1
ATOM 3153 N N . ILE A 1 413 ? 18.424 32.518 19.661 1.00 23.36 411 ILE A N 1
ATOM 3154 C CA . ILE A 1 413 ? 19.390 31.446 19.456 1.00 21.69 411 ILE A CA 1
ATOM 3155 C C . ILE A 1 413 ? 18.907 30.222 20.218 1.00 28.20 411 ILE A C 1
ATOM 3156 O O . ILE A 1 413 ? 18.670 30.293 21.432 1.00 28.31 411 ILE A O 1
ATOM 3161 N N . LEU A 1 414 ? 18.801 29.095 19.519 1.00 28.83 412 LEU A N 1
ATOM 3162 C CA . LEU A 1 414 ? 18.473 27.808 20.131 1.00 28.77 412 LEU A CA 1
ATOM 3163 C C . LEU A 1 414 ? 19.729 26.948 20.143 1.00 30.69 412 LEU A C 1
ATOM 3164 O O . LEU A 1 414 ? 20.209 26.525 19.087 1.00 30.32 412 LEU A O 1
ATOM 3169 N N . LYS A 1 415 ? 20.253 26.691 21.335 1.00 25.22 413 LYS A N 1
ATOM 3170 C CA . LYS A 1 415 ? 21.482 25.927 21.487 1.00 26.96 413 LYS A CA 1
ATOM 3171 C C . LYS A 1 415 ? 21.573 25.459 22.931 1.00 31.79 413 LYS A C 1
ATOM 3172 O O . LYS A 1 415 ? 21.044 26.108 23.837 1.00 27.26 413 LYS A O 1
ATOM 3178 N N . ASN A 1 416 ? 22.249 24.326 23.137 1.00 32.57 414 ASN A N 1
ATOM 3179 C CA . ASN A 1 416 ? 22.451 23.768 24.477 1.00 33.69 414 ASN A CA 1
ATOM 3180 C C . ASN A 1 416 ? 21.120 23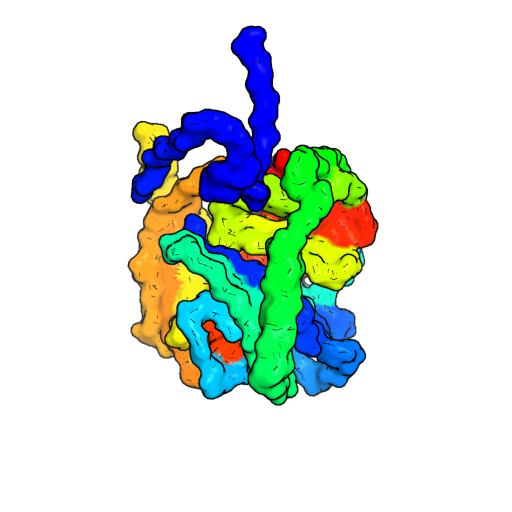.450 25.153 1.00 34.15 414 ASN A C 1
ATOM 3181 O O . ASN A 1 416 ? 21.000 23.525 26.378 1.00 31.51 414 ASN A O 1
ATOM 3186 N N . GLN A 1 417 ? 20.108 23.126 24.348 1.00 32.96 415 GLN A N 1
ATOM 3187 C CA . GLN A 1 417 ? 18.751 22.843 24.816 1.00 34.83 415 GLN A CA 1
ATOM 3188 C C . GLN A 1 417 ? 18.108 24.051 25.497 1.00 36.09 415 GLN A C 1
ATOM 3189 O O . GLN A 1 417 ? 17.178 23.900 26.295 1.00 38.75 415 GLN A O 1
ATOM 3195 N N . ARG A 1 418 ? 18.586 25.254 25.189 1.00 28.73 416 ARG A N 1
ATOM 3196 C CA . ARG A 1 418 ? 18.026 26.488 25.717 1.00 28.37 416 ARG A CA 1
ATOM 3197 C C . ARG A 1 418 ? 17.687 27.428 24.566 1.00 31.18 416 ARG A C 1
ATOM 3198 O O . ARG A 1 418 ? 18.152 27.255 23.439 1.00 27.60 416 ARG A O 1
ATOM 3206 N N . ALA A 1 419 ? 16.859 28.427 24.861 1.00 30.79 417 ALA A N 1
ATOM 3207 C CA . ALA A 1 419 ? 16.499 29.467 23.905 1.00 30.51 417 ALA A CA 1
ATOM 3208 C C . ALA A 1 419 ? 16.970 30.801 24.460 1.00 27.98 417 ALA A C 1
ATOM 3209 O O . ALA A 1 419 ? 16.573 31.186 25.565 1.00 32.35 417 ALA A O 1
ATOM 3211 N N . TYR A 1 420 ? 17.803 31.508 23.702 1.00 24.53 418 TYR A N 1
ATOM 3212 C CA . TYR A 1 420 ? 18.414 32.748 24.170 1.00 25.00 418 TYR A CA 1
ATOM 3213 C C . TYR A 1 420 ? 17.849 33.935 23.406 1.00 29.09 418 TYR A C 1
ATOM 3214 O O . TYR A 1 420 ? 17.833 33.937 22.170 1.00 28.39 418 TYR A O 1
ATOM 3223 N N . VAL A 1 421 ? 17.411 34.953 24.141 1.00 24.18 419 VAL A N 1
ATOM 3224 C CA . VAL A 1 421 ? 17.049 36.230 23.540 1.00 28.40 419 VAL A CA 1
ATOM 3225 C C . VAL A 1 421 ? 17.812 37.332 24.258 1.00 30.48 419 VAL A C 1
ATOM 3226 O O . VAL A 1 421 ? 18.246 37.173 25.401 1.00 33.87 419 VAL A O 1
ATOM 3230 N N . GLN A 1 422 ? 17.958 38.467 23.574 1.00 23.53 420 GLN A N 1
ATOM 3231 C CA . GLN A 1 422 ? 18.796 39.546 24.071 1.00 25.28 420 GLN A CA 1
ATOM 3232 C C . GLN A 1 422 ? 18.316 40.865 23.479 1.00 29.88 420 GLN A C 1
ATOM 3233 O O . GLN A 1 422 ? 17.900 40.910 22.319 1.00 32.41 420 GLN A O 1
ATOM 3239 N N . ALA A 1 423 ? 18.374 41.934 24.277 1.00 27.88 421 ALA A N 1
ATOM 3240 C CA . ALA A 1 423 ? 17.977 43.249 23.790 1.00 35.89 421 ALA A CA 1
ATOM 3241 C C . ALA A 1 423 ? 18.723 44.334 24.551 1.00 35.81 421 ALA A C 1
ATOM 3242 O O . ALA A 1 423 ? 19.011 44.196 25.743 1.00 26.73 421 ALA A O 1
ATOM 3244 N N . GLY A 1 424 ? 19.024 45.427 23.847 1.00 27.90 422 GLY A N 1
ATOM 3245 C CA . GLY A 1 424 ? 19.829 46.501 24.379 1.00 29.47 422 GLY A CA 1
ATOM 3246 C C . GLY A 1 424 ? 19.042 47.797 24.525 1.00 34.54 422 GLY A C 1
ATOM 3247 O O . GLY A 1 424 ? 17.918 47.940 24.049 1.00 35.40 422 GLY A O 1
ATOM 3248 N N . ALA A 1 425 ? 19.663 48.749 25.208 1.00 37.71 423 ALA A N 1
ATOM 3249 C CA . ALA A 1 425 ? 19.077 50.069 25.371 1.00 38.65 423 ALA A CA 1
ATOM 3250 C C . ALA A 1 425 ? 20.168 51.115 25.229 1.00 37.77 423 ALA A C 1
ATOM 3251 O O . ALA A 1 425 ? 21.273 50.944 25.749 1.00 34.41 423 ALA A O 1
ATOM 3253 N N . GLY A 1 426 ? 19.857 52.184 24.507 1.00 39.81 424 GLY A N 1
ATOM 3254 C CA . GLY A 1 426 ? 20.796 53.272 24.353 1.00 35.19 424 GLY A CA 1
ATOM 3255 C C . GLY A 1 426 ? 20.864 54.125 25.601 1.00 43.43 424 GLY A C 1
ATOM 3256 O O . GLY A 1 426 ? 19.915 54.850 25.923 1.00 41.68 424 GLY A O 1
ATOM 3257 N N . ILE A 1 427 ? 21.979 54.039 26.317 1.00 43.04 425 ILE A N 1
ATOM 3258 C CA . ILE A 1 427 ? 22.173 54.842 27.518 1.00 46.02 425 ILE A CA 1
ATOM 3259 C C . ILE A 1 427 ? 22.696 56.211 27.114 1.00 47.44 425 ILE A C 1
ATOM 3260 O O . ILE A 1 427 ? 23.639 56.322 26.318 1.00 36.35 425 ILE A O 1
ATOM 3265 N N . VAL A 1 428 ? 22.072 57.258 27.651 1.00 47.82 426 VAL A N 1
ATOM 3266 C CA . VAL A 1 428 ? 22.500 58.630 27.412 1.00 46.46 426 VAL A CA 1
ATOM 3267 C C . VAL A 1 428 ? 22.653 59.332 28.754 1.00 51.09 426 VAL A C 1
ATOM 3268 O O . VAL A 1 428 ? 22.541 58.706 29.814 1.00 47.45 426 VAL A O 1
ATOM 3272 N N . TYR A 1 429 ? 22.899 60.643 28.718 1.00 54.01 427 TYR A N 1
ATOM 3273 C CA . TYR A 1 429 ? 23.300 61.343 29.932 1.00 55.41 427 TYR A CA 1
ATOM 3274 C C . TYR A 1 429 ? 22.167 61.432 30.951 1.00 61.39 427 TYR A C 1
ATOM 3275 O O . TYR A 1 429 ? 22.430 61.464 32.158 1.00 65.73 427 TYR A O 1
ATOM 3284 N N . ASP A 1 430 ? 20.911 61.467 30.500 1.00 61.39 428 ASP A N 1
ATOM 3285 C CA . ASP A 1 430 ? 19.762 61.552 31.396 1.00 62.71 428 ASP A CA 1
ATOM 3286 C C . ASP A 1 430 ? 18.968 60.246 31.452 1.00 60.46 428 ASP A C 1
ATOM 3287 O O . ASP A 1 430 ? 17.750 60.266 31.641 1.00 61.91 428 ASP A O 1
ATOM 3292 N N . SER A 1 431 ? 19.640 59.105 31.304 1.00 52.89 429 SER A N 1
ATOM 3293 C CA . SER A 1 431 ? 18.953 57.822 31.380 1.00 54.15 429 SER A CA 1
ATOM 3294 C C . SER A 1 431 ? 18.538 57.516 32.816 1.00 52.40 429 SER A C 1
ATOM 3295 O O . SER A 1 431 ? 19.269 57.802 33.767 1.00 55.26 429 SER A O 1
ATOM 3298 N N . ILE A 1 432 ? 17.353 56.933 32.966 1.00 50.37 430 ILE A N 1
ATOM 3299 C CA . ILE A 1 432 ? 16.875 56.417 34.245 1.00 50.54 430 ILE A CA 1
ATOM 3300 C C . ILE A 1 432 ? 17.058 54.907 34.226 1.00 55.47 430 ILE A C 1
ATOM 3301 O O . ILE A 1 432 ? 16.498 54.218 33.364 1.00 52.75 430 ILE A O 1
ATOM 3306 N N . ALA A 1 433 ? 17.832 54.392 35.183 1.00 47.51 431 ALA A N 1
ATOM 3307 C CA . ALA A 1 433 ? 18.271 53.001 35.121 1.00 49.78 431 ALA A CA 1
ATOM 3308 C C . ALA A 1 433 ? 17.091 52.037 35.141 1.00 52.66 431 ALA A C 1
ATOM 3309 O O . ALA A 1 433 ? 17.098 51.023 34.432 1.00 51.48 431 ALA A O 1
ATOM 3311 N N . GLN A 1 434 ? 16.070 52.339 35.946 1.00 53.17 432 GLN A N 1
ATOM 3312 C CA . GLN A 1 434 ? 14.900 51.470 36.038 1.00 57.90 432 GLN A CA 1
ATOM 3313 C C . GLN A 1 434 ? 14.133 51.436 34.723 1.00 54.33 432 GLN A C 1
ATOM 3314 O O . GLN A 1 434 ? 13.673 50.370 34.295 1.00 54.23 432 GLN A O 1
ATOM 3320 N N . ASN A 1 435 ? 13.980 52.592 34.071 1.00 45.46 433 ASN A N 1
ATOM 3321 C CA . ASN A 1 435 ? 13.313 52.628 32.773 1.00 46.24 433 ASN A CA 1
ATOM 3322 C C . ASN A 1 435 ? 14.068 51.803 31.738 1.00 44.73 433 ASN A C 1
ATOM 3323 O O . ASN A 1 435 ? 13.455 51.113 30.918 1.00 46.28 433 ASN A O 1
ATOM 3328 N N . GLU A 1 436 ? 15.399 51.857 31.760 1.00 40.62 434 GLU A N 1
ATOM 3329 C CA . GLU A 1 436 ? 16.176 51.134 30.763 1.00 38.21 434 GLU A CA 1
ATOM 3330 C C . GLU A 1 436 ? 16.222 49.635 31.042 1.00 41.07 434 GLU A C 1
ATOM 3331 O O . GLU A 1 436 ? 16.320 48.837 30.102 1.00 35.85 434 GLU A O 1
ATOM 3337 N N . TYR A 1 437 ? 16.166 49.230 32.313 1.00 41.44 435 TYR A N 1
ATOM 3338 C CA . TYR A 1 437 ? 15.980 47.816 32.613 1.00 40.47 435 TYR A CA 1
ATOM 3339 C C . TYR A 1 437 ? 14.657 47.318 32.049 1.00 43.18 435 TYR A C 1
ATOM 3340 O O . TYR A 1 437 ? 14.597 46.245 31.434 1.00 37.99 435 TYR A O 1
ATOM 3349 N N . GLN A 1 438 ? 13.588 48.102 32.234 1.00 38.85 436 GLN A N 1
ATOM 3350 C CA . GLN A 1 438 ? 12.275 47.722 31.724 1.00 45.90 436 GLN A CA 1
ATOM 3351 C C . GLN A 1 438 ? 12.260 47.690 30.202 1.00 46.30 436 GLN A C 1
ATOM 3352 O O . GLN A 1 438 ? 11.800 46.715 29.598 1.00 44.97 436 GLN A O 1
ATOM 3358 N N . GLU A 1 439 ? 12.748 48.758 29.565 1.00 41.71 437 GLU A N 1
ATOM 3359 C CA . GLU A 1 439 ? 12.808 48.796 28.109 1.00 47.73 437 GLU A CA 1
ATOM 3360 C C . GLU A 1 439 ? 13.499 47.556 27.562 1.00 48.77 437 GLU A C 1
ATOM 3361 O O . GLU A 1 439 ? 13.095 46.999 26.535 1.00 47.71 437 GLU A O 1
ATOM 3367 N N . THR A 1 440 ? 14.526 47.094 28.264 1.00 44.86 438 THR A N 1
ATOM 3368 C CA . THR A 1 440 ? 15.325 45.980 27.781 1.00 42.81 438 THR A CA 1
ATOM 3369 C C . THR A 1 440 ? 14.570 44.654 27.882 1.00 39.02 438 THR A C 1
ATOM 3370 O O . THR A 1 440 ? 14.590 43.848 26.944 1.00 35.93 438 THR A O 1
ATOM 3374 N N . ILE A 1 441 ? 13.881 44.415 28.998 1.00 42.86 439 ILE A N 1
ATOM 3375 C CA . ILE A 1 441 ? 13.210 43.132 29.153 1.00 49.00 439 ILE A CA 1
ATOM 3376 C C . ILE A 1 441 ? 11.969 43.075 28.271 1.00 54.91 439 ILE A C 1
ATOM 3377 O O . ILE A 1 441 ? 11.619 42.009 27.750 1.00 60.22 439 ILE A O 1
ATOM 3382 N N . ASN A 1 442 ? 11.304 44.212 28.056 1.00 51.17 440 ASN A N 1
ATOM 3383 C CA . ASN A 1 442 ? 10.150 44.229 27.165 1.00 43.54 440 ASN A CA 1
ATOM 3384 C C . ASN A 1 442 ? 10.568 43.939 25.732 1.00 45.09 440 ASN A C 1
ATOM 3385 O O . ASN A 1 442 ? 9.956 43.108 25.052 1.00 49.82 440 ASN A O 1
ATOM 3390 N N . LYS A 1 443 ? 11.616 44.613 25.257 1.00 38.81 441 LYS A N 1
ATOM 3391 C CA . LYS A 1 443 ? 12.087 44.385 23.898 1.00 31.85 441 LYS A CA 1
ATOM 3392 C C . LYS A 1 443 ? 12.533 42.940 23.708 1.00 47.11 441 LYS A C 1
ATOM 3393 O O . LYS A 1 443 ? 12.107 42.268 22.762 1.00 53.58 441 LYS A O 1
ATOM 3399 N N . ALA A 1 444 ? 13.388 42.443 24.609 1.00 46.32 442 ALA A N 1
ATOM 3400 C CA . ALA A 1 444 ? 13.920 41.090 24.473 1.00 49.65 442 ALA A CA 1
ATOM 3401 C C . ALA A 1 444 ? 12.816 40.041 24.415 1.00 51.34 442 ALA A C 1
ATOM 3402 O O . ALA A 1 444 ? 12.953 39.035 23.709 1.00 62.40 442 ALA A O 1
ATOM 3404 N N . LYS A 1 445 ? 11.717 40.260 25.126 1.00 43.91 443 LYS A N 1
ATOM 3405 C CA . LYS A 1 445 ? 10.674 39.257 25.259 1.00 41.87 443 LYS A CA 1
ATOM 3406 C C . LYS A 1 445 ? 9.470 39.501 24.357 1.00 52.37 443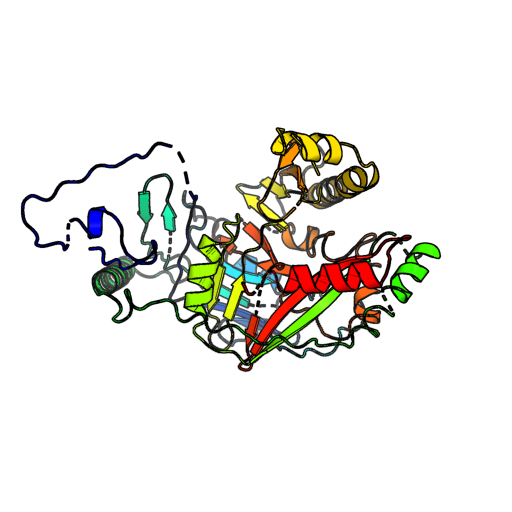 LYS A C 1
ATOM 3407 O O . LYS A 1 445 ? 8.507 38.726 24.416 1.00 50.12 443 LYS A O 1
ATOM 3413 N N . SER A 1 446 ? 9.480 40.556 23.536 1.00 49.36 444 SER A N 1
ATOM 3414 C CA . SER A 1 446 ? 8.322 40.785 22.679 1.00 47.89 444 SER A CA 1
ATOM 3415 C C . SER A 1 446 ? 8.233 39.746 21.569 1.00 50.58 444 SER A C 1
ATOM 3416 O O . SER A 1 446 ? 7.140 39.511 21.045 1.00 54.23 444 SER A O 1
ATOM 3427 N N . THR A 1 448 ? 8.717 36.597 22.273 1.00 66.22 446 THR A N 1
ATOM 3428 C CA . THR A 1 448 ? 8.273 35.392 22.966 1.00 70.42 446 THR A CA 1
ATOM 3429 C C . THR A 1 448 ? 6.792 35.096 22.762 1.00 79.98 446 THR A C 1
ATOM 3430 O O . THR A 1 448 ? 6.385 33.934 22.876 1.00 85.74 446 THR A O 1
ATOM 3434 N N . ARG A 1 449 ? 5.986 36.107 22.449 1.00 85.77 447 ARG A N 1
ATOM 3435 C CA . ARG A 1 449 ? 4.542 35.949 22.269 1.00 90.33 447 ARG A CA 1
ATOM 3436 C C . ARG A 1 449 ? 4.143 34.762 21.391 1.00 91.77 447 ARG A C 1
ATOM 3437 O O . ARG A 1 449 ? 3.053 34.204 21.547 1.00 94.15 447 ARG A O 1
#

Sequence (421 aa):
SNAERIIHGDVLSPILAYRLKGQHKVILESIPARFSILAYNPVFEIKFENGVLYQNGQVIDRDPLDFLYEVIHKSQHHSELPFGGGAIGFVGYDISLYEEIGQIPEDTIGTPDHFFVYESYVFDHKKEKIHVIEDALYSERSQEALEKSLNQVLEELRIPAPNEFEDLDLSPLDFKPHIAPHHKFEGVETARDLIRNGDFQCVLSQRFSAEVTGNPFDFYRNLRVTNPSNYLYFYDFGDYQIIGASPESLVSVKNGIVTTNPIAEEDKALATDLLSDEKETAEHRLVDLGRNDIGRISEETTSVQVTKYEVELFRYVHLTSVVKGRLLPELTADALKATLPAGTVSGAPKIRARRIYELETEKRGVYAGAIGYLSATGDDLAIAIRTILKNQRAYVQAGAGIVYDSIAQNEYQETINKAKSTR

Secondary structure (DSSP, 8-state):
--------TTS--HHHH-----SS----------EE----S-SEEEEEETTEEEETTEEE-S-HHHHHHHHH--TT---SSS--SEEEEEE----TTTS--------SS-----EEEESB--EETTTTEE---B--TTT---HHHHHHHHHHHHHHHTSPPTTTTSPP--PPP--EESS-HHHHH--HHHHHHHHTT--EEEEEEEEEEE--S-HHHHHHHHHHH---S--EEEE-SSEEEEE----EEEEEETTEEEE--B--HHHHHHHHHHS-HHHHHHH--HHHHHHHHHHTB-GGG-EEEE--B---S---BB-EEEEEB-TT----HHHHHPSPGGGSEESTTT---HHHH--S--TTTTSEEEEEETT---EEES----EETTEEEEEEEEEE-TT--HHHHHHHHHHHHH---

CATH classification: 3.60.120.10

Foldseek 3Di:
DDDDDDFQPPLDDPVRCVVDDDPPDDDDDDDPDFKDKFFDDFPWKWFAAPNFTDINRDTDPDDRVVVQLVLQADAPDDDPAPFQWGKFWFQWLPLVVVFVLDDFFAAPFDDTNIITTGQFMMQGPVVRDDDGGHDPRNPVDDPVVRVVVSVVVVVVVVDDDPCSGPDAFQDFWDKDWPDDLVLLLVLVVVLVCQVVVLFKAKAKTKIKGQDDGDVVSVLSVCCVVQVAPDFDWACPPQKIKGFRFNAWQWWADPQKIKHKQWQVVVVPVVVVCVDDCPSLVSRVLVVLVLVLQCVFAVNVFWDWPAQADDDDDPGGGITMIMGGGDPVDAVNSQSSGRQPCQNQHPVRSSSSVNSVRDNHRCTRQRTWGTTQHNNRTTIGGPARMMCHPSMDMFMFIDMRGNPDDSSVRSVVNVCRRVCSD

InterPro domains:
  IPR005256 Anthranilate synthase component I, PabB-like [TIGR00564] (8-448)
  IPR005801 ADC synthase [G3DSA:3.60.120.10] (1-448)
  IPR005801 ADC synthase [SSF56322] (4-448)
  IPR006805 Anthranilate synthase component I, N-terminal [PF04715] (8-138)
  IPR015890 Chorismate-utilising enzyme, C-terminal [PF00425] (189-441)
  IPR019999 Anthranilate synthase component I-like [PR00095] (289-302)
  IPR019999 Anthranilate synthase component I-like [PR00095] (303-316)
  IPR019999 Anthranilate synthase component I-like [PR00095] (383-397)
  IPR019999 Anthranilate synthase component I-like [PR00095] (398-412)
  IPR019999 Anthranilate synthase component I-like [PTHR11236] (8-448)

Nearest PDB structures (foldseek):
  5kck-assembly1_A-2  TM=1.002E+00  e=1.540E-86  Streptococcus pneumoniae TIGR4
  7qu9-assembly3_C  TM=8.855E-01  e=9.024E-33  Bacillus subtilis
  1k0e-assembly1_A  TM=8.150E-01  e=5.494E-31  Escherichia coli
  3h9m-assembly1_A  TM=8.317E-01  e=1.397E-22  Cytophaga hutchinsonii ATCC 33406
  2i6y-assembly1_A  TM=7.857E-01  e=6.442E-20  Mycobacterium tuberculosis

Radius of gyration: 23.04 Å; Cα contacts (8 Å, |Δi|>4): 766; chains: 1; bounding box: 71×54×57 Å

Solvent-accessible surface area: 23369 Å² total

Organism: Streptococcus pneumoniae serotype 4 (strain ATCC BAA-334 / TIGR4) (NCBI:txid170187)